Protein AF-0000000080599200 (afdb_homodimer)

Solvent-accessible surface area (backbone atoms only — not comparable to full-atom values): 24024 Å² total; per-residue (Å²): 69,36,33,27,36,38,86,44,45,37,22,38,50,28,65,49,35,32,53,51,41,39,57,55,29,55,77,71,68,46,62,72,65,74,27,56,57,42,45,44,53,42,52,49,44,24,46,54,51,46,51,37,32,56,70,64,74,42,80,78,72,58,45,70,54,44,48,56,66,28,43,58,66,54,33,48,77,68,72,40,54,90,70,56,49,71,68,54,51,50,52,54,61,53,32,75,69,55,50,42,67,40,91,44,34,52,62,9,45,51,42,32,46,75,73,40,55,34,28,41,46,31,55,47,46,49,33,57,46,39,51,45,35,57,76,63,65,43,73,55,57,34,72,42,32,10,60,84,58,66,42,33,74,65,35,65,59,32,61,48,47,50,32,66,45,58,64,44,55,41,77,47,29,33,39,36,29,49,43,67,70,53,31,45,42,37,34,75,64,41,27,42,21,33,38,32,60,45,40,58,40,64,31,87,89,45,78,54,86,79,71,86,50,93,53,50,74,39,79,29,80,39,43,45,50,38,18,55,77,69,70,68,71,37,34,28,36,38,86,44,47,38,21,38,50,29,64,50,34,32,52,52,40,39,58,54,29,54,78,71,70,46,62,69,67,74,27,55,57,40,47,46,53,42,53,49,42,26,46,54,53,45,52,38,32,57,70,65,74,42,78,77,71,57,46,69,54,43,48,56,64,28,44,59,67,53,32,48,77,68,71,41,54,89,70,56,50,72,68,53,51,50,54,54,61,53,31,76,68,54,52,43,67,40,92,44,34,51,62,8,46,51,40,32,44,78,72,40,54,33,27,41,46,31,55,48,47,48,34,57,48,39,50,44,35,57,76,63,64,44,72,54,57,34,72,39,29,9,60,84,58,64,41,34,74,66,34,66,60,33,60,49,47,51,30,66,46,58,63,44,54,40,78,48,28,34,39,36,28,49,43,66,68,53,30,45,42,36,34,75,63,41,27,41,22,32,36,32,60,44,38,56,42,63,31,87,88,45,76,54,84,81,70,86,50,94,53,48,75,38,80,28,78,38,44,44,51,39,18,53,76,70,70,68

Radius of gyration: 24.64 Å; Cα contacts (8 Å, |Δi|>4): 835; chains: 2; bounding box: 55×81×52 Å

Organism: Ricinus communis (NCBI:txid3988)

pLDDT: mean 96.05, std 3.82, range [78.44, 98.94]

Secondary structure (DSSP, 8-state):
-EEE--BTTTEE-HHHHHHHHHHHHHHTT--GGGSTTHHHHHHHHHHHHHHHHHTTSS----HHHHHHHHHHHHHHHTT-TTTS-HHHHHHHHHGGG--EE-TTHHHHHHHHTTTS-EEE-BSS-HHHHHHHHHHTT---SB--BGGGGT--TTSHHHHHHHHHHH---GGG-EEEES-HHHHHHHHHTT-EEEE---TTTT-TTPPP-----TT--EE-SSHHHHHHHTT-/-EEE--BTTTEE-HHHHHHHHHHHHHHTT--GGGSTTHHHHHHHHHHHHHHHHHTTSS----HHHHHHHHHHHHHHHTT-TTTS-HHHHHHHHHGGG--EE-TTHHHHHHHHHTTS-EEE-BSS-HHHHHHHHHHTT---SB--BGGGGT--TTSHHHHHHHHHHH---GGG-EEEES-HHHHHHHHHTT-EEEE---TTTT-TTPPP-----TT--EE-SSHHHHHHHTT-

Foldseek 3Di:
DEEEEPQLAFWQLLVLLLVLVQVQCVVQVHDSCLSALLVVQLVVLLVVVQVCCLVVVDDFDASLVSSLVSVQVSCVVSVCNVPGDPVSSVSSSCSSLVTAGDPCNQVLQVLLVVPDQYEYEYQHDQVSVVVSCVVNVRDHPYYAYCVVVSHHPPRLSSLVVCCVPVVDDLDPYEYEYCDVSNLVSSVVNVHAYEHAHRQCSSHPPRDRDPDDDPSHDYYAPGSNRVSVVVVD/DEEEEPQLAFWQLLVLLLVLVQVQCVVQVHDSCLSALLVVQLVVLLVVVQVCCLVVVDDFDASLVSSLVSVQVSCVVSVCNVPGDPVSSVSSSCSSLVTAGDPCNQVLQVLLVVPDQYEYEYQHDQVSVVVSCVVNVRDHPYYAYCVVVSHHPPRLSSLVVCCVPVVDQLDPYEYEYCDVSNLVSSVVNVHAYEHAHDQCSSHPPRDRDPDDDPSHDYYAPGSNRVSVVVVD

InterPro domains:
  IPR006328 L-2-Haloacid dehalogenase [TIGR01428] (4-201)
  IPR006439 HAD hydrolase, subfamily IA [PR00413] (6-17)
  IPR006439 HAD hydrolase, subfamily IA [PR00413] (140-156)
  IPR006439 HAD hydrolase, subfamily IA [PR00413] (158-178)
  IPR006439 HAD hydrolase, subfamily IA [PR00413] (185-198)
  IPR006439 HAD hydrolase, subfamily IA [TIGR01493] (90-187)
  IPR023198 Phosphoglycolate phosphatase-like, domain 2 [G3DSA:1.10.150.240] (13-97)
  IPR023214 HAD superfamily [G3DSA:3.40.50.1000] (4-199)
  IPR036412 HAD-like superfamily [SSF56784] (4-230)
  IPR051540 S-2-haloalkanoic acid dehalogenase [PTHR43316] (4-231)

Structure (mmCIF, N/CA/C/O backbone):
data_AF-0000000080599200-model_v1
#
loop_
_entity.id
_entity.type
_entity.pdbx_description
1 polymer '(S)-2-haloacid dehalogenase IVA, putative'
#
loop_
_atom_site.group_PDB
_atom_site.id
_atom_site.type_symbol
_atom_site.label_atom_id
_atom_site.label_alt_id
_atom_site.label_comp_id
_atom_site.label_asym_id
_atom_site.label_entity_id
_atom_site.label_seq_id
_atom_site.pdbx_PDB_ins_code
_atom_site.Cartn_x
_atom_site.Cartn_y
_atom_site.Cartn_z
_atom_site.occupancy
_atom_site.B_iso_or_equiv
_atom_site.auth_seq_id
_atom_site.auth_comp_id
_atom_site.auth_asym_id
_atom_site.auth_atom_id
_atom_site.pdbx_PDB_model_num
ATOM 1 N N . GLY A 1 1 ? -13.18 -4.965 5.137 1 95.69 1 GLY A N 1
ATOM 2 C CA . GLY A 1 1 ? -12.031 -4.078 5.207 1 95.69 1 GLY A CA 1
ATOM 3 C C . GLY A 1 1 ? -12.352 -2.742 5.852 1 95.69 1 GLY A C 1
ATOM 4 O O . GLY A 1 1 ? -13.508 -2.312 5.863 1 95.69 1 GLY A O 1
ATOM 5 N N . THR A 1 2 ? -11.453 -2.162 6.531 1 96.25 2 THR A N 1
ATOM 6 C CA . THR A 1 2 ? -11.602 -0.857 7.168 1 96.25 2 THR A CA 1
ATOM 7 C C . THR A 1 2 ? -10.594 0.137 6.605 1 96.25 2 THR A C 1
ATOM 9 O O . THR A 1 2 ? -9.398 -0.155 6.539 1 96.25 2 THR A O 1
ATOM 12 N N . ASP A 1 3 ? -11.133 1.275 6.168 1 98.62 3 ASP A N 1
ATOM 13 C CA . ASP A 1 3 ? -10.328 2.385 5.672 1 98.62 3 ASP A CA 1
ATOM 14 C C . ASP A 1 3 ? -10.258 3.514 6.699 1 98.62 3 ASP A C 1
ATOM 16 O O . ASP A 1 3 ? -11.25 3.83 7.352 1 98.62 3 ASP A O 1
ATOM 20 N N . PHE A 1 4 ? -9.109 4.117 6.82 1 98.94 4 PHE A N 1
ATOM 21 C CA . PHE A 1 4 ? -8.906 5.129 7.855 1 98.94 4 PHE A CA 1
ATOM 22 C C . PHE A 1 4 ? -8.516 6.465 7.238 1 98.94 4 PHE A C 1
ATOM 24 O O . PHE A 1 4 ? -7.562 6.543 6.461 1 98.94 4 PHE A O 1
ATOM 31 N N . ASP A 1 5 ? -9.281 7.516 7.613 1 98.81 5 ASP A N 1
ATOM 32 C CA . ASP A 1 5 ? -8.703 8.859 7.559 1 98.81 5 ASP A CA 1
ATOM 33 C C . ASP A 1 5 ? -7.496 8.977 8.484 1 98.81 5 ASP A C 1
ATOM 35 O O . ASP A 1 5 ? -7.473 8.391 9.562 1 98.81 5 ASP A O 1
ATOM 39 N N . MET A 1 6 ? -6.512 9.789 8.07 1 98.69 6 MET A N 1
ATOM 40 C CA . MET A 1 6 ? -5.254 9.742 8.812 1 98.69 6 MET A CA 1
ATOM 41 C C . MET A 1 6 ? -5.008 11.047 9.555 1 98.69 6 MET A C 1
ATOM 43 O O . MET A 1 6 ? -4.934 11.07 10.781 1 98.69 6 MET A O 1
ATOM 47 N N . GLN A 1 7 ? -4.93 12.164 8.859 1 97.75 7 GLN A N 1
ATOM 48 C CA . GLN A 1 7 ? -4.688 13.461 9.484 1 97.75 7 GLN A CA 1
ATOM 49 C C . GLN A 1 7 ? -5.859 13.875 10.367 1 97.75 7 GLN A C 1
ATOM 51 O O . GLN A 1 7 ? -6.992 13.984 9.891 1 97.75 7 GLN A O 1
ATOM 56 N N . GLY A 1 8 ? -5.609 14.055 11.602 1 96.81 8 GLY A N 1
ATOM 57 C CA . GLY A 1 8 ? -6.641 14.453 12.547 1 96.81 8 GLY A CA 1
ATOM 58 C C . GLY A 1 8 ? -7.375 13.273 13.156 1 96.81 8 GLY A C 1
ATOM 59 O O . GLY A 1 8 ? -7.918 13.375 14.258 1 96.81 8 GLY A O 1
ATOM 60 N N . THR A 1 9 ? -7.391 12.125 12.5 1 98.31 9 THR A N 1
ATOM 61 C CA . THR A 1 9 ? -8.125 10.953 12.953 1 98.31 9 THR A CA 1
ATOM 62 C C . THR A 1 9 ? -7.195 9.953 13.641 1 98.31 9 THR A C 1
ATOM 64 O O . THR A 1 9 ? -7.391 9.617 14.805 1 98.31 9 THR A O 1
ATOM 67 N N . VAL A 1 10 ? -6.168 9.531 12.945 1 98.81 10 VAL A N 1
ATOM 68 C CA . VAL A 1 10 ? -5.191 8.609 13.516 1 98.81 10 VAL A CA 1
ATOM 69 C C . VAL A 1 10 ? -4.027 9.391 14.109 1 98.81 10 VAL A C 1
ATOM 71 O O . VAL A 1 10 ? -3.422 8.961 15.094 1 98.81 10 VAL A O 1
ATOM 74 N N . PHE A 1 11 ? -3.805 10.578 13.492 1 98.62 11 PHE A N 1
ATOM 75 C CA . PHE A 1 11 ? -2.635 11.359 13.867 1 98.62 11 PHE A CA 1
ATOM 76 C C . PHE A 1 11 ? -3.047 12.727 14.406 1 98.62 11 PHE A C 1
ATOM 78 O O . PHE A 1 11 ? -3.967 13.359 13.883 1 98.62 11 PHE A O 1
ATOM 85 N N . ASP A 1 12 ? -2.338 13.172 15.445 1 97.56 12 ASP A N 1
ATOM 86 C CA . ASP A 1 12 ? -2.322 14.562 15.898 1 97.56 12 ASP A CA 1
ATOM 87 C C . ASP A 1 12 ? -1.365 15.398 15.055 1 97.56 12 ASP A C 1
ATOM 89 O O . ASP A 1 12 ? -0.154 15.172 15.07 1 97.56 12 ASP A O 1
ATOM 93 N N . PHE A 1 13 ? -1.899 16.297 14.258 1 96.75 13 PHE A N 1
ATOM 94 C CA . PHE A 1 13 ? -1.065 17.203 13.477 1 96.75 13 PHE A CA 1
ATOM 95 C C . PHE A 1 13 ? -0.889 18.531 14.195 1 96.75 13 PHE A C 1
ATOM 97 O O . PHE A 1 13 ? 0.066 19.266 13.93 1 96.75 13 PHE A O 1
ATOM 104 N N . TYR A 1 14 ? -1.78 18.906 15.047 1 96.12 14 TYR A N 1
ATOM 105 C CA . TYR A 1 14 ? -1.866 20.219 15.656 1 96.12 14 TYR A CA 1
ATOM 106 C C . TYR A 1 14 ? -0.656 20.5 16.547 1 96.12 14 TYR A C 1
ATOM 108 O O . TYR A 1 14 ? 0.061 21.484 16.344 1 96.12 14 TYR A O 1
ATOM 116 N N . ASP A 1 15 ? -0.344 19.625 17.469 1 95.31 15 ASP A N 1
ATOM 117 C CA . ASP A 1 15 ? 0.687 19.844 18.484 1 95.31 15 ASP A CA 1
ATOM 118 C C . ASP A 1 15 ? 2.064 19.984 17.844 1 95.31 15 ASP A C 1
ATOM 120 O O . ASP A 1 15 ? 2.803 20.938 18.141 1 95.31 15 ASP A O 1
ATOM 124 N N . PRO A 1 16 ? 2.387 19.094 16.875 1 96.44 16 PRO A N 1
ATOM 125 C CA . PRO A 1 16 ? 3.707 19.25 16.266 1 96.44 16 PRO A CA 1
ATOM 126 C C . PRO A 1 16 ? 3.838 20.562 15.477 1 96.44 16 PRO A C 1
ATOM 128 O O . PRO A 1 16 ? 4.883 21.219 15.531 1 96.44 16 PRO A O 1
ATOM 131 N N . VAL A 1 17 ? 2.838 21 14.781 1 97 17 VAL A N 1
ATOM 132 C CA . VAL A 1 17 ? 2.896 22.219 13.977 1 97 17 VAL A CA 1
ATOM 133 C C . VAL A 1 17 ? 2.967 23.438 14.891 1 97 17 VAL A C 1
ATOM 135 O O . VAL A 1 17 ? 3.766 24.344 14.656 1 97 17 VAL A O 1
ATOM 138 N N . VAL A 1 18 ? 2.125 23.484 15.938 1 95.94 18 VAL A N 1
ATOM 139 C CA . VAL A 1 18 ? 2.123 24.609 16.859 1 95.94 18 VAL A CA 1
ATOM 140 C C . VAL A 1 18 ? 3.486 24.734 17.531 1 95.94 18 VAL A C 1
ATOM 142 O O . VAL A 1 18 ? 4.02 25.828 17.672 1 95.94 18 VAL A O 1
ATOM 145 N N . GLN A 1 19 ? 4.07 23.609 17.969 1 95.69 19 GLN A N 1
ATOM 146 C CA . GLN A 1 19 ? 5.375 23.625 18.625 1 95.69 19 GLN A CA 1
ATOM 147 C C . GLN A 1 19 ? 6.449 24.188 17.703 1 95.69 19 GLN A C 1
ATOM 149 O O . GLN A 1 19 ? 7.27 25.016 18.125 1 95.69 19 GLN A O 1
ATOM 154 N N . ARG A 1 20 ? 6.453 23.734 16.453 1 97.12 20 ARG A N 1
ATOM 155 C CA . ARG A 1 20 ? 7.414 24.25 15.484 1 97.12 20 ARG A CA 1
ATOM 156 C C . ARG A 1 20 ? 7.195 25.75 15.25 1 97.12 20 ARG A C 1
ATOM 158 O O . ARG A 1 20 ? 8.156 26.516 15.188 1 97.12 20 ARG A O 1
ATOM 165 N N . ALA A 1 21 ? 5.969 26.141 15.133 1 97.06 21 ALA A N 1
ATOM 166 C CA . ALA A 1 21 ? 5.641 27.547 14.914 1 97.06 21 ALA A CA 1
ATOM 167 C C . ALA A 1 21 ? 6.113 28.422 16.078 1 97.06 21 ALA A C 1
ATOM 169 O O . ALA A 1 21 ? 6.656 29.5 15.875 1 97.06 21 ALA A O 1
ATOM 170 N N . GLN A 1 22 ? 5.891 27.938 17.266 1 96.31 22 GLN A N 1
ATOM 171 C CA . GLN A 1 22 ? 6.324 28.672 18.453 1 96.31 22 GLN A CA 1
ATOM 172 C C . GLN A 1 22 ? 7.844 28.812 18.484 1 96.31 22 GLN A C 1
ATOM 174 O O . GLN A 1 22 ? 8.367 29.875 18.812 1 96.31 22 GLN A O 1
ATOM 179 N N . ALA A 1 23 ? 8.508 27.734 18.188 1 96.25 23 ALA A N 1
ATOM 180 C CA . ALA A 1 23 ? 9.961 27.766 18.156 1 96.25 23 ALA A CA 1
ATOM 181 C C . ALA A 1 23 ? 10.461 28.797 17.141 1 96.25 23 ALA A C 1
ATOM 183 O O . ALA A 1 23 ? 11.398 29.547 17.422 1 96.25 23 ALA A O 1
ATOM 184 N N . ILE A 1 24 ? 9.852 28.828 15.969 1 96.19 24 ILE A N 1
ATOM 185 C CA . ILE A 1 24 ? 10.211 29.781 14.93 1 96.19 24 ILE A CA 1
ATOM 186 C C . ILE A 1 24 ? 9.883 31.203 15.398 1 96.19 24 ILE A C 1
ATOM 188 O O . ILE A 1 24 ? 10.672 32.125 15.203 1 96.19 24 ILE A O 1
ATOM 192 N N . GLY A 1 25 ? 8.742 31.406 15.984 1 95.5 25 GLY A N 1
ATOM 193 C CA . GLY A 1 25 ? 8.328 32.688 16.484 1 95.5 25 GLY A CA 1
ATOM 194 C C . GLY A 1 25 ? 9.305 33.281 17.5 1 95.5 25 GLY A C 1
ATOM 195 O O . GLY A 1 25 ? 9.555 34.5 17.5 1 95.5 25 GLY A O 1
ATOM 196 N N . ARG A 1 26 ? 9.82 32.406 18.297 1 95.12 26 ARG A N 1
ATOM 197 C CA . ARG A 1 26 ? 10.766 32.875 19.312 1 95.12 26 ARG A CA 1
ATOM 198 C C . ARG A 1 26 ? 12 33.5 18.672 1 95.12 26 ARG A C 1
ATOM 200 O O . ARG A 1 26 ? 12.562 34.438 19.203 1 95.12 26 ARG A O 1
ATOM 207 N N . LYS A 1 27 ? 12.352 32.938 17.562 1 94.56 27 LYS A N 1
ATOM 208 C CA . LYS A 1 27 ? 13.5 33.469 16.828 1 94.56 27 LYS A CA 1
ATOM 209 C C . LYS A 1 27 ? 13.266 34.938 16.469 1 94.56 27 LYS A C 1
ATOM 211 O O . LYS A 1 27 ? 14.211 35.719 16.328 1 94.56 27 LYS A O 1
ATOM 216 N N . TYR A 1 28 ? 12.055 35.344 16.328 1 94.5 28 TYR A N 1
ATOM 217 C CA . TYR A 1 28 ? 11.734 36.656 15.812 1 94.5 28 TYR A CA 1
ATOM 218 C C . TYR A 1 28 ? 11 37.5 16.859 1 94.5 28 TYR A C 1
ATOM 220 O O . TYR A 1 28 ? 10.445 38.531 16.547 1 94.5 28 TYR A O 1
ATOM 228 N N . GLY A 1 29 ? 10.906 36.969 18.062 1 94 29 GLY A N 1
ATOM 229 C CA . GLY A 1 29 ? 10.273 37.688 19.141 1 94 29 GLY A CA 1
ATOM 230 C C . GLY A 1 29 ? 8.766 37.812 19 1 94 29 GLY A C 1
ATOM 231 O O . GLY A 1 29 ? 8.156 38.781 19.438 1 94 29 GLY A O 1
ATOM 232 N N . LEU A 1 30 ? 8.195 36.906 18.312 1 93.38 30 LEU A N 1
ATOM 233 C CA . LEU A 1 30 ? 6.746 36.906 18.156 1 93.38 30 LEU A CA 1
ATOM 234 C C . LEU A 1 30 ? 6.07 36.406 19.438 1 93.38 30 LEU A C 1
ATOM 236 O O . LEU A 1 30 ? 6.637 35.594 20.172 1 93.38 30 LEU A O 1
ATOM 240 N N . ALA A 1 31 ? 4.922 37.031 19.719 1 88.88 31 ALA A N 1
ATOM 241 C CA . ALA A 1 31 ? 4.137 36.531 20.844 1 88.88 31 ALA A CA 1
ATOM 242 C C . ALA A 1 31 ? 3.74 35.062 20.641 1 88.88 31 ALA A C 1
ATOM 244 O O . ALA A 1 31 ? 3.582 34.625 19.5 1 88.88 31 ALA A O 1
ATOM 245 N N . ASP A 1 32 ? 3.557 34.344 21.703 1 81.19 32 ASP A N 1
ATOM 246 C CA . ASP A 1 32 ? 3.248 32.938 21.641 1 81.19 32 ASP A CA 1
ATOM 247 C C . ASP A 1 32 ? 1.917 32.688 20.938 1 81.19 32 ASP A C 1
ATOM 249 O O . ASP A 1 32 ? 1.725 31.641 20.312 1 81.19 32 ASP A O 1
ATOM 253 N N . ASP A 1 33 ? 1.166 33.656 21.016 1 88.31 33 ASP A N 1
ATOM 254 C CA . ASP A 1 33 ? -0.185 33.438 20.5 1 88.31 33 ASP A CA 1
ATOM 255 C C . ASP A 1 33 ? -0.22 33.562 18.984 1 88.31 33 ASP A C 1
ATOM 257 O O . ASP A 1 33 ? -1.237 33.25 18.359 1 88.31 33 ASP A O 1
ATOM 261 N N . TRP A 1 34 ? 0.951 33.938 18.359 1 91.62 34 TRP A N 1
ATOM 262 C CA . TRP A 1 34 ? 0.938 34.031 16.906 1 91.62 34 TRP A CA 1
ATOM 263 C C . TRP A 1 34 ? 0.683 32.656 16.281 1 91.62 34 TRP A C 1
ATOM 265 O O . TRP A 1 34 ? 0.169 32.562 15.156 1 91.62 34 TRP A O 1
ATOM 275 N N . ALA A 1 35 ? 1.141 31.609 17.078 1 92.69 35 ALA A N 1
ATOM 276 C CA . ALA A 1 35 ? 1.08 30.234 16.578 1 92.69 35 ALA A CA 1
ATOM 277 C C . ALA A 1 35 ? -0.25 29.578 16.938 1 92.69 35 ALA A C 1
ATOM 279 O O . ALA A 1 35 ? -0.594 28.531 16.406 1 92.69 35 ALA A O 1
ATOM 280 N N . ALA A 1 36 ? -0.898 30.328 17.828 1 85.31 36 ALA A N 1
ATOM 281 C CA . ALA A 1 36 ? -2.166 29.75 18.25 1 85.31 36 ALA A CA 1
ATOM 282 C C . ALA A 1 36 ? -3.105 29.531 17.062 1 85.31 36 ALA A C 1
ATOM 284 O O . ALA A 1 36 ? -3.176 30.375 16.172 1 85.31 36 ALA A O 1
ATOM 285 N N . THR A 1 37 ? -3.814 28.516 16.828 1 91.5 37 THR A N 1
ATOM 286 C CA . THR A 1 37 ? -4.82 28.109 15.859 1 91.5 37 THR A CA 1
ATOM 287 C C . THR A 1 37 ? -4.203 27.953 14.469 1 91.5 37 THR A C 1
ATOM 289 O O . THR A 1 37 ? -4.898 27.625 13.508 1 91.5 37 THR A O 1
ATOM 292 N N . LEU A 1 38 ? -2.855 28.281 14.352 1 95.44 38 LEU A N 1
ATOM 293 C CA . LEU A 1 38 ? -2.201 28.266 13.047 1 95.44 38 LEU A CA 1
ATOM 294 C C . LEU A 1 38 ? -2.449 26.922 12.344 1 95.44 38 LEU A C 1
ATOM 296 O O . LEU A 1 38 ? -2.854 26.906 11.18 1 95.44 38 LEU A O 1
ATOM 300 N N . PRO A 1 39 ? -2.242 25.766 13.016 1 96.5 39 PRO A N 1
ATOM 301 C CA . PRO A 1 39 ? -2.438 24.5 12.312 1 96.5 39 PRO A CA 1
ATOM 302 C C . PRO A 1 39 ? -3.861 24.328 11.781 1 96.5 39 PRO A C 1
ATOM 304 O O . PRO A 1 39 ? -4.055 23.859 10.656 1 96.5 39 PRO A O 1
ATOM 307 N N . GLY A 1 40 ? -4.828 24.672 12.586 1 94.44 40 GLY A N 1
ATOM 308 C CA . GLY A 1 40 ? -6.215 24.578 12.156 1 94.44 40 GLY A CA 1
ATOM 309 C C . GLY A 1 40 ? -6.535 25.484 10.984 1 94.44 40 GLY A C 1
ATOM 310 O O . GLY A 1 40 ? -7.199 25.078 10.031 1 94.44 40 GLY A O 1
ATOM 311 N N . ASP A 1 41 ? -6.035 26.75 11.094 1 95.75 41 ASP A N 1
ATOM 312 C CA . ASP A 1 41 ? -6.242 27.703 10.008 1 95.75 41 ASP A CA 1
ATOM 313 C C . ASP A 1 41 ? -5.574 27.234 8.727 1 95.75 41 ASP A C 1
ATOM 315 O O . ASP A 1 41 ? -6.117 27.406 7.633 1 95.75 41 ASP A O 1
ATOM 319 N N . TRP A 1 42 ? -4.406 26.656 8.875 1 97.75 42 TRP A N 1
ATOM 320 C CA . TRP A 1 42 ? -3.67 26.125 7.734 1 97.75 42 TRP A CA 1
ATOM 321 C C . TRP A 1 42 ? -4.43 24.984 7.086 1 97.75 42 TRP A C 1
ATOM 323 O O . TRP A 1 42 ? -4.594 24.953 5.863 1 97.75 42 TRP A O 1
ATOM 333 N N . SER A 1 43 ? -4.852 24.016 7.871 1 96 43 SER A N 1
ATOM 334 C CA . SER A 1 43 ? -5.664 22.906 7.383 1 96 43 SER A CA 1
ATOM 335 C C . SER A 1 43 ? -6.914 23.406 6.668 1 96 43 SER A C 1
ATOM 337 O O . SER A 1 43 ? -7.312 22.859 5.641 1 96 43 SER A O 1
ATOM 339 N N . GLY A 1 44 ? -7.535 24.453 7.234 1 94.38 44 GLY A N 1
ATOM 340 C CA . GLY A 1 44 ? -8.695 25.062 6.59 1 94.38 44 GLY A CA 1
ATOM 341 C C . GLY A 1 44 ? -8.375 25.641 5.223 1 94.38 44 GLY A C 1
ATOM 342 O O . GLY A 1 44 ? -9.133 25.438 4.27 1 94.38 44 GLY A O 1
ATOM 343 N N . GLY A 1 45 ? -7.289 26.406 5.16 1 96.69 45 GLY A N 1
ATOM 344 C CA . GLY A 1 45 ? -6.859 26.938 3.873 1 96.69 45 GLY A CA 1
ATOM 345 C C . GLY A 1 45 ? -6.57 25.859 2.852 1 96.69 45 GLY A C 1
ATOM 346 O O . GLY A 1 45 ? -6.93 25.984 1.681 1 96.69 45 GLY A O 1
ATOM 347 N N . ALA A 1 46 ? -5.914 24.828 3.291 1 97.31 46 ALA A N 1
ATOM 348 C CA . ALA A 1 46 ? -5.648 23.703 2.418 1 97.31 46 ALA A CA 1
ATOM 349 C C . ALA A 1 46 ? -6.945 23.047 1.94 1 97.31 46 ALA A C 1
ATOM 351 O O . ALA A 1 46 ? -7.078 22.703 0.765 1 97.31 46 ALA A O 1
ATOM 352 N N . HIS A 1 47 ? -7.828 22.875 2.861 1 94.62 47 HIS A N 1
ATOM 353 C CA . HIS A 1 47 ? -9.117 22.297 2.521 1 94.62 47 HIS A CA 1
ATOM 354 C C . HIS A 1 47 ? -9.82 23.109 1.435 1 94.62 47 HIS A C 1
ATOM 356 O O . HIS A 1 47 ? -10.438 22.531 0.534 1 94.62 47 HIS A O 1
ATOM 362 N N . ASP A 1 48 ? -9.773 24.391 1.493 1 95.56 48 ASP A N 1
ATOM 363 C CA . ASP A 1 48 ? -10.375 25.25 0.476 1 95.56 48 ASP A CA 1
ATOM 364 C C . ASP A 1 48 ? -9.797 24.953 -0.906 1 95.56 48 ASP A C 1
ATOM 366 O O . ASP A 1 48 ? -10.531 24.875 -1.891 1 95.56 48 ASP A O 1
ATOM 370 N N . ILE A 1 49 ? -8.539 24.797 -0.95 1 97.31 49 ILE A N 1
ATOM 371 C CA . ILE A 1 49 ? -7.867 24.484 -2.205 1 97.31 49 ILE A CA 1
ATOM 372 C C . ILE A 1 49 ? -8.32 23.109 -2.699 1 97.31 49 ILE A C 1
ATOM 374 O O . ILE A 1 49 ? -8.609 22.938 -3.883 1 97.31 49 ILE A O 1
ATOM 378 N N . ILE A 1 50 ? -8.422 22.172 -1.829 1 96.19 50 ILE A N 1
ATOM 379 C CA . ILE A 1 50 ? -8.828 20.797 -2.145 1 96.19 50 ILE A CA 1
ATOM 380 C C . ILE A 1 50 ? -10.25 20.797 -2.691 1 96.19 50 ILE A C 1
ATOM 382 O O . ILE A 1 50 ? -10.547 20.094 -3.662 1 96.19 50 ILE A O 1
ATOM 386 N N . VAL A 1 51 ? -11.078 21.562 -2.09 1 91.62 51 VAL A N 1
ATOM 387 C CA . VAL A 1 51 ? -12.461 21.672 -2.551 1 91.62 51 VAL A CA 1
ATOM 388 C C . VAL A 1 51 ? -12.484 22.203 -3.982 1 91.62 51 VAL A C 1
ATOM 390 O O . VAL A 1 51 ? -13.227 21.688 -4.828 1 91.62 51 VAL A O 1
ATOM 393 N N . ASP A 1 52 ? -11.688 23.203 -4.266 1 95.19 52 ASP A N 1
ATOM 394 C CA . ASP A 1 52 ? -11.602 23.766 -5.613 1 95.19 52 ASP A CA 1
ATOM 395 C C . ASP A 1 52 ? -11.133 22.719 -6.613 1 95.19 52 ASP A C 1
ATOM 397 O O . ASP A 1 52 ? -11.656 22.641 -7.73 1 95.19 52 ASP A O 1
ATOM 401 N N . ILE A 1 53 ? -10.188 21.969 -6.188 1 95.81 53 ILE A N 1
ATOM 402 C CA . ILE A 1 53 ? -9.656 20.922 -7.055 1 95.81 53 ILE A CA 1
ATOM 403 C C . ILE A 1 53 ? -10.727 19.859 -7.285 1 95.81 53 ILE A C 1
ATOM 405 O O . ILE A 1 53 ? -10.977 19.453 -8.422 1 95.81 53 ILE A O 1
ATOM 409 N N . SER A 1 54 ? -11.367 19.438 -6.262 1 90.81 54 SER A N 1
ATOM 410 C CA . SER A 1 54 ? -12.383 18.406 -6.336 1 90.81 54 SER A CA 1
ATOM 411 C C . SER A 1 54 ? -13.57 18.844 -7.195 1 90.81 54 SER A C 1
ATOM 413 O O . SER A 1 54 ? -14.195 18.031 -7.863 1 90.81 54 SER A O 1
ATOM 415 N N . ALA A 1 55 ? -13.82 20.125 -7.25 1 91.19 55 ALA A N 1
ATOM 416 C CA . ALA A 1 55 ? -14.914 20.688 -8.023 1 91.19 55 ALA A CA 1
ATOM 417 C C . ALA A 1 55 ? -14.5 20.938 -9.477 1 91.19 55 ALA A C 1
ATOM 419 O O . ALA A 1 55 ? -15.32 21.344 -10.297 1 91.19 55 ALA A O 1
ATOM 420 N N . GLY A 1 56 ? -13.281 20.75 -9.797 1 92.69 56 GLY A N 1
ATOM 421 C CA . GLY A 1 56 ? -12.805 20.891 -11.156 1 92.69 56 GLY A CA 1
ATOM 422 C C . GLY A 1 56 ? -12.414 22.312 -11.508 1 92.69 56 GLY A C 1
ATOM 423 O O . GLY A 1 56 ? -12.203 22.641 -12.672 1 92.69 56 GLY A O 1
ATOM 424 N N . ARG A 1 57 ? -12.281 23.141 -10.508 1 95.88 57 ARG A N 1
ATOM 425 C CA . ARG A 1 57 ? -11.984 24.547 -10.75 1 95.88 57 ARG A CA 1
ATOM 426 C C . ARG A 1 57 ? -10.484 24.766 -10.961 1 95.88 57 ARG A C 1
ATOM 428 O O . ARG A 1 57 ? -10.062 25.797 -11.469 1 95.88 57 ARG A O 1
ATOM 435 N N . ARG A 1 58 ? -9.688 23.875 -10.602 1 95 58 ARG A N 1
ATOM 436 C CA . ARG A 1 58 ? -8.25 23.891 -10.844 1 95 58 ARG A CA 1
ATOM 437 C C . ARG A 1 58 ? -7.699 22.484 -10.984 1 95 58 ARG A C 1
ATOM 439 O O . ARG A 1 58 ? -8.312 21.516 -10.516 1 95 58 ARG A O 1
ATOM 446 N N . PRO A 1 59 ? -6.531 22.359 -11.602 1 96.44 59 PRO A N 1
ATOM 447 C CA . PRO A 1 59 ? -5.922 21.047 -11.773 1 96.44 59 PRO A CA 1
ATOM 448 C C . PRO A 1 59 ? -5.414 20.453 -10.461 1 96.44 59 PRO A C 1
ATOM 450 O O . PRO A 1 59 ? -5.078 21.188 -9.539 1 96.44 59 PRO A O 1
ATOM 453 N N . TRP A 1 60 ? -5.348 19.156 -10.438 1 96.5 60 TRP A N 1
ATOM 454 C CA . TRP A 1 60 ? -4.82 18.438 -9.273 1 96.5 60 TRP A CA 1
ATOM 455 C C . TRP A 1 60 ? -3.342 18.75 -9.078 1 96.5 60 TRP A C 1
ATOM 457 O O . TRP A 1 60 ? -2.582 18.828 -10.047 1 96.5 60 TRP A O 1
ATOM 467 N N . ILE A 1 61 ? -2.955 18.922 -7.863 1 97.25 61 ILE A N 1
ATOM 468 C CA . ILE A 1 61 ? -1.559 19.016 -7.449 1 97.25 61 ILE A CA 1
ATOM 469 C C . ILE A 1 61 ? -1.329 18.156 -6.211 1 97.25 61 ILE A C 1
ATOM 471 O O . ILE A 1 61 ? -2.275 17.828 -5.492 1 97.25 61 ILE A O 1
ATOM 475 N N . PRO A 1 62 ? -0.08 17.766 -5.961 1 96.12 62 PRO A N 1
ATOM 476 C CA . PRO A 1 62 ? 0.197 16.969 -4.762 1 96.12 62 PRO A CA 1
ATOM 477 C C . PRO A 1 62 ? -0.182 17.688 -3.473 1 96.12 62 PRO A C 1
ATOM 479 O O . PRO A 1 62 ? -0.099 18.922 -3.402 1 96.12 62 PRO A O 1
ATOM 482 N N . ASN A 1 63 ? -0.561 16.922 -2.518 1 97.06 63 ASN A N 1
ATOM 483 C CA . ASN A 1 63 ? -1.031 17.453 -1.247 1 97.06 63 ASN A CA 1
ATOM 484 C C . ASN A 1 63 ? -0.004 18.406 -0.623 1 97.06 63 ASN A C 1
ATOM 486 O O . ASN A 1 63 ? -0.367 19.422 -0.034 1 97.06 63 ASN A O 1
ATOM 490 N N . THR A 1 64 ? 1.234 18.047 -0.719 1 96.31 64 THR A N 1
ATOM 491 C CA . THR A 1 64 ? 2.291 18.891 -0.171 1 96.31 64 THR A CA 1
ATOM 492 C C . THR A 1 64 ? 2.258 20.281 -0.801 1 96.31 64 THR A C 1
ATOM 494 O O . THR A 1 64 ? 2.496 21.281 -0.122 1 96.31 64 THR A O 1
ATOM 497 N N . GLU A 1 65 ? 2.004 20.328 -2.096 1 97.5 65 GLU A N 1
ATOM 498 C CA . GLU A 1 65 ? 1.915 21.609 -2.791 1 97.5 65 GLU A CA 1
ATOM 499 C C . GLU A 1 65 ? 0.674 22.391 -2.361 1 97.5 65 GLU A C 1
ATOM 501 O O . GLU A 1 65 ? 0.694 23.625 -2.303 1 97.5 65 GLU A O 1
ATOM 506 N N . VAL A 1 66 ? -0.383 21.688 -2.094 1 98.31 66 VAL A N 1
ATOM 507 C CA . VAL A 1 66 ? -1.592 22.312 -1.57 1 98.31 66 VAL A CA 1
ATOM 508 C C . VAL A 1 66 ? -1.268 23.062 -0.281 1 98.31 66 VAL A C 1
ATOM 510 O O . VAL A 1 66 ? -1.598 24.25 -0.143 1 98.31 66 VAL A O 1
ATOM 513 N N . TYR A 1 67 ? -0.595 22.406 0.621 1 98.19 67 TYR A N 1
ATOM 514 C CA . TYR A 1 67 ? -0.266 23.031 1.903 1 98.19 67 TYR A CA 1
ATOM 515 C C . TYR A 1 67 ? 0.764 24.141 1.73 1 98.19 67 TYR A C 1
ATOM 517 O O . TYR A 1 67 ? 0.74 25.125 2.455 1 98.19 67 TYR A O 1
ATOM 525 N N . ARG A 1 68 ? 1.649 23.922 0.816 1 98.25 68 ARG A N 1
ATOM 526 C CA . ARG A 1 68 ? 2.607 24.984 0.503 1 98.25 68 ARG A CA 1
ATOM 527 C C . ARG A 1 68 ? 1.898 26.234 0.013 1 98.25 68 ARG A C 1
ATOM 529 O O . ARG A 1 68 ? 2.232 27.359 0.431 1 98.25 68 ARG A O 1
ATOM 536 N N . GLU A 1 69 ? 0.95 26.078 -0.856 1 98.31 69 GLU A N 1
ATOM 537 C CA . GLU A 1 69 ? 0.204 27.188 -1.43 1 98.31 69 GLU A CA 1
ATOM 538 C C . GLU A 1 69 ? -0.657 27.875 -0.374 1 98.31 69 GLU A C 1
ATOM 540 O O . GLU A 1 69 ? -0.908 29.078 -0.458 1 98.31 69 GLU A O 1
ATOM 545 N N . ALA A 1 70 ? -1.085 27.156 0.605 1 98.44 70 ALA A N 1
ATOM 546 C CA . ALA A 1 70 ? -1.99 27.688 1.622 1 98.44 70 ALA A CA 1
ATOM 547 C C . ALA A 1 70 ? -1.23 28.5 2.66 1 98.44 70 ALA A C 1
ATOM 549 O O . ALA A 1 70 ? -1.834 29.25 3.434 1 98.44 70 ALA A O 1
ATOM 550 N N . LEU A 1 71 ? 0.08 28.406 2.703 1 98.38 71 LEU A N 1
ATOM 551 C CA . LEU A 1 71 ? 0.857 28.953 3.807 1 98.38 71 LEU A CA 1
ATOM 552 C C . LEU A 1 71 ? 1.011 30.469 3.658 1 98.38 71 LEU A C 1
ATOM 554 O O . LEU A 1 71 ? 0.785 31.219 4.613 1 98.38 71 LEU A O 1
ATOM 558 N N . PRO A 1 72 ? 1.292 31.078 2.49 1 97.88 72 PRO A N 1
ATOM 559 C CA . PRO A 1 72 ? 1.575 32.531 2.381 1 97.88 72 PRO A CA 1
ATOM 560 C C . PRO A 1 72 ? 0.386 33.375 2.783 1 97.88 72 PRO A C 1
ATOM 562 O O . PRO A 1 72 ? 0.536 34.312 3.588 1 97.88 72 PRO A O 1
ATOM 565 N N . PRO A 1 73 ? -0.845 33.125 2.227 1 97.75 73 PRO A N 1
ATOM 566 C CA . PRO A 1 73 ? -1.964 33.969 2.695 1 97.75 73 PRO A CA 1
ATOM 567 C C . PRO A 1 73 ? -2.186 33.844 4.203 1 97.75 73 PRO A C 1
ATOM 569 O O . PRO A 1 73 ? -2.619 34.812 4.84 1 97.75 73 PRO A O 1
ATOM 572 N N . LEU A 1 74 ? -1.903 32.688 4.766 1 96.75 74 LEU A N 1
ATOM 573 C CA . LEU A 1 74 ? -2.057 32.469 6.199 1 96.75 74 LEU A CA 1
ATOM 574 C C . LEU A 1 74 ? -1.078 33.344 6.988 1 96.75 74 LEU A C 1
ATOM 576 O O . LEU A 1 74 ? -1.457 33.969 7.984 1 96.75 74 LEU A O 1
ATOM 580 N N . LEU A 1 75 ? 0.166 33.375 6.578 1 96.94 75 LEU A N 1
ATOM 581 C CA . LEU A 1 75 ? 1.188 34.188 7.234 1 96.94 75 LEU A CA 1
ATOM 582 C C . LEU A 1 75 ? 0.882 35.688 7.094 1 96.94 75 LEU A C 1
ATOM 584 O O . LEU A 1 75 ? 1.121 36.438 8.016 1 96.94 75 LEU A O 1
ATOM 588 N N . ALA A 1 76 ? 0.375 36.094 5.941 1 96.81 76 ALA A N 1
ATOM 589 C CA . ALA A 1 76 ? -0.013 37.469 5.715 1 96.81 76 ALA A CA 1
ATOM 590 C C . ALA A 1 76 ? -1.095 37.906 6.699 1 96.81 76 ALA A C 1
ATOM 592 O O . ALA A 1 76 ? -1.022 39 7.27 1 96.81 76 ALA A O 1
ATOM 593 N N . LYS A 1 77 ? -2.07 37.094 6.879 1 94.94 77 LYS A N 1
ATOM 594 C CA . LYS A 1 77 ? -3.162 37.375 7.805 1 94.94 77 LYS A CA 1
ATOM 595 C C . LYS A 1 77 ? -2.645 37.531 9.227 1 94.94 77 LYS A C 1
ATOM 597 O O . LYS A 1 77 ? -3.232 38.281 10.023 1 94.94 77 LYS A O 1
ATOM 602 N N . ARG A 1 78 ? -1.505 36.938 9.508 1 94.19 78 ARG A N 1
ATOM 603 C CA . ARG A 1 78 ? -0.952 36.938 10.859 1 94.19 78 ARG A CA 1
ATOM 604 C C . ARG A 1 78 ? 0.123 38.031 10.984 1 94.19 78 ARG A C 1
ATOM 606 O O . ARG A 1 78 ? 0.725 38.188 12.047 1 94.19 78 ARG A O 1
ATOM 613 N N . GLY A 1 79 ? 0.392 38.688 9.906 1 93.5 79 GLY A N 1
ATOM 614 C CA . GLY A 1 79 ? 1.308 39.812 9.898 1 93.5 79 GLY A CA 1
ATOM 615 C C . GLY A 1 79 ? 2.76 39.406 10.055 1 93.5 79 GLY A C 1
ATOM 616 O O . GLY A 1 79 ? 3.57 40.156 10.594 1 93.5 79 GLY A O 1
ATOM 617 N N . VAL A 1 80 ? 3.092 38.188 9.562 1 95.19 80 VAL A N 1
ATOM 618 C CA . VAL A 1 80 ? 4.457 37.75 9.812 1 95.19 80 VAL A CA 1
ATOM 619 C C . VAL A 1 80 ? 5.133 37.375 8.492 1 95.19 80 VAL A C 1
ATOM 621 O O . VAL A 1 80 ? 6.219 36.812 8.484 1 95.19 80 VAL A O 1
ATOM 624 N N . SER A 1 81 ? 4.574 37.656 7.375 1 94.25 81 SER A N 1
ATOM 625 C CA . SER A 1 81 ? 5.078 37.281 6.059 1 94.25 81 SER A CA 1
ATOM 626 C C . SER A 1 81 ? 6.52 37.75 5.863 1 94.25 81 SER A C 1
ATOM 628 O O . SER A 1 81 ? 7.352 37 5.348 1 94.25 81 SER A O 1
ATOM 630 N N . ASP A 1 82 ? 6.793 38.906 6.262 1 93.62 82 ASP A N 1
ATOM 631 C CA . ASP A 1 82 ? 8.094 39.5 6.008 1 93.62 82 ASP A CA 1
ATOM 632 C C . ASP A 1 82 ? 9.094 39.156 7.105 1 93.62 82 ASP A C 1
ATOM 634 O O . ASP A 1 82 ? 10.266 39.531 7.027 1 93.62 82 ASP A O 1
ATOM 638 N N . ARG A 1 83 ? 8.625 38.438 8 1 94.06 83 ARG A N 1
ATOM 639 C CA . ARG A 1 83 ? 9.492 38.125 9.133 1 94.06 83 ARG A CA 1
ATOM 640 C C . ARG A 1 83 ? 10.094 36.75 8.977 1 94.06 83 ARG A C 1
ATOM 642 O O . ARG A 1 83 ? 11.242 36.5 9.367 1 94.06 83 ARG A O 1
ATOM 649 N N . LEU A 1 84 ? 9.375 35.844 8.484 1 96.12 84 LEU A N 1
ATOM 650 C CA . LEU A 1 84 ? 9.828 34.438 8.398 1 96.12 84 LEU A CA 1
ATOM 651 C C . LEU A 1 84 ? 10.68 34.25 7.156 1 96.12 84 LEU A C 1
ATOM 653 O O . LEU A 1 84 ? 10.305 34.656 6.062 1 96.12 84 LEU A O 1
ATOM 657 N N . SER A 1 85 ? 11.789 33.594 7.309 1 97.19 85 SER A N 1
ATOM 658 C CA . SER A 1 85 ? 12.648 33.219 6.184 1 97.19 85 SER A CA 1
ATOM 659 C C . SER A 1 85 ? 12.055 32.062 5.387 1 97.19 85 SER A C 1
ATOM 661 O O . SER A 1 85 ? 11.117 31.406 5.84 1 97.19 85 SER A O 1
ATOM 663 N N . ASP A 1 86 ? 12.633 31.828 4.215 1 97.12 86 ASP A N 1
ATOM 664 C CA . ASP A 1 86 ? 12.234 30.672 3.418 1 97.12 86 ASP A CA 1
ATOM 665 C C . ASP A 1 86 ? 12.523 29.375 4.156 1 97.12 86 ASP A C 1
ATOM 667 O O . ASP A 1 86 ? 11.75 28.422 4.062 1 97.12 86 ASP A O 1
ATOM 671 N N . THR A 1 87 ? 13.578 29.391 4.836 1 97.56 87 THR A N 1
ATOM 672 C CA . THR A 1 87 ? 13.953 28.219 5.621 1 97.56 87 THR A CA 1
ATOM 673 C C . THR A 1 87 ? 12.922 27.938 6.711 1 97.56 87 THR A C 1
ATOM 675 O O . THR A 1 87 ? 12.555 26.781 6.949 1 97.56 87 THR A O 1
ATOM 678 N N . ASP A 1 88 ? 12.438 29 7.371 1 97.69 88 ASP A N 1
ATOM 679 C CA . ASP A 1 88 ? 11.414 28.844 8.398 1 97.69 88 ASP A CA 1
ATOM 680 C C . ASP A 1 88 ? 10.117 28.297 7.816 1 97.69 88 ASP A C 1
ATOM 682 O O . ASP A 1 88 ? 9.492 27.406 8.414 1 97.69 88 ASP A O 1
ATOM 686 N N . ARG A 1 89 ? 9.797 28.828 6.664 1 97.81 89 ARG A N 1
ATOM 687 C CA . ARG A 1 89 ? 8.578 28.375 5.988 1 97.81 89 ARG A CA 1
ATOM 688 C C . ARG A 1 89 ? 8.68 26.906 5.605 1 97.81 89 ARG A C 1
ATOM 690 O O . ARG A 1 89 ? 7.727 26.156 5.773 1 97.81 89 ARG A O 1
ATOM 697 N N . ASP A 1 90 ? 9.812 26.516 5.145 1 97.81 90 ASP A N 1
ATOM 698 C CA . ASP A 1 90 ? 10.047 25.125 4.785 1 97.81 90 ASP A CA 1
ATOM 699 C C . ASP A 1 90 ? 9.992 24.219 6.012 1 97.81 90 ASP A C 1
ATOM 701 O O . ASP A 1 90 ? 9.484 23.094 5.941 1 97.81 90 ASP A O 1
ATOM 705 N N . GLN A 1 91 ? 10.5 24.703 7.078 1 97.56 91 GLN A N 1
ATOM 706 C CA . GLN A 1 91 ? 10.461 23.938 8.32 1 97.56 91 GLN A CA 1
ATOM 707 C C . GLN A 1 91 ? 9.023 23.75 8.805 1 97.56 91 GLN A C 1
ATOM 709 O O . GLN A 1 91 ? 8.656 22.672 9.281 1 97.56 91 GLN A O 1
ATOM 714 N N . LEU A 1 92 ? 8.258 24.812 8.68 1 97.69 92 LEU A N 1
ATOM 715 C CA . LEU A 1 92 ? 6.848 24.719 9.047 1 97.69 92 LEU A CA 1
ATOM 716 C C . LEU A 1 92 ? 6.137 23.688 8.172 1 97.69 92 LEU A C 1
ATOM 718 O O . LEU A 1 92 ? 5.43 22.812 8.68 1 97.69 92 LEU A O 1
ATOM 722 N N . LEU A 1 93 ? 6.348 23.797 6.898 1 97.94 93 LEU A N 1
ATOM 723 C CA . LEU A 1 93 ? 5.711 22.891 5.953 1 97.94 93 LEU A CA 1
ATOM 724 C C . LEU A 1 93 ? 6.102 21.453 6.246 1 97.94 93 LEU A C 1
ATOM 726 O O . LEU A 1 93 ? 5.266 20.547 6.164 1 97.94 93 LEU A O 1
ATOM 730 N N . GLY A 1 94 ? 7.336 21.219 6.602 1 97.25 94 GLY A N 1
ATOM 731 C CA . GLY A 1 94 ? 7.863 19.891 6.871 1 97.25 94 GLY A CA 1
ATOM 732 C C . GLY A 1 94 ? 7.207 19.219 8.062 1 97.25 94 GLY A C 1
ATOM 733 O O . GLY A 1 94 ? 7.223 17.984 8.18 1 97.25 94 GLY A O 1
ATOM 734 N N . GLU A 1 95 ? 6.566 20 8.938 1 96.62 95 GLU A N 1
ATOM 735 C CA . GLU A 1 95 ? 5.973 19.453 10.156 1 96.62 95 GLU A CA 1
ATOM 736 C C . GLU A 1 95 ? 4.754 18.594 9.836 1 96.62 95 GLU A C 1
ATOM 738 O O . GLU A 1 95 ? 4.371 17.719 10.625 1 96.62 95 GLU A O 1
ATOM 743 N N . TRP A 1 96 ? 4.156 18.812 8.68 1 95.88 96 TRP A N 1
ATOM 744 C CA . TRP A 1 96 ? 3.002 18.016 8.273 1 95.88 96 TRP A CA 1
ATOM 745 C C . TRP A 1 96 ? 3.404 16.562 8.023 1 95.88 96 TRP A C 1
ATOM 747 O O . TRP A 1 96 ? 2.551 15.68 7.977 1 95.88 96 TRP A O 1
ATOM 757 N N . GLY A 1 97 ? 4.668 16.266 7.863 1 95.56 97 GLY A N 1
ATOM 758 C CA . GLY A 1 97 ? 5.199 14.922 7.734 1 95.56 97 GLY A CA 1
ATOM 759 C C . GLY A 1 97 ? 5.648 14.328 9.055 1 95.56 97 GLY A C 1
ATOM 760 O O . GLY A 1 97 ? 6.18 13.219 9.094 1 95.56 97 GLY A O 1
ATOM 761 N N . LYS A 1 98 ? 5.445 15.062 10.164 1 96.38 98 LYS A N 1
ATOM 762 C CA . LYS A 1 98 ? 5.93 14.625 11.469 1 96.38 98 LYS A CA 1
ATOM 763 C C . LYS A 1 98 ? 4.789 14.555 12.484 1 96.38 98 LYS A C 1
ATOM 765 O O . LYS A 1 98 ? 4.98 14.867 13.664 1 96.38 98 LYS A O 1
ATOM 770 N N . MET A 1 99 ? 3.686 14.18 12.016 1 97.38 99 MET A N 1
ATOM 771 C CA . MET A 1 99 ? 2.537 14.047 12.914 1 97.38 99 MET A CA 1
ATOM 772 C C . MET A 1 99 ? 2.742 12.906 13.898 1 97.38 99 MET A C 1
ATOM 774 O O . MET A 1 99 ? 3.545 12 13.648 1 97.38 99 MET A O 1
ATOM 778 N N . ILE A 1 100 ? 2.039 12.992 15.062 1 97.69 100 ILE A N 1
ATOM 779 C CA . ILE A 1 100 ? 2.182 12 16.125 1 97.69 100 ILE A CA 1
ATOM 780 C C . ILE A 1 100 ? 0.867 11.242 16.297 1 97.69 100 ILE A C 1
ATOM 782 O O . ILE A 1 100 ? -0.207 11.844 16.328 1 97.69 100 ILE A O 1
ATOM 786 N N . PRO A 1 101 ? 0.942 9.859 16.344 1 98.5 101 PRO A N 1
ATOM 787 C CA . PRO A 1 101 ? -0.304 9.125 16.578 1 98.5 101 PRO A CA 1
ATOM 788 C C . PRO A 1 101 ? -0.987 9.523 17.891 1 98.5 101 PRO A C 1
ATOM 790 O O . PRO A 1 101 ? -0.312 9.789 18.875 1 98.5 101 PRO A O 1
ATOM 793 N N . TRP A 1 102 ? -2.324 9.594 17.828 1 98.31 102 TRP A N 1
ATOM 794 C CA . TRP A 1 102 ? -3.049 9.734 19.078 1 98.31 102 TRP A CA 1
ATOM 795 C C . TRP A 1 102 ? -2.729 8.578 20.031 1 98.31 102 TRP A C 1
ATOM 797 O O . TRP A 1 102 ? -2.33 7.496 19.578 1 98.31 102 TRP A O 1
ATOM 807 N N . PRO A 1 103 ? -2.92 8.75 21.344 1 97.94 103 PRO A N 1
ATOM 808 C CA . PRO A 1 103 ? -2.525 7.727 22.312 1 97.94 103 PRO A CA 1
ATOM 809 C C . PRO A 1 103 ? -3.225 6.391 22.078 1 97.94 103 PRO A C 1
ATOM 811 O O . PRO A 1 103 ? -2.68 5.336 22.406 1 97.94 103 PRO A O 1
ATOM 814 N N . ASP A 1 104 ? -4.41 6.438 21.5 1 98.69 104 ASP A N 1
ATOM 815 C CA . ASP A 1 104 ? -5.211 5.23 21.312 1 98.69 104 ASP A CA 1
ATOM 816 C C . ASP A 1 104 ? -4.941 4.59 19.953 1 98.69 104 ASP A C 1
ATOM 818 O O . ASP A 1 104 ? -5.371 3.463 19.703 1 98.69 104 ASP A O 1
ATOM 822 N N . SER A 1 105 ? -4.207 5.219 19.062 1 98.81 105 SER A N 1
ATOM 823 C CA . SER A 1 105 ? -4.145 4.844 17.641 1 98.81 105 SER A CA 1
ATOM 824 C C . SER A 1 105 ? -3.463 3.492 17.469 1 98.81 105 SER A C 1
ATOM 826 O O . SER A 1 105 ? -4.02 2.588 16.844 1 98.81 105 SER A O 1
ATOM 828 N N . VAL A 1 106 ? -2.27 3.311 18.078 1 98.75 106 VAL A N 1
ATOM 829 C CA . VAL A 1 106 ? -1.515 2.078 17.875 1 98.75 106 VAL A CA 1
ATOM 830 C C . VAL A 1 106 ? -2.287 0.9 18.469 1 98.75 106 VAL A C 1
ATOM 832 O O . VAL A 1 106 ? -2.48 -0.119 17.797 1 98.75 106 VAL A O 1
ATOM 835 N N . ALA A 1 107 ? -2.797 1.077 19.703 1 98.75 107 ALA A N 1
ATOM 836 C CA . ALA A 1 107 ? -3.521 0.001 20.375 1 98.75 107 ALA A CA 1
ATOM 837 C C . ALA A 1 107 ? -4.805 -0.347 19.625 1 98.75 107 ALA A C 1
ATOM 839 O O . ALA A 1 107 ? -5.113 -1.524 19.422 1 98.75 107 ALA A O 1
ATOM 840 N N . GLY A 1 108 ? -5.555 0.659 19.203 1 98.81 108 GLY A N 1
ATOM 841 C CA . GLY A 1 108 ? -6.812 0.438 18.516 1 98.81 108 GLY A CA 1
ATOM 842 C C . GLY A 1 108 ? -6.629 -0.232 17.156 1 98.81 108 GLY A C 1
ATOM 843 O O . GLY A 1 108 ? -7.34 -1.188 16.828 1 98.81 108 GLY A O 1
ATOM 844 N N . ILE A 1 109 ? -5.652 0.209 16.406 1 98.81 109 ILE A N 1
ATOM 845 C CA . ILE A 1 109 ? -5.398 -0.331 15.07 1 98.81 109 ILE A CA 1
ATOM 846 C C . ILE A 1 109 ? -4.883 -1.764 15.188 1 98.81 109 ILE A C 1
ATOM 848 O O . ILE A 1 109 ? -5.273 -2.637 14.406 1 98.81 109 ILE A O 1
ATOM 852 N N . THR A 1 110 ? -3.98 -2.023 16.156 1 98.5 110 THR A N 1
ATOM 853 C CA . THR A 1 110 ? -3.465 -3.365 16.391 1 98.5 110 THR A CA 1
ATOM 854 C C . THR A 1 110 ? -4.605 -4.336 16.688 1 98.5 110 THR A C 1
ATOM 856 O O . THR A 1 110 ? -4.645 -5.441 16.156 1 98.5 110 THR A O 1
ATOM 859 N N . GLN A 1 111 ? -5.5 -3.889 17.531 1 98.69 111 GLN A N 1
ATOM 860 C CA . GLN A 1 111 ? -6.637 -4.727 17.891 1 98.69 111 GLN A CA 1
ATOM 861 C C . GLN A 1 111 ? -7.551 -4.977 16.703 1 98.69 111 GLN A C 1
ATOM 863 O O . GLN A 1 111 ? -7.992 -6.102 16.469 1 98.69 111 GLN A O 1
ATOM 868 N N . LEU A 1 112 ? -7.816 -3.988 15.898 1 98.69 112 LEU A N 1
ATOM 869 C CA . LEU A 1 112 ? -8.703 -4.094 14.742 1 98.69 112 LEU A CA 1
ATOM 870 C C . LEU A 1 112 ? -8.117 -5.039 13.695 1 98.69 112 LEU A C 1
ATOM 872 O O . LEU A 1 112 ? -8.852 -5.734 13 1 98.69 112 LEU A O 1
ATOM 876 N N . ARG A 1 113 ? -6.801 -5.043 13.586 1 98.31 113 ARG A N 1
ATOM 877 C CA . ARG A 1 113 ? -6.117 -5.801 12.547 1 98.31 113 ARG A CA 1
ATOM 878 C C . ARG A 1 113 ? -6.285 -7.301 12.758 1 98.31 113 ARG A C 1
ATOM 880 O O . ARG A 1 113 ? -6.055 -8.094 11.844 1 98.31 113 ARG A O 1
ATOM 887 N N . ARG A 1 114 ? -6.633 -7.758 13.992 1 96.81 114 ARG A N 1
ATOM 888 C CA . ARG A 1 114 ? -6.84 -9.172 14.297 1 96.81 114 ARG A CA 1
ATOM 889 C C . ARG A 1 114 ? -7.984 -9.742 13.461 1 96.81 114 ARG A C 1
ATOM 891 O O . ARG A 1 114 ? -8.008 -10.938 13.172 1 96.81 114 ARG A O 1
ATOM 898 N N . LYS A 1 115 ? -8.867 -8.906 13.039 1 97.12 115 LYS A N 1
ATOM 899 C CA . LYS A 1 115 ? -10.078 -9.398 12.391 1 97.12 115 LYS A CA 1
ATOM 900 C C . LYS A 1 115 ? -10.242 -8.789 11.008 1 97.12 115 LYS A C 1
ATOM 902 O O . LYS A 1 115 ? -10.82 -9.414 10.109 1 97.12 115 LYS A O 1
ATOM 907 N N . TYR A 1 116 ? -9.75 -7.609 10.789 1 98.19 116 TYR A N 1
ATOM 908 C CA . TYR A 1 116 ? -10.055 -6.875 9.57 1 98.19 116 TYR A CA 1
ATOM 909 C C . TYR A 1 116 ? -8.789 -6.574 8.781 1 98.19 116 TYR A C 1
ATOM 911 O O . TYR A 1 116 ? -7.684 -6.609 9.328 1 98.19 116 TYR A O 1
ATOM 919 N N . THR A 1 117 ? -8.891 -6.406 7.441 1 98.38 117 THR A N 1
ATOM 920 C CA . THR A 1 117 ? -7.852 -5.793 6.621 1 98.38 117 THR A CA 1
ATOM 921 C C . THR A 1 117 ? -7.902 -4.273 6.734 1 98.38 117 THR A C 1
ATOM 923 O O . THR A 1 117 ? -8.945 -3.662 6.496 1 98.38 117 THR A O 1
ATOM 926 N N . LEU A 1 118 ? -6.805 -3.709 7.129 1 98.75 118 LEU A N 1
ATOM 927 C CA . LEU A 1 118 ? -6.789 -2.279 7.426 1 98.75 118 LEU A CA 1
ATOM 928 C C . LEU A 1 118 ? -6.016 -1.513 6.359 1 98.75 118 LEU A C 1
ATOM 930 O O . LEU A 1 118 ? -4.875 -1.854 6.047 1 98.75 118 LEU A O 1
ATOM 934 N N . SER A 1 119 ? -6.633 -0.491 5.801 1 98.81 119 SER A N 1
ATOM 935 C CA . SER A 1 119 ? -6.016 0.394 4.82 1 98.81 119 SER A CA 1
ATOM 936 C C . SER A 1 119 ? -6.133 1.855 5.238 1 98.81 119 SER A C 1
ATOM 938 O O . SER A 1 119 ? -7.098 2.24 5.902 1 98.81 119 SER A O 1
ATOM 940 N N . THR A 1 120 ? -5.125 2.627 4.91 1 98.88 120 THR A N 1
ATOM 941 C CA . THR A 1 120 ? -5.324 4.07 4.973 1 98.88 120 THR A CA 1
ATOM 942 C C . THR A 1 120 ? -6.148 4.555 3.781 1 98.88 120 THR A C 1
ATOM 944 O O . THR A 1 120 ? -6.23 3.869 2.76 1 98.88 120 THR A O 1
ATOM 947 N N . LEU A 1 121 ? -6.797 5.555 3.889 1 98.75 121 LEU A N 1
ATOM 948 C CA . LEU A 1 121 ? -7.402 6.336 2.816 1 98.75 121 LEU A CA 1
ATOM 949 C C . LEU A 1 121 ? -7.332 7.828 3.123 1 98.75 121 LEU A C 1
ATOM 951 O O . LEU A 1 121 ? -8.195 8.359 3.82 1 98.75 121 LEU A O 1
ATOM 955 N N . THR A 1 122 ? -6.336 8.469 2.6 1 98.06 122 THR A N 1
ATOM 956 C CA . THR A 1 122 ? -5.961 9.82 3.008 1 98.06 122 THR A CA 1
ATOM 957 C C . THR A 1 122 ? -5.586 10.664 1.797 1 98.06 122 THR A C 1
ATOM 959 O O . THR A 1 122 ? -5.336 10.133 0.713 1 98.06 122 THR A O 1
ATOM 962 N N . ASN A 1 123 ? -5.602 11.961 1.964 1 96.44 123 ASN A N 1
ATOM 963 C CA . ASN A 1 123 ? -5.254 12.891 0.894 1 96.44 123 ASN A CA 1
ATOM 964 C C . ASN A 1 123 ? -3.748 13.109 0.811 1 96.44 123 ASN A C 1
ATOM 966 O O . ASN A 1 123 ? -3.254 13.695 -0.153 1 96.44 123 ASN A O 1
ATOM 970 N N . ALA A 1 124 ? -3.004 12.594 1.77 1 96.25 124 ALA A N 1
ATOM 971 C CA . ALA A 1 124 ? -1.549 12.727 1.766 1 96.25 124 ALA A CA 1
ATOM 972 C C . ALA A 1 124 ? -0.926 11.891 0.649 1 96.25 124 ALA A C 1
ATOM 974 O O . ALA A 1 124 ? -1.604 11.07 0.026 1 96.25 124 ALA A O 1
ATOM 975 N N . SER A 1 125 ? 0.341 12.227 0.401 1 95.88 125 SER A N 1
ATOM 976 C CA . SER A 1 125 ? 1.064 11.406 -0.565 1 95.88 125 SER A CA 1
ATOM 977 C C . SER A 1 125 ? 1.337 10.016 -0.011 1 95.88 125 SER A C 1
ATOM 979 O O . SER A 1 125 ? 1.384 9.82 1.205 1 95.88 125 SER A O 1
ATOM 981 N N . MET A 1 126 ? 1.514 9.07 -0.908 1 96.88 126 MET A N 1
ATOM 982 C CA . MET A 1 126 ? 1.771 7.695 -0.492 1 96.88 126 MET A CA 1
ATOM 983 C C . MET A 1 126 ? 3.113 7.586 0.223 1 96.88 126 MET A C 1
ATOM 985 O O . MET A 1 126 ? 3.213 6.941 1.269 1 96.88 126 MET A O 1
ATOM 989 N N . SER A 1 127 ? 4.137 8.219 -0.346 1 96.94 127 SER A N 1
ATOM 990 C CA . SER A 1 127 ? 5.465 8.148 0.251 1 96.94 127 SER A CA 1
ATOM 991 C C . SER A 1 127 ? 5.469 8.727 1.663 1 96.94 127 SER A C 1
ATOM 993 O O . SER A 1 127 ? 6.051 8.141 2.576 1 96.94 127 SER A O 1
ATOM 995 N N . GLN A 1 128 ? 4.785 9.852 1.863 1 96.31 128 GLN A N 1
ATOM 996 C CA . GLN A 1 128 ? 4.719 10.484 3.178 1 96.31 128 GLN A CA 1
ATOM 997 C C . GLN A 1 128 ? 3.93 9.625 4.16 1 96.31 128 GLN A C 1
ATOM 999 O O . GLN A 1 128 ? 4.32 9.477 5.32 1 96.31 128 GLN A O 1
ATOM 1004 N N . MET A 1 129 ? 2.871 9.07 3.666 1 98.19 129 MET A N 1
ATOM 1005 C CA . MET A 1 129 ? 2.039 8.258 4.551 1 98.19 129 MET A CA 1
ATOM 1006 C C . MET A 1 129 ? 2.744 6.957 4.918 1 98.19 129 MET A C 1
ATOM 1008 O O . MET A 1 129 ? 2.678 6.512 6.066 1 98.19 129 MET A O 1
ATOM 1012 N N . THR A 1 130 ? 3.412 6.359 3.967 1 98.31 130 THR A N 1
ATOM 1013 C CA . THR A 1 130 ? 4.176 5.148 4.246 1 98.31 130 THR A CA 1
ATOM 1014 C C . THR A 1 130 ? 5.234 5.414 5.312 1 98.31 130 THR A C 1
ATOM 1016 O O . THR A 1 130 ? 5.383 4.633 6.258 1 98.31 130 THR A O 1
ATOM 1019 N N . ALA A 1 131 ? 5.922 6.5 5.199 1 97.31 131 ALA A N 1
ATOM 1020 C CA . ALA A 1 131 ? 6.957 6.855 6.172 1 97.31 131 ALA A CA 1
ATOM 1021 C C . ALA A 1 131 ? 6.355 7.062 7.559 1 97.31 131 ALA A C 1
ATOM 1023 O O . ALA A 1 131 ? 6.887 6.562 8.555 1 97.31 131 ALA A O 1
ATOM 1024 N N . LEU A 1 132 ? 5.266 7.777 7.613 1 97.81 132 LEU A N 1
ATOM 1025 C CA . LEU A 1 132 ? 4.621 8.078 8.891 1 97.81 132 LEU A CA 1
ATOM 1026 C C . LEU A 1 132 ? 4.113 6.805 9.555 1 97.81 132 LEU A C 1
ATOM 1028 O O . LEU A 1 132 ? 4.293 6.617 10.758 1 97.81 132 LEU A O 1
ATOM 1032 N N . VAL A 1 133 ? 3.469 5.977 8.766 1 98.38 133 VAL A N 1
ATOM 1033 C CA . VAL A 1 133 ? 2.914 4.723 9.266 1 98.38 133 VAL A CA 1
ATOM 1034 C C . VAL A 1 133 ? 4.039 3.83 9.781 1 98.38 133 VAL A C 1
ATOM 1036 O O . VAL A 1 133 ? 3.932 3.25 10.867 1 98.38 133 VAL A O 1
ATOM 1039 N N . LYS A 1 134 ? 5.117 3.727 9.039 1 97.81 134 LYS A N 1
ATOM 1040 C CA . LYS A 1 134 ? 6.27 2.922 9.422 1 97.81 134 LYS A CA 1
ATOM 1041 C C . LYS A 1 134 ? 6.902 3.451 10.711 1 97.81 134 LYS A C 1
ATOM 1043 O O . LYS A 1 134 ? 7.125 2.693 11.656 1 97.81 134 LYS A O 1
ATOM 1048 N N . ASP A 1 135 ? 7.109 4.73 10.797 1 96.94 135 ASP A N 1
ATOM 1049 C CA . ASP A 1 135 ? 7.777 5.348 11.93 1 96.94 135 ASP A CA 1
ATOM 1050 C C . ASP A 1 135 ? 6.938 5.227 13.203 1 96.94 135 ASP A C 1
ATOM 1052 O O . ASP A 1 135 ? 7.477 5.121 14.305 1 96.94 135 ASP A O 1
ATOM 1056 N N . SER A 1 136 ? 5.641 5.207 13 1 97.94 136 SER A N 1
ATOM 1057 C CA . SER A 1 136 ? 4.723 5.18 14.133 1 97.94 136 SER A CA 1
ATOM 1058 C C . SER A 1 136 ? 4.363 3.748 14.523 1 97.94 136 SER A C 1
ATOM 1060 O O . SER A 1 136 ? 3.604 3.527 15.469 1 97.94 136 SER A O 1
ATOM 1062 N N . LYS A 1 137 ? 4.883 2.791 13.758 1 97.06 137 LYS A N 1
ATOM 1063 C CA . LYS A 1 137 ? 4.672 1.368 14.008 1 97.06 137 LYS A CA 1
ATOM 1064 C C . LYS A 1 137 ? 3.186 1.021 13.977 1 97.06 137 LYS A C 1
ATOM 1066 O O . LYS A 1 137 ? 2.701 0.267 14.82 1 97.06 137 LYS A O 1
ATOM 1071 N N . LEU A 1 138 ? 2.451 1.738 13.109 1 98.44 138 LEU A N 1
ATOM 1072 C CA . LEU A 1 138 ? 1.042 1.417 12.914 1 98.44 138 LEU A CA 1
ATOM 1073 C C . LEU A 1 138 ? 0.886 0.223 11.977 1 98.44 138 LEU A C 1
ATOM 1075 O O . LEU A 1 138 ? 1.376 0.245 10.844 1 98.44 138 LEU A O 1
ATOM 1079 N N . PRO A 1 139 ? 0.19 -0.804 12.391 1 97.69 139 PRO A N 1
ATOM 1080 C CA . PRO A 1 139 ? 0.157 -2.041 11.609 1 97.69 139 PRO A CA 1
ATOM 1081 C C . PRO A 1 139 ? -0.922 -2.025 10.531 1 97.69 139 PRO A C 1
ATOM 1083 O O . PRO A 1 139 ? -1.828 -2.863 10.547 1 97.69 139 PRO A O 1
ATOM 1086 N N . PHE A 1 140 ? -0.827 -1.182 9.555 1 98.69 140 PHE A N 1
ATOM 1087 C CA . PHE A 1 140 ? -1.729 -1.184 8.414 1 98.69 140 PHE A CA 1
ATOM 1088 C C . PHE A 1 140 ? -1.335 -2.264 7.414 1 98.69 140 PHE A C 1
ATOM 1090 O O . PHE A 1 140 ? -0.151 -2.568 7.254 1 98.69 140 PHE A O 1
ATOM 1097 N N . ASP A 1 141 ? -2.32 -2.812 6.746 1 98.5 141 ASP A N 1
ATOM 1098 C CA . ASP A 1 141 ? -2.066 -3.854 5.754 1 98.5 141 ASP A CA 1
ATOM 1099 C C . ASP A 1 141 ? -1.719 -3.246 4.398 1 98.5 141 ASP A C 1
ATOM 1101 O O . ASP A 1 141 ? -1.016 -3.867 3.598 1 98.5 141 ASP A O 1
ATOM 1105 N N . GLU A 1 142 ? -2.244 -2.09 4.07 1 97.5 142 GLU A N 1
ATOM 1106 C CA . GLU A 1 142 ? -1.907 -1.38 2.838 1 97.5 142 GLU A CA 1
ATOM 1107 C C . GLU A 1 142 ? -2.111 0.124 2.994 1 97.5 142 GLU A C 1
ATOM 1109 O O . GLU A 1 142 ? -2.824 0.569 3.896 1 97.5 142 GLU A O 1
ATOM 1114 N N . VAL A 1 143 ? -1.398 0.87 2.195 1 98.44 143 VAL A N 1
ATOM 1115 C CA . VAL A 1 143 ? -1.428 2.328 2.195 1 98.44 143 VAL A CA 1
ATOM 1116 C C . VAL A 1 143 ? -2.08 2.834 0.911 1 98.44 143 VAL A C 1
ATOM 1118 O O . VAL A 1 143 ? -1.502 2.715 -0.173 1 98.44 143 VAL A O 1
ATOM 1121 N N . LEU A 1 144 ? -3.252 3.373 1.069 1 98.38 144 LEU A N 1
ATOM 1122 C CA . LEU A 1 144 ? -3.977 3.988 -0.037 1 98.38 144 LEU A CA 1
ATOM 1123 C C . LEU A 1 144 ? -4.109 5.492 0.17 1 98.38 144 LEU A C 1
ATOM 1125 O O . LEU A 1 144 ? -4.324 5.953 1.293 1 98.38 144 LEU A O 1
ATOM 1129 N N . THR A 1 145 ? -3.924 6.207 -0.882 1 97.81 145 THR A N 1
ATOM 1130 C CA . THR A 1 145 ? -4.016 7.664 -0.86 1 97.81 145 THR A CA 1
ATOM 1131 C C . THR A 1 145 ? -4.785 8.172 -2.074 1 97.81 145 THR A C 1
ATOM 1133 O O . THR A 1 145 ? -4.973 7.441 -3.049 1 97.81 145 THR A O 1
ATOM 1136 N N . GLY A 1 146 ? -5.227 9.414 -1.975 1 96.31 146 GLY A N 1
ATOM 1137 C CA . GLY A 1 146 ? -5.895 10.055 -3.098 1 96.31 146 GLY A CA 1
ATOM 1138 C C . GLY A 1 146 ? -5.012 10.18 -4.324 1 96.31 146 GLY A C 1
ATOM 1139 O O . GLY A 1 146 ? -5.508 10.383 -5.434 1 96.31 146 GLY A O 1
ATOM 1140 N N . GLU A 1 147 ? -3.746 10.016 -4.105 1 94.75 147 GLU A N 1
ATOM 1141 C CA . GLU A 1 147 ? -2.793 10.094 -5.207 1 94.75 147 GLU A CA 1
ATOM 1142 C C . GLU A 1 147 ? -3.092 9.039 -6.273 1 94.75 147 GLU A C 1
ATOM 1144 O O . GLU A 1 147 ? -2.875 9.273 -7.465 1 94.75 147 GLU A O 1
ATOM 1149 N N . LEU A 1 148 ? -3.615 7.934 -5.867 1 94.5 148 LEU A N 1
ATOM 1150 C CA . LEU A 1 148 ? -3.9 6.812 -6.75 1 94.5 148 LEU A CA 1
ATOM 1151 C C . LEU A 1 148 ? -4.914 7.207 -7.82 1 94.5 148 LEU A C 1
ATOM 1153 O O . LEU A 1 148 ? -4.898 6.664 -8.93 1 94.5 148 LEU A O 1
ATOM 1157 N N . SER A 1 149 ? -5.754 8.18 -7.508 1 94 149 SER A N 1
ATOM 1158 C CA . SER A 1 149 ? -6.793 8.633 -8.43 1 94 149 SER A CA 1
ATOM 1159 C C . SER A 1 149 ? -6.574 10.086 -8.844 1 94 149 SER A C 1
ATOM 1161 O O . SER A 1 149 ? -7.43 10.68 -9.5 1 94 149 SER A O 1
ATOM 1163 N N . ARG A 1 150 ? -5.473 10.625 -8.438 1 94.62 150 ARG A N 1
ATOM 1164 C CA . ARG A 1 150 ? -5.195 12.039 -8.656 1 94.62 150 ARG A CA 1
ATOM 1165 C C . ARG A 1 150 ? -6.395 12.898 -8.281 1 94.62 150 ARG A C 1
ATOM 1167 O O . ARG A 1 150 ? -6.855 13.711 -9.086 1 94.62 150 ARG A O 1
ATOM 1174 N N . ALA A 1 151 ? -6.891 12.617 -7.133 1 96.69 151 ALA A N 1
ATOM 1175 C CA . ALA A 1 151 ? -8.031 13.312 -6.539 1 96.69 151 ALA A CA 1
ATOM 1176 C C . ALA A 1 151 ? -7.898 13.391 -5.023 1 96.69 151 ALA A C 1
ATOM 1178 O O . ALA A 1 151 ? -7 12.773 -4.438 1 96.69 151 ALA A O 1
ATOM 1179 N N . PHE A 1 152 ? -8.727 14.242 -4.449 1 97.31 152 PHE A N 1
ATOM 1180 C CA . PHE A 1 152 ? -8.797 14.359 -2.998 1 97.31 152 PHE A CA 1
ATOM 1181 C C . PHE A 1 152 ? -10.188 13.977 -2.492 1 97.31 152 PHE A C 1
ATOM 1183 O O . PHE A 1 152 ? -11.188 14.266 -3.143 1 97.31 152 PHE A O 1
ATOM 1190 N N . LYS A 1 153 ? -10.188 13.336 -1.297 1 95.88 153 LYS A N 1
ATOM 1191 C CA . LYS A 1 153 ? -11.453 13.336 -0.578 1 95.88 153 LYS A CA 1
ATOM 1192 C C . LYS A 1 153 ? -12.016 14.742 -0.445 1 95.88 153 LYS A C 1
ATOM 1194 O O . LYS A 1 153 ? -11.266 15.703 -0.237 1 95.88 153 LYS A O 1
ATOM 1199 N N . PRO A 1 154 ? -13.312 14.898 -0.765 1 94.75 154 PRO A N 1
ATOM 1200 C CA . PRO A 1 154 ? -14.367 13.891 -0.84 1 94.75 154 PRO A CA 1
ATOM 1201 C C . PRO A 1 154 ? -14.703 13.492 -2.275 1 94.75 154 PRO A C 1
ATOM 1203 O O . PRO A 1 154 ? -15.805 13 -2.543 1 94.75 154 PRO A O 1
ATOM 1206 N N . ASP A 1 155 ? -13.891 13.766 -3.221 1 95.62 155 ASP A N 1
ATOM 1207 C CA . ASP A 1 155 ? -14.125 13.305 -4.582 1 95.62 155 ASP A CA 1
ATOM 1208 C C . ASP A 1 155 ? -14.43 11.805 -4.609 1 95.62 155 ASP A C 1
ATOM 1210 O O . ASP A 1 155 ? -13.688 11.008 -4.043 1 95.62 155 ASP A O 1
ATOM 1214 N N . PRO A 1 156 ? -15.5 11.375 -5.285 1 96.69 156 PRO A N 1
ATOM 1215 C CA . PRO A 1 156 ? -15.898 9.961 -5.301 1 96.69 156 PRO A CA 1
ATOM 1216 C C . PRO A 1 156 ? -14.82 9.047 -5.875 1 96.69 156 PRO A C 1
ATOM 1218 O O . PRO A 1 156 ? -14.758 7.867 -5.523 1 96.69 156 PRO A O 1
ATOM 1221 N N . ARG A 1 157 ? -13.953 9.578 -6.695 1 97.38 157 ARG A N 1
ATOM 1222 C CA . ARG A 1 157 ? -12.898 8.773 -7.312 1 97.38 157 ARG A CA 1
ATOM 1223 C C . ARG A 1 157 ? -11.984 8.164 -6.254 1 97.38 157 ARG A C 1
ATOM 1225 O O . ARG A 1 157 ? -11.422 7.086 -6.457 1 97.38 157 ARG A O 1
ATOM 1232 N N . VAL A 1 158 ? -11.805 8.852 -5.156 1 97.69 158 VAL A N 1
ATOM 1233 C CA . VAL A 1 158 ? -10.93 8.375 -4.086 1 97.69 158 VAL A CA 1
ATOM 1234 C C . VAL A 1 158 ? -11.562 7.16 -3.41 1 97.69 158 VAL A C 1
ATOM 1236 O O . VAL A 1 158 ? -10.898 6.145 -3.201 1 97.69 158 VAL A O 1
ATOM 1239 N N . TYR A 1 159 ? -12.828 7.242 -3.119 1 98.44 159 TYR A N 1
ATOM 1240 C CA . TYR A 1 159 ? -13.523 6.133 -2.473 1 98.44 159 TYR A CA 1
ATOM 1241 C C . TYR A 1 159 ? -13.648 4.941 -3.414 1 98.44 159 TYR A C 1
ATOM 1243 O O . TYR A 1 159 ? -13.578 3.791 -2.98 1 98.44 159 TYR A O 1
ATOM 1251 N N . GLN A 1 160 ? -13.789 5.199 -4.656 1 97.94 160 GLN A N 1
ATOM 1252 C CA . GLN A 1 160 ? -13.812 4.129 -5.648 1 97.94 160 GLN A CA 1
ATOM 1253 C C . GLN A 1 160 ? -12.469 3.406 -5.707 1 97.94 160 GLN A C 1
ATOM 1255 O O . GLN A 1 160 ? -12.422 2.191 -5.918 1 97.94 160 GLN A O 1
ATOM 1260 N N . SER A 1 161 ? -11.422 4.156 -5.574 1 97.25 161 SER A N 1
ATOM 1261 C CA . SER A 1 161 ? -10.102 3.539 -5.578 1 97.25 161 SER A CA 1
ATOM 1262 C C . SER A 1 161 ? -9.945 2.572 -4.41 1 97.25 161 SER A C 1
ATOM 1264 O O . SER A 1 161 ? -9.258 1.554 -4.527 1 97.25 161 SER A O 1
ATOM 1266 N N . ALA A 1 162 ? -10.523 2.922 -3.256 1 98.25 162 ALA A N 1
ATOM 1267 C CA . ALA A 1 162 ? -10.492 2.006 -2.119 1 98.25 162 ALA A CA 1
ATOM 1268 C C . ALA A 1 162 ? -11.156 0.675 -2.471 1 98.25 162 ALA A C 1
ATOM 1270 O O . ALA A 1 162 ? -10.625 -0.392 -2.148 1 98.25 162 ALA A O 1
ATOM 1271 N N . VAL A 1 163 ? -12.289 0.771 -3.15 1 98.31 163 VAL A N 1
ATOM 1272 C CA . VAL A 1 163 ? -13 -0.431 -3.578 1 98.31 163 VAL A CA 1
ATOM 1273 C C . VAL A 1 163 ? -12.117 -1.236 -4.531 1 98.31 163 VAL A C 1
ATOM 1275 O O . VAL A 1 163 ? -11.922 -2.438 -4.34 1 98.31 163 VAL A O 1
ATOM 1278 N N . GLU A 1 164 ? -11.57 -0.574 -5.453 1 96.94 164 GLU A N 1
ATOM 1279 C CA . GLU A 1 164 ? -10.781 -1.212 -6.5 1 96.94 164 GLU A CA 1
ATOM 1280 C C . GLU A 1 164 ? -9.57 -1.935 -5.914 1 96.94 164 GLU A C 1
ATOM 1282 O O . GLU A 1 164 ? -9.32 -3.1 -6.23 1 96.94 164 GLU A O 1
ATOM 1287 N N . TYR A 1 165 ? -8.867 -1.342 -5.012 1 97.06 165 TYR A N 1
ATOM 1288 C CA . TYR A 1 165 ? -7.555 -1.854 -4.633 1 97.06 165 TYR A CA 1
ATOM 1289 C C . TYR A 1 165 ? -7.652 -2.754 -3.408 1 97.06 165 TYR A C 1
ATOM 1291 O O . TYR A 1 165 ? -6.797 -3.619 -3.197 1 97.06 165 TYR A O 1
ATOM 1299 N N . THR A 1 166 ? -8.672 -2.553 -2.594 1 97.81 166 THR A N 1
ATOM 1300 C CA . THR A 1 166 ? -8.844 -3.469 -1.473 1 97.81 166 THR A CA 1
ATOM 1301 C C . THR A 1 166 ? -9.531 -4.754 -1.928 1 97.81 166 THR A C 1
ATOM 1303 O O . THR A 1 166 ? -9.391 -5.801 -1.286 1 97.81 166 THR A O 1
ATOM 1306 N N . GLY A 1 167 ? -10.344 -4.609 -2.938 1 97 167 GLY A N 1
ATOM 1307 C CA . GLY A 1 167 ? -11.047 -5.766 -3.467 1 97 167 GLY A CA 1
ATOM 1308 C C . GLY A 1 167 ? -12.352 -6.051 -2.746 1 97 167 GLY A C 1
ATOM 1309 O O . GLY A 1 167 ? -13.016 -7.051 -3.027 1 97 167 GLY A O 1
ATOM 1310 N N . PHE A 1 168 ? -12.75 -5.215 -1.844 1 98.25 168 PHE A N 1
ATOM 1311 C CA . PHE A 1 168 ? -14.008 -5.363 -1.129 1 98.25 168 PHE A CA 1
ATOM 1312 C C . PHE A 1 168 ? -15.133 -4.629 -1.853 1 98.25 168 PHE A C 1
ATOM 1314 O O . PHE A 1 168 ? -14.891 -3.623 -2.525 1 98.25 168 PHE A O 1
ATOM 1321 N N . ARG A 1 169 ? -16.312 -5.133 -1.74 1 98.5 169 ARG A N 1
ATOM 1322 C CA . ARG A 1 169 ? -17.469 -4.348 -2.145 1 98.5 169 ARG A CA 1
ATOM 1323 C C . ARG A 1 169 ? -17.656 -3.137 -1.236 1 98.5 169 ARG A C 1
ATOM 1325 O O . ARG A 1 169 ? -17.219 -3.148 -0.082 1 98.5 169 ARG A O 1
ATOM 1332 N N . PRO A 1 170 ? -18.344 -2.113 -1.777 1 98.75 170 PRO A N 1
ATOM 1333 C CA . PRO A 1 170 ? -18.562 -0.932 -0.937 1 98.75 170 PRO A CA 1
ATOM 1334 C C . PRO A 1 170 ? -19.203 -1.271 0.404 1 98.75 170 PRO A C 1
ATOM 1336 O O . PRO A 1 170 ? -18.797 -0.735 1.44 1 98.75 170 PRO A O 1
ATOM 1339 N N . ASP A 1 171 ? -20.109 -2.238 0.463 1 98.62 171 ASP A N 1
ATOM 1340 C CA . ASP A 1 171 ? -20.844 -2.564 1.675 1 98.62 171 ASP A CA 1
ATOM 1341 C C . ASP A 1 171 ? -20.031 -3.443 2.609 1 98.62 171 ASP A C 1
ATOM 1343 O O . ASP A 1 171 ? -20.5 -3.844 3.674 1 98.62 171 ASP A O 1
ATOM 1347 N N . GLN A 1 172 ? -18.812 -3.725 2.189 1 98.69 172 GLN A N 1
ATOM 1348 C CA . GLN A 1 172 ? -17.875 -4.484 3.021 1 98.69 172 GLN A CA 1
ATOM 1349 C C . GLN A 1 172 ? -16.781 -3.592 3.574 1 98.69 172 GLN A C 1
ATOM 1351 O O . GLN A 1 172 ? -15.844 -4.074 4.219 1 98.69 172 GLN A O 1
ATOM 1356 N N . LEU A 1 173 ? -16.906 -2.295 3.271 1 98.81 173 LEU A N 1
ATOM 1357 C CA . LEU A 1 173 ? -15.891 -1.351 3.734 1 98.81 173 LEU A CA 1
ATOM 1358 C C . LEU A 1 173 ? -16.453 -0.455 4.836 1 98.81 173 LEU A C 1
ATOM 1360 O O . LEU A 1 173 ? -17.609 -0.033 4.773 1 98.81 173 LEU A O 1
ATOM 1364 N N . LEU A 1 174 ? -15.648 -0.2 5.852 1 98.94 174 LEU A N 1
ATOM 1365 C CA . LEU A 1 174 ? -15.906 0.772 6.906 1 98.94 174 LEU A CA 1
ATOM 1366 C C . LEU A 1 174 ? -14.922 1.938 6.828 1 98.94 174 LEU A C 1
ATOM 1368 O O . LEU A 1 174 ? -13.711 1.732 6.852 1 98.94 174 LEU A O 1
ATOM 1372 N N . MET A 1 175 ? -15.477 3.1 6.68 1 98.94 175 MET A N 1
ATOM 1373 C CA . MET A 1 175 ? -14.641 4.297 6.766 1 98.94 175 MET A CA 1
ATOM 1374 C C . MET A 1 175 ? -14.609 4.836 8.195 1 98.94 175 MET A C 1
ATOM 1376 O O . MET A 1 175 ? -15.656 5.098 8.781 1 98.94 175 MET A O 1
ATOM 1380 N N . VAL A 1 176 ? -13.43 4.98 8.742 1 98.94 176 VAL A N 1
ATOM 1381 C CA . VAL A 1 176 ? -13.219 5.562 10.07 1 98.94 176 VAL A CA 1
ATOM 1382 C C . VAL A 1 176 ? -12.656 6.977 9.922 1 98.94 176 VAL A C 1
ATOM 1384 O O . VAL A 1 176 ? -11.609 7.176 9.312 1 98.94 176 VAL A O 1
ATOM 1387 N N . SER A 1 177 ? -13.328 7.945 10.469 1 98.62 177 SER A N 1
ATOM 1388 C CA . SER A 1 177 ? -12.906 9.336 10.312 1 98.62 177 SER A CA 1
ATOM 1389 C C . SER A 1 177 ? -13.391 10.195 11.477 1 98.62 177 SER A C 1
ATOM 1391 O O . SER A 1 177 ? -14.445 9.914 12.062 1 98.62 177 SER A O 1
ATOM 1393 N N . ALA A 1 178 ? -12.648 11.164 11.805 1 97.12 178 ALA A N 1
ATOM 1394 C CA . ALA A 1 178 ? -13.07 12.203 12.742 1 97.12 178 ALA A CA 1
ATOM 1395 C C . ALA A 1 178 ? -13.805 13.328 12.023 1 97.12 178 ALA A C 1
ATOM 1397 O O . ALA A 1 178 ? -14.234 14.297 12.656 1 97.12 178 ALA A O 1
ATOM 1398 N N . HIS A 1 179 ? -13.992 13.203 10.727 1 95.56 179 HIS A N 1
ATOM 1399 C CA . HIS A 1 179 ? -14.562 14.266 9.914 1 95.56 179 HIS A CA 1
ATOM 1400 C C . HIS A 1 179 ? -15.883 13.828 9.281 1 95.56 179 HIS A C 1
ATOM 1402 O O . HIS A 1 179 ? -15.891 12.938 8.43 1 95.56 179 HIS A O 1
ATOM 1408 N N . LYS A 1 180 ? -16.906 14.531 9.586 1 95.88 180 LYS A N 1
ATOM 1409 C CA . LYS A 1 180 ? -18.25 14.141 9.148 1 95.88 180 LYS A CA 1
ATOM 1410 C C . LYS A 1 180 ? -18.375 14.258 7.633 1 95.88 180 LYS A C 1
ATOM 1412 O O . LYS A 1 180 ? -19.078 13.461 7.004 1 95.88 180 LYS A O 1
ATOM 1417 N N . TRP A 1 181 ? -17.734 15.258 7.047 1 93.75 181 TRP A N 1
ATOM 1418 C CA . TRP A 1 181 ? -17.797 15.398 5.594 1 93.75 181 TRP A CA 1
ATOM 1419 C C . TRP A 1 181 ? -17.234 14.164 4.902 1 93.75 181 TRP A C 1
ATOM 1421 O O . TRP A 1 181 ? -17.719 13.773 3.832 1 93.75 181 TRP A O 1
ATOM 1431 N N . ASP A 1 182 ? -16.219 13.562 5.438 1 96.81 182 ASP A N 1
ATOM 1432 C CA . ASP A 1 182 ? -15.609 12.344 4.918 1 96.81 182 ASP A CA 1
ATOM 1433 C C . ASP A 1 182 ? -16.562 11.156 5.039 1 96.81 182 ASP A C 1
ATOM 1435 O O . ASP A 1 182 ? -16.719 10.383 4.094 1 96.81 182 ASP A O 1
ATOM 1439 N N . LEU A 1 183 ? -17.203 11.062 6.16 1 98.44 183 LEU A N 1
ATOM 1440 C CA . LEU A 1 183 ? -18.156 9.984 6.414 1 98.44 183 LEU A CA 1
ATOM 1441 C C . LEU A 1 183 ? -19.375 10.109 5.52 1 98.44 183 LEU A C 1
ATOM 1443 O O . LEU A 1 183 ? -19.906 9.102 5.043 1 98.44 183 LEU A O 1
ATOM 1447 N N . GLN A 1 184 ? -19.797 11.336 5.305 1 97.88 184 GLN A N 1
ATOM 1448 C CA . GLN A 1 184 ? -20.922 11.547 4.398 1 97.88 184 GLN A CA 1
ATOM 1449 C C . GLN A 1 184 ? -20.594 11.062 2.99 1 97.88 184 GLN A C 1
ATOM 1451 O O . GLN A 1 184 ? -21.391 10.359 2.369 1 97.88 184 GLN A O 1
ATOM 1456 N N . ALA A 1 185 ? -19.453 11.438 2.504 1 97.38 185 ALA A N 1
ATOM 1457 C CA . ALA A 1 185 ? -19.016 11.023 1.173 1 97.38 185 ALA A CA 1
ATOM 1458 C C . ALA A 1 185 ? -18.844 9.508 1.1 1 97.38 185 ALA A C 1
ATOM 1460 O O . ALA A 1 185 ? -19.188 8.883 0.092 1 97.38 185 ALA A O 1
ATOM 1461 N N . SER A 1 186 ? -18.297 8.906 2.186 1 98.56 186 SER A N 1
ATOM 1462 C CA . SER A 1 186 ? -18.125 7.457 2.25 1 98.56 186 SER A CA 1
ATOM 1463 C C . SER A 1 186 ? -19.469 6.734 2.197 1 98.56 186 SER A C 1
ATOM 1465 O O . SER A 1 186 ? -19.594 5.707 1.522 1 98.56 186 SER A O 1
ATOM 1467 N N . LYS A 1 187 ? -20.359 7.27 2.912 1 98.69 187 LYS A N 1
ATOM 1468 C CA . LYS A 1 187 ? -21.703 6.695 2.91 1 98.69 187 LYS A CA 1
ATOM 1469 C C . LYS A 1 187 ? -22.312 6.723 1.509 1 98.69 187 LYS A C 1
ATOM 1471 O O . LYS A 1 187 ? -22.938 5.754 1.079 1 98.69 187 LYS A O 1
ATOM 1476 N N . GLN A 1 188 ? -22.156 7.801 0.85 1 98.31 188 GLN A N 1
ATOM 1477 C CA . GLN A 1 188 ? -22.656 7.938 -0.517 1 98.31 188 GLN A CA 1
ATOM 1478 C C . GLN A 1 188 ? -21.984 6.918 -1.442 1 98.31 188 GLN A C 1
ATOM 1480 O O . GLN A 1 188 ? -22.594 6.473 -2.418 1 98.31 188 GLN A O 1
ATOM 1485 N N . ALA A 1 189 ? -20.812 6.551 -1.119 1 98.56 189 ALA A N 1
ATOM 1486 C CA . ALA A 1 189 ? -20.062 5.574 -1.912 1 98.56 189 ALA A CA 1
ATOM 1487 C C . ALA A 1 189 ? -20.469 4.152 -1.545 1 98.56 189 ALA A C 1
ATOM 1489 O O . ALA A 1 189 ? -19.969 3.186 -2.125 1 98.56 189 ALA A O 1
ATOM 1490 N N . GLY A 1 190 ? -21.281 4 -0.49 1 98.75 190 GLY A N 1
ATOM 1491 C CA . GLY A 1 190 ? -21.812 2.695 -0.138 1 98.75 190 GLY A CA 1
ATOM 1492 C C . GLY A 1 190 ? -21.109 2.059 1.042 1 98.75 190 GLY A C 1
ATOM 1493 O O . GLY A 1 190 ? -21.375 0.903 1.383 1 98.75 190 GLY A O 1
ATOM 1494 N N . PHE A 1 191 ? -20.203 2.795 1.673 1 98.88 191 PHE A N 1
ATOM 1495 C CA . PHE A 1 191 ? -19.453 2.266 2.803 1 98.88 191 PHE A CA 1
ATOM 1496 C C . PHE A 1 191 ? -20.281 2.318 4.082 1 98.88 191 PHE A C 1
ATOM 1498 O O . PHE A 1 191 ? -21.25 3.078 4.168 1 98.88 191 PHE A O 1
ATOM 1505 N N . HIS A 1 192 ? -19.938 1.498 5.031 1 98.81 192 HIS A N 1
ATOM 1506 C CA . HIS A 1 192 ? -20.281 1.79 6.422 1 98.81 192 HIS A CA 1
ATOM 1507 C C . HIS A 1 192 ? -19.375 2.881 6.984 1 98.81 192 HIS A C 1
ATOM 1509 O O . HIS A 1 192 ? -18.297 3.158 6.43 1 98.81 192 HIS A O 1
ATOM 1515 N N . THR A 1 193 ? -19.844 3.504 8.055 1 98.81 193 THR A N 1
ATOM 1516 C CA . THR A 1 193 ? -19.094 4.652 8.555 1 98.81 193 THR A CA 1
ATOM 1517 C C . THR A 1 193 ? -18.953 4.59 10.07 1 98.81 193 THR A C 1
ATOM 1519 O O . THR A 1 193 ? -19.891 4.184 10.766 1 98.81 193 THR A O 1
ATOM 1522 N N . ALA A 1 194 ? -17.812 4.922 10.578 1 98.81 194 ALA A N 1
ATOM 1523 C CA . ALA A 1 194 ? -17.531 5.043 12.008 1 98.81 194 ALA A CA 1
ATOM 1524 C C . ALA A 1 194 ? -16.906 6.398 12.328 1 98.81 194 ALA A C 1
ATOM 1526 O O . ALA A 1 194 ? -15.859 6.754 11.781 1 98.81 194 ALA A O 1
ATOM 1527 N N . TYR A 1 195 ? -17.625 7.105 13.141 1 98.38 195 TYR A N 1
ATOM 1528 C CA . TYR A 1 195 ? -17.141 8.406 13.602 1 98.38 195 TYR A CA 1
ATOM 1529 C C . TYR A 1 195 ? -16.344 8.266 14.898 1 98.38 195 TYR A C 1
ATOM 1531 O O . TYR A 1 195 ? -16.812 7.648 15.859 1 98.38 195 TYR A O 1
ATOM 1539 N N . VAL A 1 196 ? -15.10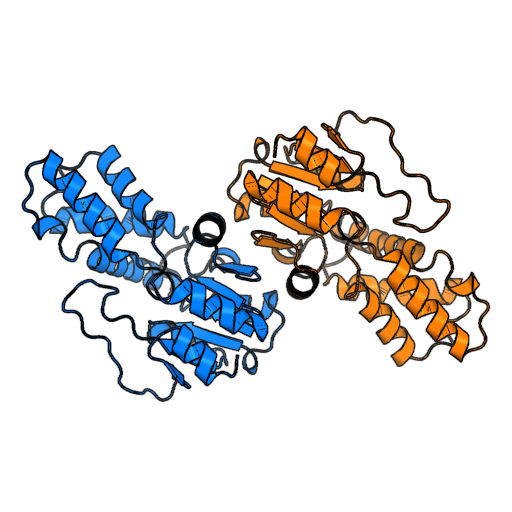9 8.727 14.945 1 98.06 196 VAL A N 1
ATOM 1540 C CA . VAL A 1 196 ? -14.266 8.828 16.141 1 98.06 196 VAL A CA 1
ATOM 1541 C C . VAL A 1 196 ? -13.93 10.289 16.406 1 98.06 196 VAL A C 1
ATOM 1543 O O . VAL A 1 196 ? -13.023 10.859 15.789 1 98.06 196 VAL A O 1
ATOM 1546 N N . PRO A 1 197 ? -14.664 10.875 17.359 1 95.75 197 PRO A N 1
ATOM 1547 C CA . PRO A 1 197 ? -14.414 12.289 17.641 1 95.75 197 PRO A CA 1
ATOM 1548 C C . PRO A 1 197 ? -13.008 12.547 18.172 1 95.75 197 PRO A C 1
ATOM 1550 O O . PRO A 1 197 ? -12.492 11.75 18.969 1 95.75 197 PRO A O 1
ATOM 1553 N N . ARG A 1 198 ? -12.383 13.602 17.688 1 95.56 198 ARG A N 1
ATOM 1554 C CA . ARG A 1 198 ? -11.086 14.07 18.156 1 95.56 198 ARG A CA 1
ATOM 1555 C C . ARG A 1 198 ? -11.156 15.523 18.609 1 95.56 198 ARG A C 1
ATOM 1557 O O . ARG A 1 198 ? -10.82 16.438 17.859 1 95.56 198 ARG A O 1
ATOM 1564 N N . PRO A 1 199 ? -11.523 15.734 19.891 1 90.25 199 PRO A N 1
ATOM 1565 C CA . PRO A 1 199 ? -11.773 17.094 20.375 1 90.25 199 PRO A CA 1
ATOM 1566 C C . PRO A 1 199 ? -10.516 17.969 20.359 1 90.25 199 PRO A C 1
ATOM 1568 O O . PRO A 1 199 ? -10.617 19.188 20.375 1 90.25 199 PRO A O 1
ATOM 1571 N N . LEU A 1 200 ? -9.391 17.359 20.312 1 89.31 200 LEU A N 1
ATOM 1572 C CA . LEU A 1 200 ? -8.164 18.141 20.406 1 89.31 200 LEU A CA 1
ATOM 1573 C C . LEU A 1 200 ? -7.531 18.328 19.031 1 89.31 200 LEU A C 1
ATOM 1575 O O . LEU A 1 200 ? -6.418 18.844 18.922 1 89.31 200 LEU A O 1
ATOM 1579 N N . GLU A 1 201 ? -8.219 17.891 17.953 1 91.19 201 GLU A N 1
ATOM 1580 C CA . GLU A 1 201 ? -7.645 17.938 16.609 1 91.19 201 GLU A CA 1
ATOM 1581 C C . GLU A 1 201 ? -7.246 19.375 16.25 1 91.19 201 GLU A C 1
ATOM 1583 O O . GLU A 1 201 ? -6.215 19.594 15.609 1 91.19 201 GLU A O 1
ATOM 1588 N N . LEU A 1 202 ? -8.07 20.344 16.625 1 86.44 202 LEU A N 1
ATOM 1589 C CA . LEU A 1 202 ? -7.805 21.734 16.266 1 86.44 202 LEU A CA 1
ATOM 1590 C C . LEU A 1 202 ? -7.285 22.516 17.484 1 86.44 202 LEU A C 1
ATOM 1592 O O . LEU A 1 202 ? -7.355 23.734 17.5 1 86.44 202 LEU A O 1
ATOM 1596 N N . GLY A 1 203 ? -6.816 21.766 18.484 1 86.06 203 GLY A N 1
ATOM 1597 C CA . GLY A 1 203 ? -6.281 22.406 19.672 1 86.06 203 GLY A CA 1
ATOM 1598 C C . GLY A 1 203 ? -7.273 22.438 20.828 1 86.06 203 GLY A C 1
ATOM 1599 O O . GLY A 1 203 ? -8.391 21.938 20.703 1 86.06 203 GLY A O 1
ATOM 1600 N N . PRO A 1 204 ? -6.727 22.938 21.953 1 82.44 204 PRO A N 1
ATOM 1601 C CA . PRO A 1 204 ? -7.586 23 23.141 1 82.44 204 PRO A CA 1
ATOM 1602 C C . PRO A 1 204 ? -8.789 23.922 22.938 1 82.44 204 PRO A C 1
ATOM 1604 O O . PRO A 1 204 ? -8.703 24.906 22.203 1 82.44 204 PRO A O 1
ATOM 1607 N N . GLY A 1 205 ? -9.938 23.578 23.531 1 79.81 205 GLY A N 1
ATOM 1608 C CA . GLY A 1 205 ? -11.117 24.438 23.516 1 79.81 205 GLY A CA 1
ATOM 1609 C C . GLY A 1 205 ? -12.102 24.078 22.422 1 79.81 205 GLY A C 1
ATOM 1610 O O . GLY A 1 205 ? -13.18 24.656 22.328 1 79.81 205 GLY A O 1
ATOM 1611 N N . HIS A 1 206 ? -11.586 23.297 21.547 1 78.44 206 HIS A N 1
ATOM 1612 C CA . HIS A 1 206 ? -12.5 22.859 20.484 1 78.44 206 HIS A CA 1
ATOM 1613 C C . HIS A 1 206 ? -13.336 21.656 20.938 1 78.44 206 HIS A C 1
ATOM 1615 O O . HIS A 1 206 ? -12.82 20.75 21.594 1 78.44 206 HIS A O 1
ATOM 1621 N N . ALA A 1 207 ? -14.656 21.875 20.75 1 78.44 207 ALA A N 1
ATOM 1622 C CA . ALA A 1 207 ? -15.547 20.766 21.078 1 78.44 207 ALA A CA 1
ATOM 1623 C C . ALA A 1 207 ? -15.789 19.875 19.859 1 78.44 207 ALA A C 1
ATOM 1625 O O . ALA A 1 207 ? -15.93 20.359 18.75 1 78.44 207 ALA A O 1
ATOM 1626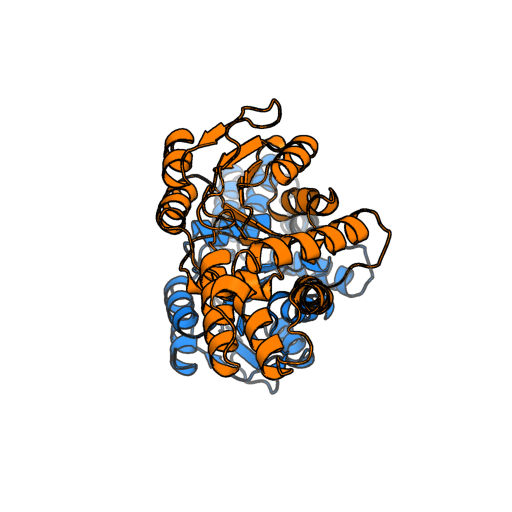 N N . ALA A 1 208 ? -15.625 18.578 20.109 1 79.19 208 ALA A N 1
ATOM 1627 C CA . ALA A 1 208 ? -16 17.672 19.016 1 79.19 208 ALA A CA 1
ATOM 1628 C C . ALA A 1 208 ? -17.516 17.562 18.891 1 79.19 208 ALA A C 1
ATOM 1630 O O . ALA A 1 208 ? -18.234 17.641 19.891 1 79.19 208 ALA A O 1
ATOM 1631 N N . ASP A 1 209 ? -18 17.547 17.609 1 80.31 209 ASP A N 1
ATOM 1632 C CA . ASP A 1 209 ? -19.422 17.391 17.328 1 80.31 209 ASP A CA 1
ATOM 1633 C C . ASP A 1 209 ? -19.844 15.93 17.453 1 80.31 209 ASP A C 1
ATOM 1635 O O . ASP A 1 209 ? -19.625 15.133 16.531 1 80.31 209 ASP A O 1
ATOM 1639 N N . ARG A 1 210 ? -20.562 15.57 18.516 1 83.38 210 ARG A N 1
ATOM 1640 C CA . ARG A 1 210 ? -20.938 14.18 18.75 1 83.38 210 ARG A CA 1
ATOM 1641 C C . ARG A 1 210 ? -22.375 13.914 18.359 1 83.38 210 ARG A C 1
ATOM 1643 O O . ARG A 1 210 ? -22.938 12.859 18.672 1 83.38 210 ARG A O 1
ATOM 1650 N N . LYS A 1 211 ? -22.922 14.867 17.688 1 87.5 211 LYS A N 1
ATOM 1651 C CA . LYS A 1 211 ? -24.312 14.703 17.281 1 87.5 211 LYS A CA 1
ATOM 1652 C C . LYS A 1 211 ? -24.453 13.57 16.266 1 87.5 211 LYS A C 1
ATOM 1654 O O . LYS A 1 211 ? -23.703 13.508 15.281 1 87.5 211 LYS A O 1
ATOM 1659 N N . PRO A 1 212 ? -25.391 12.703 16.562 1 88 212 PRO A N 1
ATOM 1660 C CA . PRO A 1 212 ? -25.625 11.633 15.586 1 88 212 PRO A CA 1
ATOM 1661 C C . PRO A 1 212 ? -26.141 12.164 14.242 1 88 212 PRO A C 1
ATOM 1663 O O . PRO A 1 212 ? -26.797 13.211 14.195 1 88 212 PRO A O 1
ATOM 1666 N N . GLU A 1 213 ? -25.734 11.555 13.195 1 95.19 213 GLU A N 1
ATOM 1667 C CA . GLU A 1 213 ? -26.188 11.797 11.828 1 95.19 213 GLU A CA 1
ATOM 1668 C C . GLU A 1 213 ? -26.594 10.492 11.148 1 95.19 213 GLU A C 1
ATOM 1670 O O . GLU A 1 213 ? -26.078 9.422 11.484 1 95.19 213 GLU A O 1
ATOM 1675 N N . SER A 1 214 ? -27.484 10.562 10.188 1 96.75 214 SER A N 1
ATOM 1676 C CA . SER A 1 214 ? -28.031 9.375 9.531 1 96.75 214 SER A CA 1
ATOM 1677 C C . SER A 1 214 ? -26.938 8.617 8.781 1 96.75 214 SER A C 1
ATOM 1679 O O . SER A 1 214 ? -27.031 7.406 8.586 1 96.75 214 SER A O 1
ATOM 1681 N N . PHE A 1 215 ? -25.891 9.336 8.375 1 97.88 215 PHE A N 1
ATOM 1682 C CA . PHE A 1 215 ? -24.844 8.703 7.566 1 97.88 215 PHE A CA 1
ATOM 1683 C C . PHE A 1 215 ? -23.766 8.109 8.453 1 97.88 215 PHE A C 1
ATOM 1685 O O . PHE A 1 215 ? -22.797 7.516 7.957 1 97.88 215 PHE A O 1
ATOM 1692 N N . ILE A 1 216 ? -23.859 8.219 9.758 1 98.25 216 ILE A N 1
ATOM 1693 C CA . ILE A 1 216 ? -22.906 7.652 10.703 1 98.25 216 ILE A CA 1
ATOM 1694 C C . ILE A 1 216 ? -23.484 6.375 11.312 1 98.25 216 ILE A C 1
ATOM 1696 O O . ILE A 1 216 ? -24.5 6.418 12.016 1 98.25 216 ILE A O 1
ATOM 1700 N N . ASP A 1 217 ? -22.828 5.254 11.125 1 98.44 217 ASP A N 1
ATOM 1701 C CA . ASP A 1 217 ? -23.328 3.963 11.594 1 98.44 217 ASP A CA 1
ATOM 1702 C C . ASP A 1 217 ? -22.859 3.674 13.016 1 98.44 217 ASP A C 1
ATOM 1704 O O . ASP A 1 217 ? -23.562 3.039 13.797 1 98.44 217 ASP A O 1
ATOM 1708 N N . ILE A 1 218 ? -21.641 4.062 13.352 1 98.06 218 ILE A N 1
ATOM 1709 C CA . ILE A 1 218 ? -21.031 3.807 14.656 1 98.06 218 ILE A CA 1
ATOM 1710 C C . ILE A 1 218 ? -20.359 5.078 15.172 1 98.06 218 ILE A C 1
ATOM 1712 O O . ILE A 1 218 ? -19.688 5.781 14.414 1 98.06 218 ILE A O 1
ATOM 1716 N N . ILE A 1 219 ? -20.594 5.418 16.344 1 97.69 219 ILE A N 1
ATOM 1717 C CA . ILE A 1 219 ? -19.812 6.434 17.047 1 97.69 219 ILE A CA 1
ATOM 1718 C C . ILE A 1 219 ? -18.984 5.781 18.156 1 97.69 219 ILE A C 1
ATOM 1720 O O . ILE A 1 219 ? -19.531 5.07 19 1 97.69 219 ILE A O 1
ATOM 1724 N N . ALA A 1 220 ? -17.703 5.93 18.125 1 97.88 220 ALA A N 1
ATOM 1725 C CA . ALA A 1 220 ? -16.797 5.371 19.125 1 97.88 220 ALA A CA 1
ATOM 1726 C C . ALA A 1 220 ? -16.016 6.469 19.828 1 97.88 220 ALA A C 1
ATOM 1728 O O . ALA A 1 220 ? -15.68 7.484 19.203 1 97.88 220 ALA A O 1
ATOM 1729 N N . GLU A 1 221 ? -15.625 6.301 21.062 1 96.56 221 GLU A N 1
ATOM 1730 C CA . GLU A 1 221 ? -14.891 7.289 21.844 1 96.56 221 GLU A CA 1
ATOM 1731 C C . GLU A 1 221 ? -13.453 7.426 21.359 1 96.56 221 GLU A C 1
ATOM 1733 O O . GLU A 1 221 ? -12.859 8.5 21.469 1 96.56 221 GLU A O 1
ATOM 1738 N N . ASP A 1 222 ? -12.891 6.348 21.016 1 97.88 222 ASP A N 1
ATOM 1739 C CA . ASP A 1 222 ? -11.547 6.262 20.438 1 97.88 222 ASP A CA 1
ATOM 1740 C C . ASP A 1 222 ? -11.367 4.973 19.641 1 97.88 222 ASP A C 1
ATOM 1742 O O . ASP A 1 222 ? -12.336 4.25 19.406 1 97.88 222 ASP A O 1
ATOM 1746 N N . LEU A 1 223 ? -10.211 4.695 19.141 1 98.81 223 LEU A N 1
ATOM 1747 C CA . LEU A 1 223 ? -10.016 3.568 18.234 1 98.81 223 LEU A CA 1
ATOM 1748 C C . LEU A 1 223 ? -10.047 2.246 19 1 98.81 223 LEU A C 1
ATOM 1750 O O . LEU A 1 223 ? -10.391 1.207 18.422 1 98.81 223 LEU A O 1
ATOM 1754 N N . VAL A 1 224 ? -9.688 2.248 20.297 1 98.81 224 VAL A N 1
ATOM 1755 C CA . VAL A 1 224 ? -9.797 1.051 21.125 1 98.81 224 VAL A CA 1
ATOM 1756 C C . VAL A 1 224 ? -11.273 0.716 21.344 1 98.81 224 VAL A C 1
ATOM 1758 O O . VAL A 1 224 ? -11.68 -0.441 21.219 1 98.81 224 VAL A O 1
ATOM 1761 N N . ASP A 1 225 ? -12.031 1.794 21.641 1 98.81 225 ASP A N 1
ATOM 1762 C CA . ASP A 1 225 ? -13.469 1.601 21.781 1 98.81 225 ASP A CA 1
ATOM 1763 C C . ASP A 1 225 ? -14.086 1.08 20.469 1 98.81 225 ASP A C 1
ATOM 1765 O O . ASP A 1 225 ? -14.961 0.216 20.5 1 98.81 225 ASP A O 1
ATOM 1769 N N . LEU A 1 226 ? -13.664 1.606 19.344 1 98.81 226 LEU A N 1
ATOM 1770 C CA . LEU A 1 226 ? -14.148 1.127 18.047 1 98.81 226 LEU A CA 1
ATOM 1771 C C . LEU A 1 226 ? -13.852 -0.359 17.875 1 98.81 226 LEU A C 1
ATOM 1773 O O . LEU A 1 226 ? -14.719 -1.122 17.438 1 98.81 226 LEU A O 1
ATOM 1777 N N . ALA A 1 227 ? -12.578 -0.765 18.156 1 98.75 227 ALA A N 1
ATOM 1778 C CA . ALA A 1 227 ? -12.188 -2.17 18.062 1 98.75 227 ALA A CA 1
ATOM 1779 C C . ALA A 1 227 ? -13.102 -3.053 18.906 1 98.75 227 ALA A C 1
ATOM 1781 O O . ALA A 1 227 ? -13.539 -4.113 18.469 1 98.75 227 ALA A O 1
ATOM 1782 N N . ASN A 1 228 ? -13.383 -2.59 20.094 1 98.56 228 ASN A N 1
ATOM 1783 C CA . ASN A 1 228 ? -14.273 -3.326 21 1 98.56 228 ASN A CA 1
ATOM 1784 C C . ASN A 1 228 ? -15.672 -3.461 20.406 1 98.56 228 ASN A C 1
ATOM 1786 O O . ASN A 1 228 ? -16.25 -4.543 20.422 1 98.56 228 ASN A O 1
ATOM 1790 N N . LYS A 1 229 ? -16.234 -2.387 19.859 1 98.31 229 LYS A N 1
ATOM 1791 C CA . LYS A 1 229 ? -17.578 -2.369 19.312 1 98.31 229 LYS A CA 1
ATOM 1792 C C . LYS A 1 229 ? -17.688 -3.285 18.094 1 98.31 229 LYS A C 1
ATOM 1794 O O . LYS A 1 229 ? -18.75 -3.834 17.812 1 98.31 229 LYS A O 1
ATOM 1799 N N . LEU A 1 230 ? -16.578 -3.436 17.422 1 97.81 230 LEU A N 1
ATOM 1800 C CA . LEU A 1 230 ? -16.562 -4.25 16.203 1 97.81 230 LEU A CA 1
ATOM 1801 C C . LEU A 1 230 ? -16.203 -5.695 16.516 1 97.81 230 LEU A C 1
ATOM 1803 O O . LEU A 1 230 ? -16.125 -6.531 15.617 1 97.81 230 LEU A O 1
ATOM 1807 N N . GLY A 1 231 ? -16.016 -6.047 17.688 1 92.19 231 GLY A N 1
ATOM 1808 C CA . GLY A 1 231 ? -15.766 -7.41 18.125 1 92.19 231 GLY A CA 1
ATOM 1809 C C . GLY A 1 231 ? -14.367 -7.902 17.797 1 92.19 231 GLY A C 1
ATOM 1810 O O . GLY A 1 231 ? -14.172 -9.086 17.516 1 92.19 231 GLY A O 1
ATOM 1811 N N . SER A 1 232 ? -13.516 -6.934 17.625 1 89.25 232 SER A N 1
ATOM 1812 C CA . SER A 1 232 ? -12.133 -7.309 17.359 1 89.25 232 SER A CA 1
ATOM 1813 C C . SER A 1 232 ? -11.391 -7.617 18.641 1 89.25 232 SER A C 1
ATOM 1815 O O . SER A 1 232 ? -11.719 -7.074 19.703 1 89.25 232 SER A O 1
ATOM 1817 N N . GLY B 1 1 ? 14.977 2.674 -0.601 1 95.88 1 GLY B N 1
ATOM 1818 C CA . GLY B 1 1 ? 13.844 1.759 -0.619 1 95.88 1 GLY B CA 1
ATOM 1819 C C . GLY B 1 1 ? 14.133 0.47 -1.367 1 95.88 1 GLY B C 1
ATOM 1820 O O . GLY B 1 1 ? 15.016 0.43 -2.229 1 95.88 1 GLY B O 1
ATOM 1821 N N . THR B 1 2 ? 13.586 -0.603 -0.967 1 96.19 2 THR B N 1
ATOM 1822 C CA . THR B 1 2 ? 13.727 -1.901 -1.616 1 96.19 2 THR B CA 1
ATOM 1823 C C . THR B 1 2 ? 12.375 -2.422 -2.098 1 96.19 2 THR B C 1
ATOM 1825 O O . THR B 1 2 ? 11.414 -2.457 -1.331 1 96.19 2 THR B O 1
ATOM 1828 N N . ASP B 1 3 ? 12.352 -2.764 -3.395 1 98.62 3 ASP B N 1
ATOM 1829 C CA . ASP B 1 3 ? 11.18 -3.361 -4.02 1 98.62 3 ASP B CA 1
ATOM 1830 C C . ASP B 1 3 ? 11.375 -4.859 -4.242 1 98.62 3 ASP B C 1
ATOM 1832 O O . ASP B 1 3 ? 12.461 -5.301 -4.621 1 98.62 3 ASP B O 1
ATOM 1836 N N . PHE B 1 4 ? 10.336 -5.621 -4.027 1 98.94 4 PHE B N 1
ATOM 1837 C CA . PHE B 1 4 ? 10.453 -7.07 -4.098 1 98.94 4 PHE B CA 1
ATOM 1838 C C . PHE B 1 4 ? 9.516 -7.645 -5.156 1 98.94 4 PHE B C 1
ATOM 1840 O O . PHE B 1 4 ? 8.32 -7.371 -5.141 1 98.94 4 PHE B O 1
ATOM 1847 N N . ASP B 1 5 ? 10.102 -8.445 -6.07 1 98.81 5 ASP B N 1
ATOM 1848 C CA . ASP B 1 5 ? 9.297 -9.453 -6.75 1 98.81 5 ASP B CA 1
ATOM 1849 C C . ASP B 1 5 ? 8.719 -10.453 -5.754 1 98.81 5 ASP B C 1
ATOM 1851 O O . ASP B 1 5 ? 9.375 -10.82 -4.777 1 98.81 5 ASP B O 1
ATOM 1855 N N . MET B 1 6 ? 7.5 -10.945 -6.051 1 98.69 6 MET B N 1
ATOM 1856 C CA . MET B 1 6 ? 6.832 -11.719 -5.004 1 98.69 6 MET B CA 1
ATOM 1857 C C . MET B 1 6 ? 6.695 -13.18 -5.41 1 98.69 6 MET B C 1
ATOM 1859 O O . MET B 1 6 ? 7.242 -14.062 -4.746 1 98.69 6 MET B O 1
ATOM 1863 N N . GLN B 1 7 ? 6.031 -13.469 -6.496 1 97.75 7 GLN B N 1
ATOM 1864 C CA . GLN B 1 7 ? 5.844 -14.836 -6.949 1 97.75 7 GLN B CA 1
ATOM 1865 C C . GLN B 1 7 ? 7.168 -15.469 -7.367 1 97.75 7 GLN B C 1
ATOM 1867 O O . GLN B 1 7 ? 7.859 -14.945 -8.25 1 97.75 7 GLN B O 1
ATOM 1872 N N . GLY B 1 8 ? 7.535 -16.516 -6.742 1 96.88 8 GLY B N 1
ATOM 1873 C CA . GLY B 1 8 ? 8.781 -17.203 -7.039 1 96.88 8 GLY B CA 1
ATOM 1874 C C . GLY B 1 8 ? 9.961 -16.656 -6.262 1 96.88 8 GLY B C 1
ATOM 1875 O O . GLY B 1 8 ? 10.945 -17.375 -6.035 1 96.88 8 GLY B O 1
ATOM 1876 N N . THR B 1 9 ? 9.914 -15.414 -5.812 1 98.38 9 THR B N 1
ATOM 1877 C CA . THR B 1 9 ? 11.023 -14.758 -5.125 1 98.38 9 THR B CA 1
ATOM 1878 C C . THR B 1 9 ? 10.812 -14.773 -3.615 1 98.38 9 THR B C 1
ATOM 1880 O O . THR B 1 9 ? 11.633 -15.312 -2.871 1 98.38 9 THR B O 1
ATOM 1883 N N . VAL B 1 10 ? 9.703 -14.234 -3.16 1 98.81 10 VAL B N 1
ATOM 1884 C CA . VAL B 1 10 ? 9.375 -14.227 -1.738 1 98.81 10 VAL B CA 1
ATOM 1885 C C . VAL B 1 10 ? 8.523 -15.438 -1.396 1 98.81 10 VAL B C 1
ATOM 1887 O O . VAL B 1 10 ? 8.609 -15.977 -0.286 1 98.81 10 VAL B O 1
ATOM 1890 N N . PHE B 1 11 ? 7.758 -15.867 -2.428 1 98.62 11 PHE B N 1
ATOM 1891 C CA . PHE B 1 11 ? 6.789 -16.938 -2.197 1 98.62 11 PHE B CA 1
ATOM 1892 C C . PHE B 1 11 ? 7.098 -18.141 -3.07 1 98.62 11 PHE B C 1
ATOM 1894 O O . PHE B 1 11 ? 7.461 -18 -4.238 1 98.62 11 PHE B O 1
ATOM 1901 N N . ASP B 1 12 ? 6.914 -19.312 -2.494 1 97.56 12 ASP B N 1
ATOM 1902 C CA . ASP B 1 12 ? 6.809 -20.578 -3.221 1 97.56 12 ASP B CA 1
ATOM 1903 C C . ASP B 1 12 ? 5.398 -20.781 -3.768 1 97.56 12 ASP B C 1
ATOM 1905 O O . ASP B 1 12 ? 4.441 -20.906 -2.998 1 97.56 12 ASP B O 1
ATOM 1909 N N . PHE B 1 13 ? 5.262 -20.734 -5.086 1 96.81 13 PHE B N 1
ATOM 1910 C CA . PHE B 1 13 ? 3.969 -21 -5.703 1 96.81 13 PHE B CA 1
ATOM 1911 C C . PHE B 1 13 ? 3.873 -22.453 -6.164 1 96.81 13 PHE B C 1
ATOM 1913 O O . PHE B 1 13 ? 2.775 -22.969 -6.355 1 96.81 13 PHE B O 1
ATOM 1920 N N . TYR B 1 14 ? 4.953 -23.094 -6.402 1 96.25 14 TYR B N 1
ATOM 1921 C CA . TYR B 1 14 ? 5.027 -24.406 -7.051 1 96.25 14 TYR B CA 1
ATOM 1922 C C . TYR B 1 14 ? 4.395 -25.484 -6.18 1 96.25 14 TYR B C 1
ATOM 1924 O O . TYR B 1 14 ? 3.471 -26.172 -6.613 1 96.25 14 TYR B O 1
ATOM 1932 N N . ASP B 1 15 ? 4.793 -25.609 -4.941 1 95.38 15 ASP B N 1
ATOM 1933 C CA . ASP B 1 15 ? 4.379 -26.688 -4.066 1 95.38 15 ASP B CA 1
ATOM 1934 C C . ASP B 1 15 ? 2.875 -26.656 -3.812 1 95.38 15 ASP B C 1
ATOM 1936 O O . ASP B 1 15 ? 2.189 -27.672 -3.945 1 95.38 15 ASP B O 1
ATOM 194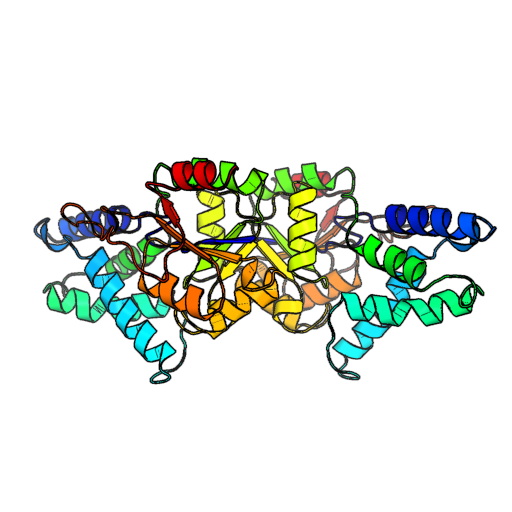0 N N . PRO B 1 16 ? 2.33 -25.453 -3.518 1 96.44 16 PRO B N 1
ATOM 1941 C CA . PRO B 1 16 ? 0.883 -25.438 -3.289 1 96.44 16 PRO B CA 1
ATOM 1942 C C . PRO B 1 16 ? 0.084 -25.797 -4.539 1 96.44 16 PRO B C 1
ATOM 1944 O O . PRO B 1 16 ? -0.915 -26.516 -4.445 1 96.44 16 PRO B O 1
ATOM 1947 N N . VAL B 1 17 ? 0.471 -25.375 -5.699 1 97.06 17 VAL B N 1
ATOM 1948 C CA . VAL B 1 17 ? -0.255 -25.656 -6.93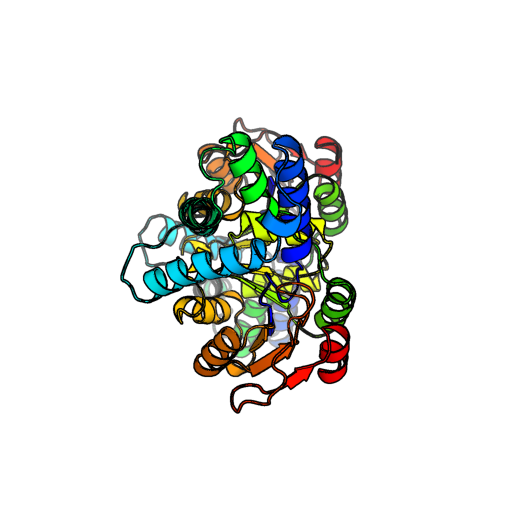4 1 97.06 17 VAL B CA 1
ATOM 1949 C C . VAL B 1 17 ? -0.14 -27.141 -7.273 1 97.06 17 VAL B C 1
ATOM 1951 O O . VAL B 1 17 ? -1.133 -27.781 -7.629 1 97.06 17 VAL B O 1
ATOM 1954 N N . VAL B 1 18 ? 1.08 -27.719 -7.18 1 95.94 18 VAL B N 1
ATOM 1955 C CA . VAL B 1 18 ? 1.274 -29.141 -7.492 1 95.94 18 VAL B CA 1
ATOM 1956 C C . VAL B 1 18 ? 0.438 -30 -6.547 1 95.94 18 VAL B C 1
ATOM 1958 O O . VAL B 1 18 ? -0.19 -30.969 -6.973 1 95.94 18 VAL B O 1
ATOM 1961 N N . GLN B 1 19 ? 0.432 -29.672 -5.246 1 95.75 19 GLN B N 1
ATOM 1962 C CA . GLN B 1 19 ? -0.337 -30.422 -4.262 1 95.75 19 GLN B CA 1
ATOM 1963 C C . GLN B 1 19 ? -1.825 -30.406 -4.602 1 95.75 19 GLN B C 1
ATOM 1965 O O . GLN B 1 19 ? -2.488 -31.453 -4.547 1 95.75 19 GLN B O 1
ATOM 1970 N N . ARG B 1 20 ? -2.348 -29.234 -4.926 1 97.19 20 ARG B N 1
ATOM 1971 C CA . ARG B 1 20 ? -3.752 -29.125 -5.312 1 97.19 20 ARG B CA 1
ATOM 1972 C C . ARG B 1 20 ? -4.027 -29.922 -6.582 1 97.19 20 ARG B C 1
ATOM 1974 O O . ARG B 1 20 ? -5.039 -30.625 -6.676 1 97.19 20 ARG B O 1
ATOM 1981 N N . ALA B 1 21 ? -3.152 -29.844 -7.539 1 97.12 21 ALA B N 1
ATOM 1982 C CA . ALA B 1 21 ? -3.311 -30.562 -8.797 1 97.12 21 ALA B CA 1
ATOM 1983 C C . ALA B 1 21 ? -3.328 -32.062 -8.555 1 97.12 21 ALA B C 1
ATOM 1985 O O . ALA B 1 21 ? -4.133 -32.781 -9.148 1 97.12 21 ALA B O 1
ATOM 1986 N N . GLN B 1 22 ? -2.443 -32.531 -7.723 1 96.38 22 GLN B N 1
ATOM 1987 C CA . GLN B 1 22 ? -2.387 -33.969 -7.402 1 96.38 22 GLN B CA 1
ATOM 1988 C C . GLN B 1 22 ? -3.67 -34.438 -6.719 1 96.38 22 GLN B C 1
ATOM 1990 O O . GLN B 1 22 ? -4.195 -35.5 -7.031 1 96.38 22 GLN B O 1
ATOM 1995 N N . ALA B 1 23 ? -4.121 -33.625 -5.793 1 96.38 23 ALA B N 1
ATOM 1996 C CA . ALA B 1 23 ? -5.371 -33.938 -5.109 1 96.38 23 ALA B CA 1
ATOM 1997 C C . ALA B 1 23 ? -6.527 -34.062 -6.098 1 96.38 23 ALA B C 1
ATOM 1999 O O . ALA B 1 23 ? -7.344 -34.969 -6.012 1 96.38 23 ALA B O 1
ATOM 2000 N N . ILE B 1 24 ? -6.609 -33.125 -7.023 1 96.31 24 ILE B N 1
ATOM 2001 C CA . ILE B 1 24 ? -7.648 -33.125 -8.047 1 96.31 24 ILE B CA 1
ATOM 2002 C C . ILE B 1 24 ? -7.469 -34.344 -8.953 1 96.31 24 ILE B C 1
ATOM 2004 O O . ILE B 1 24 ? -8.438 -35.031 -9.297 1 96.31 24 ILE B O 1
ATOM 2008 N N . GLY B 1 25 ? -6.262 -34.625 -9.367 1 95.56 25 GLY B N 1
ATOM 2009 C CA . GLY B 1 25 ? -5.973 -35.781 -10.219 1 95.56 25 GLY B CA 1
ATOM 2010 C C . GLY B 1 25 ? -6.422 -37.094 -9.617 1 95.56 25 GLY B C 1
ATOM 2011 O O . GLY B 1 25 ? -6.91 -37.969 -10.328 1 95.56 25 GLY B O 1
ATOM 2012 N N . ARG B 1 26 ? -6.25 -37.188 -8.336 1 95.19 26 ARG B N 1
ATOM 2013 C CA . ARG B 1 26 ? -6.641 -38.406 -7.645 1 95.19 26 ARG B CA 1
ATOM 2014 C C . ARG B 1 26 ? -8.141 -38.656 -7.797 1 95.19 26 ARG B C 1
ATOM 2016 O O . ARG B 1 26 ? -8.562 -39.812 -7.91 1 95.19 26 ARG B O 1
ATOM 2023 N N . LYS B 1 27 ? -8.859 -37.594 -7.812 1 94.69 27 LYS B N 1
ATOM 2024 C CA . LYS B 1 27 ? -10.297 -37.719 -8 1 94.69 27 LYS B CA 1
ATOM 2025 C C . LYS B 1 27 ? -10.617 -38.406 -9.328 1 94.69 27 LYS B C 1
ATOM 2027 O O . LYS B 1 27 ? -11.656 -39.062 -9.461 1 94.69 27 LYS B O 1
ATOM 2032 N N . TYR B 1 28 ? -9.766 -38.312 -10.266 1 94.62 28 TYR B N 1
ATOM 2033 C CA . TYR B 1 28 ? -10.047 -38.781 -11.617 1 94.62 28 TYR B CA 1
ATOM 2034 C C . TYR B 1 28 ? -9.102 -39.906 -12.008 1 94.62 28 TYR B C 1
ATOM 2036 O O . TYR B 1 28 ? -9.031 -40.281 -13.18 1 94.62 28 TYR B O 1
ATOM 2044 N N . GLY B 1 29 ? -8.32 -40.375 -11.078 1 94.19 29 GLY B N 1
ATOM 2045 C CA . GLY B 1 29 ? -7.414 -41.5 -11.32 1 94.19 29 GLY B CA 1
ATOM 2046 C C . GLY B 1 29 ? -6.25 -41.125 -12.219 1 94.19 29 GLY B C 1
ATOM 2047 O O . GLY B 1 29 ? -5.734 -41.969 -12.953 1 94.19 29 GLY B O 1
ATOM 2048 N N . LEU B 1 30 ? -5.906 -39.906 -12.227 1 93.5 30 LEU B N 1
ATOM 2049 C CA . LEU B 1 30 ? -4.758 -39.469 -13.016 1 93.5 30 LEU B CA 1
ATOM 2050 C C . LEU B 1 30 ? -3.449 -39.844 -12.336 1 93.5 30 LEU B C 1
ATOM 2052 O O . LEU B 1 30 ? -3.383 -39.906 -11.102 1 93.5 30 LEU B O 1
ATOM 2056 N N . ALA B 1 31 ? -2.5 -40.219 -13.18 1 88.94 31 ALA B N 1
ATOM 2057 C CA . ALA B 1 31 ? -1.174 -40.469 -12.617 1 88.94 31 ALA B CA 1
ATOM 2058 C C . ALA B 1 31 ? -0.618 -39.219 -11.945 1 88.94 31 ALA B C 1
ATOM 2060 O O . ALA B 1 31 ? -0.946 -38.094 -12.336 1 88.94 31 ALA B O 1
ATOM 2061 N N . ASP B 1 32 ? 0.236 -39.406 -10.969 1 82 32 ASP B N 1
ATOM 2062 C CA . ASP B 1 32 ? 0.777 -38.281 -10.203 1 82 32 ASP B CA 1
ATOM 2063 C C . ASP B 1 32 ? 1.601 -37.375 -11.086 1 82 32 ASP B C 1
ATOM 2065 O O . ASP B 1 32 ? 1.678 -36.156 -10.828 1 82 32 ASP B O 1
ATOM 2069 N N . ASP B 1 33 ? 2.061 -37.906 -12.062 1 88.44 33 ASP B N 1
ATOM 2070 C CA . ASP B 1 33 ? 2.982 -37.125 -12.875 1 88.44 33 ASP B CA 1
ATOM 2071 C C . ASP B 1 33 ? 2.229 -36.156 -13.781 1 88.44 33 ASP B C 1
ATOM 2073 O O . ASP B 1 33 ? 2.836 -35.312 -14.414 1 88.44 33 ASP B O 1
ATOM 2077 N N . TRP B 1 34 ? 0.851 -36.25 -13.781 1 91.75 34 TRP B N 1
ATOM 2078 C CA . TRP B 1 34 ? 0.116 -35.312 -14.609 1 91.75 34 TRP B CA 1
ATOM 2079 C C . TRP B 1 34 ? 0.331 -33.875 -14.125 1 91.75 34 TRP B C 1
ATOM 2081 O O . TRP B 1 34 ? 0.226 -32.938 -14.898 1 91.75 34 TRP B O 1
ATOM 2091 N N . ALA B 1 35 ? 0.587 -33.844 -12.75 1 92.69 35 ALA B N 1
ATOM 2092 C CA . ALA B 1 35 ? 0.719 -32.531 -12.094 1 92.69 35 ALA B CA 1
ATOM 2093 C C . ALA B 1 35 ? 2.162 -32.031 -12.133 1 92.69 35 ALA B C 1
ATOM 2095 O O . ALA B 1 35 ? 2.436 -30.875 -11.852 1 92.69 35 ALA B O 1
ATOM 2096 N N . ALA B 1 36 ? 2.975 -33 -12.531 1 85.44 36 ALA B N 1
ATOM 2097 C CA . ALA B 1 36 ? 4.387 -32.625 -12.555 1 85.44 36 ALA B CA 1
ATOM 2098 C C . ALA B 1 36 ? 4.621 -31.438 -13.484 1 85.44 36 ALA B C 1
ATOM 2100 O O . ALA B 1 36 ? 4.035 -31.359 -14.562 1 85.44 36 ALA B O 1
ATOM 2101 N N . THR B 1 37 ? 5.344 -30.406 -13.219 1 91.56 37 THR B N 1
ATOM 2102 C CA . THR B 1 37 ? 5.793 -29.219 -13.93 1 91.56 37 THR B CA 1
ATOM 2103 C C . THR B 1 37 ? 4.617 -28.297 -14.227 1 91.56 37 THR B C 1
ATOM 2105 O O . THR B 1 37 ? 4.793 -27.234 -14.836 1 91.56 37 THR B O 1
ATOM 2108 N N . LEU B 1 38 ? 3.367 -28.734 -13.836 1 95.44 38 LEU B N 1
ATOM 2109 C CA . LEU B 1 38 ? 2.176 -27.953 -14.164 1 95.44 38 LEU B CA 1
ATOM 2110 C C . LEU B 1 38 ? 2.338 -26.516 -13.719 1 95.44 38 LEU B C 1
ATOM 2112 O O . LEU B 1 38 ? 2.102 -25.594 -14.5 1 95.44 38 LEU B O 1
ATOM 2116 N N . PRO B 1 39 ? 2.764 -26.234 -12.461 1 96.5 39 PRO B N 1
ATOM 2117 C CA . PRO B 1 39 ? 2.869 -24.844 -12.039 1 96.5 39 PRO B CA 1
ATOM 2118 C C . PRO B 1 39 ? 3.834 -24.031 -12.898 1 96.5 39 PRO B C 1
ATOM 2120 O O . PRO B 1 39 ? 3.539 -22.891 -13.258 1 96.5 39 PRO B O 1
ATOM 2123 N N . GLY B 1 40 ? 4.961 -24.594 -13.203 1 94.62 40 GLY B N 1
ATOM 2124 C CA . GLY B 1 40 ? 5.93 -23.922 -14.055 1 94.62 40 GLY B CA 1
ATOM 2125 C C . GLY B 1 40 ? 5.406 -23.641 -15.453 1 94.62 40 GLY B C 1
ATOM 2126 O O . GLY B 1 40 ? 5.578 -22.547 -15.984 1 94.62 40 GLY B O 1
ATOM 2127 N N . ASP B 1 41 ? 4.754 -24.703 -16.047 1 95.81 41 ASP B N 1
ATOM 2128 C CA . ASP B 1 41 ? 4.168 -24.547 -17.359 1 95.81 41 ASP B CA 1
ATOM 2129 C C . ASP B 1 41 ? 3.078 -23.469 -17.359 1 95.81 41 ASP B C 1
ATOM 2131 O O . ASP B 1 41 ? 2.951 -22.703 -18.312 1 95.81 41 ASP B O 1
ATOM 2135 N N . TRP B 1 42 ? 2.309 -23.469 -16.297 1 97.81 42 TRP B N 1
ATOM 2136 C CA . TRP B 1 42 ? 1.244 -22.484 -16.156 1 97.81 42 TRP B CA 1
ATOM 2137 C C . TRP B 1 42 ? 1.817 -21.078 -16.062 1 97.81 42 TRP B C 1
ATOM 2139 O O . TRP B 1 42 ? 1.351 -20.172 -16.75 1 97.81 42 TRP B O 1
ATOM 2149 N N . SER B 1 43 ? 2.787 -20.859 -15.203 1 96 43 SER B N 1
ATOM 2150 C CA . SER B 1 43 ? 3.475 -19.578 -15.086 1 96 43 SER B CA 1
ATOM 2151 C C . SER B 1 43 ? 4.051 -19.141 -16.422 1 96 43 SER B C 1
ATOM 2153 O O . SER B 1 43 ? 4 -17.953 -16.766 1 96 43 SER B O 1
ATOM 2155 N N . GLY B 1 44 ? 4.609 -20.094 -17.172 1 94.5 44 GLY B N 1
ATOM 2156 C CA . GLY B 1 44 ? 5.121 -19.797 -18.5 1 94.5 44 GLY B CA 1
ATOM 2157 C C . GLY B 1 44 ? 4.047 -19.312 -19.453 1 94.5 44 GLY B C 1
ATOM 2158 O O . GLY B 1 44 ? 4.25 -18.344 -20.188 1 94.5 44 GLY B O 1
ATOM 2159 N N . GLY B 1 45 ? 2.928 -20.047 -19.484 1 96.62 45 GLY B N 1
ATOM 2160 C CA . GLY B 1 45 ? 1.808 -19.609 -20.297 1 96.62 45 GLY B CA 1
ATOM 2161 C C . GLY B 1 45 ? 1.306 -18.219 -19.938 1 96.62 45 GLY B C 1
ATOM 2162 O O . GLY B 1 45 ? 0.987 -17.422 -20.812 1 96.62 45 GLY B O 1
ATOM 2163 N N . ALA B 1 46 ? 1.201 -17.984 -18.672 1 97.25 46 ALA B N 1
ATOM 2164 C CA . ALA B 1 46 ? 0.803 -16.672 -18.203 1 97.25 46 ALA B CA 1
ATOM 2165 C C . ALA B 1 46 ? 1.801 -15.602 -18.641 1 97.25 46 ALA B C 1
ATOM 2167 O O . ALA B 1 46 ? 1.408 -14.516 -19.078 1 97.25 46 ALA B O 1
ATOM 2168 N N . HIS B 1 47 ? 3.037 -15.922 -18.484 1 94.62 47 HIS B N 1
ATOM 2169 C CA . HIS B 1 47 ? 4.086 -14.992 -18.891 1 94.62 47 HIS B CA 1
ATOM 2170 C C . HIS B 1 47 ? 3.945 -14.625 -20.375 1 94.62 47 HIS B C 1
ATOM 2172 O O . HIS B 1 47 ? 4.141 -13.469 -20.75 1 94.62 47 HIS B O 1
ATOM 2178 N N . ASP B 1 48 ? 3.641 -15.562 -21.219 1 95.44 48 ASP B N 1
ATOM 2179 C CA . ASP B 1 48 ? 3.449 -15.297 -22.641 1 95.44 48 ASP B CA 1
ATOM 2180 C C . ASP B 1 48 ? 2.346 -14.258 -22.859 1 95.44 48 ASP B C 1
ATOM 2182 O O . ASP B 1 48 ? 2.49 -13.359 -23.688 1 95.44 48 ASP B O 1
ATOM 2186 N N . ILE B 1 49 ? 1.302 -14.414 -22.156 1 97.31 49 ILE B N 1
ATOM 2187 C CA . ILE B 1 49 ? 0.188 -13.484 -22.25 1 97.31 49 ILE B CA 1
ATOM 2188 C C . ILE B 1 49 ? 0.632 -12.102 -21.781 1 97.31 49 ILE B C 1
ATOM 2190 O O . ILE B 1 49 ? 0.325 -11.086 -22.406 1 97.31 49 ILE B O 1
ATOM 2194 N N . ILE B 1 50 ? 1.359 -12.039 -20.719 1 96.19 50 ILE B N 1
ATOM 2195 C CA . ILE B 1 50 ? 1.848 -10.797 -20.141 1 96.19 50 ILE B CA 1
ATOM 2196 C C . ILE B 1 50 ? 2.771 -10.094 -21.125 1 96.19 50 ILE B C 1
ATOM 2198 O O . ILE B 1 50 ? 2.693 -8.867 -21.281 1 96.19 50 ILE B O 1
ATOM 2202 N N . VAL B 1 51 ? 3.596 -10.82 -21.75 1 91.62 51 VAL B N 1
ATOM 2203 C CA . VAL B 1 51 ? 4.496 -10.266 -22.75 1 91.62 51 VAL B CA 1
ATOM 2204 C C . VAL B 1 51 ? 3.684 -9.625 -23.875 1 91.62 51 VAL B C 1
ATOM 2206 O O . VAL B 1 51 ? 4 -8.523 -24.328 1 91.62 51 VAL B O 1
ATOM 2209 N N . ASP B 1 52 ? 2.652 -10.297 -24.328 1 95.19 52 ASP B N 1
ATOM 2210 C CA . ASP B 1 52 ? 1.788 -9.766 -25.375 1 95.19 52 ASP B CA 1
ATOM 2211 C C . ASP B 1 52 ? 1.131 -8.461 -24.922 1 95.19 52 ASP B C 1
ATOM 2213 O O . ASP B 1 52 ? 1.025 -7.512 -25.719 1 95.19 52 ASP B O 1
ATOM 2217 N N . ILE B 1 53 ? 0.715 -8.469 -23.719 1 95.94 53 ILE B N 1
ATOM 2218 C CA . ILE B 1 53 ? 0.076 -7.273 -23.172 1 95.94 53 ILE B CA 1
ATOM 2219 C C . ILE B 1 53 ? 1.095 -6.141 -23.078 1 95.94 53 ILE B C 1
ATOM 2221 O O . ILE B 1 53 ? 0.826 -5.02 -23.516 1 95.94 53 ILE B O 1
ATOM 2225 N N . SER B 1 54 ? 2.225 -6.426 -22.578 1 91 54 SER B N 1
ATOM 2226 C CA . SER B 1 54 ? 3.273 -5.43 -22.391 1 91 54 SER B CA 1
ATOM 2227 C C . SER B 1 54 ? 3.74 -4.863 -23.734 1 91 54 SER B C 1
ATOM 2229 O O . SER B 1 54 ? 4.117 -3.693 -23.828 1 91 54 SER B O 1
ATOM 2231 N N . ALA B 1 55 ? 3.645 -5.645 -24.781 1 91.38 55 ALA B N 1
ATOM 2232 C CA . ALA B 1 55 ? 4.055 -5.242 -26.125 1 91.38 55 ALA B CA 1
ATOM 2233 C C . ALA B 1 55 ? 2.934 -4.492 -26.844 1 91.38 55 ALA B C 1
ATOM 2235 O O . ALA B 1 55 ? 3.117 -4.008 -27.953 1 91.38 55 ALA B O 1
ATOM 2236 N N . GLY B 1 56 ? 1.795 -4.422 -26.281 1 93 56 GLY B N 1
ATOM 2237 C CA . GLY B 1 56 ? 0.68 -3.684 -26.844 1 93 56 GLY B CA 1
ATOM 2238 C C . GLY B 1 56 ? -0.138 -4.5 -27.828 1 93 56 GLY B C 1
ATOM 2239 O O . GLY B 1 56 ? -0.962 -3.955 -28.562 1 93 56 GLY B O 1
ATOM 2240 N N . ARG B 1 57 ? 0.057 -5.789 -27.812 1 96 57 ARG B N 1
ATOM 2241 C CA . ARG B 1 57 ? -0.635 -6.648 -28.766 1 96 57 ARG B CA 1
ATOM 2242 C C . ARG B 1 57 ? -2.041 -6.984 -28.281 1 96 57 ARG B C 1
ATOM 2244 O O . ARG B 1 57 ? -2.883 -7.434 -29.062 1 96 57 ARG B O 1
ATOM 2251 N N . ARG B 1 58 ? -2.326 -6.812 -27.078 1 95.06 58 ARG B N 1
ATOM 2252 C CA . ARG B 1 58 ? -3.66 -6.984 -26.516 1 95.06 58 ARG B CA 1
ATOM 2253 C C . ARG B 1 58 ? -3.871 -6.055 -25.328 1 95.06 58 ARG B C 1
ATOM 2255 O O . ARG B 1 58 ? -2.904 -5.586 -24.719 1 95.06 58 ARG B O 1
ATOM 2262 N N . PRO B 1 59 ? -5.129 -5.812 -24.984 1 96.5 59 PRO B N 1
ATOM 2263 C CA . PRO B 1 59 ? -5.422 -4.93 -23.859 1 96.5 59 PRO B CA 1
ATOM 2264 C C . PRO B 1 59 ? -5.066 -5.559 -22.516 1 96.5 59 PRO B C 1
ATOM 2266 O O . PRO B 1 59 ? -5.055 -6.785 -22.391 1 96.5 59 PRO B O 1
ATOM 2269 N N . TRP B 1 60 ? -4.805 -4.707 -21.562 1 96.56 60 TRP B N 1
ATOM 2270 C CA . TRP B 1 60 ? -4.512 -5.148 -20.203 1 96.56 60 TRP B CA 1
ATOM 2271 C C . TRP B 1 60 ? -5.723 -5.836 -19.578 1 96.56 60 TRP B C 1
ATOM 2273 O O . TRP B 1 60 ? -6.859 -5.391 -19.766 1 96.56 60 TRP B O 1
ATOM 2283 N N . ILE B 1 61 ? -5.488 -6.891 -18.891 1 97.25 61 ILE B N 1
ATOM 2284 C CA . ILE B 1 61 ? -6.473 -7.562 -18.047 1 97.25 61 ILE B CA 1
ATOM 2285 C C . ILE B 1 61 ? -5.859 -7.891 -16.688 1 97.25 61 ILE B C 1
ATOM 2287 O O . ILE B 1 61 ? -4.633 -7.953 -16.547 1 97.25 61 ILE B O 1
ATOM 2291 N N . PRO B 1 62 ? -6.695 -8.086 -15.672 1 96.12 62 PRO B N 1
ATOM 2292 C CA . PRO B 1 62 ? -6.152 -8.438 -14.359 1 96.12 62 PRO B CA 1
ATOM 2293 C C . PRO B 1 62 ? -5.359 -9.742 -14.375 1 96.12 62 PRO B C 1
ATOM 2295 O O . PRO B 1 62 ? -5.668 -10.648 -15.156 1 96.12 62 PRO B O 1
ATOM 2298 N N . ASN B 1 63 ? -4.383 -9.789 -13.531 1 97.06 63 ASN B N 1
ATOM 2299 C CA . ASN B 1 63 ? -3.479 -10.93 -13.484 1 97.06 63 ASN B CA 1
ATOM 2300 C C . ASN B 1 63 ? -4.238 -12.242 -13.297 1 97.06 63 ASN B C 1
ATOM 2302 O O . ASN B 1 63 ? -3.873 -13.258 -13.883 1 97.06 63 ASN B O 1
ATOM 2306 N N . THR B 1 64 ? -5.242 -12.227 -12.5 1 96.25 64 THR B N 1
ATOM 2307 C CA . THR B 1 64 ? -6.043 -13.422 -12.273 1 96.25 64 THR B CA 1
ATOM 2308 C C . THR B 1 64 ? -6.637 -13.93 -13.586 1 96.25 64 THR B C 1
ATOM 2310 O O . THR B 1 64 ? -6.719 -15.141 -13.812 1 96.25 64 THR B O 1
ATOM 2313 N N . GLU B 1 65 ? -7.09 -12.992 -14.406 1 97.56 65 GLU B N 1
ATOM 2314 C CA . GLU B 1 65 ? -7.648 -13.367 -15.703 1 97.56 65 GLU B CA 1
ATOM 2315 C C . GLU B 1 65 ? -6.57 -13.906 -16.625 1 97.56 65 GLU B C 1
ATOM 2317 O O . GLU B 1 65 ? -6.832 -14.797 -17.453 1 97.56 65 GLU B O 1
ATOM 2322 N N . VAL B 1 66 ? -5.391 -13.375 -16.531 1 98.25 66 VAL B N 1
ATOM 2323 C CA . VAL B 1 66 ? -4.262 -13.891 -17.297 1 98.25 66 VAL B CA 1
ATOM 2324 C C . VAL B 1 66 ? -4.059 -15.367 -17 1 98.25 66 VAL B C 1
ATOM 2326 O O . VAL B 1 66 ? -3.982 -16.203 -17.906 1 98.25 6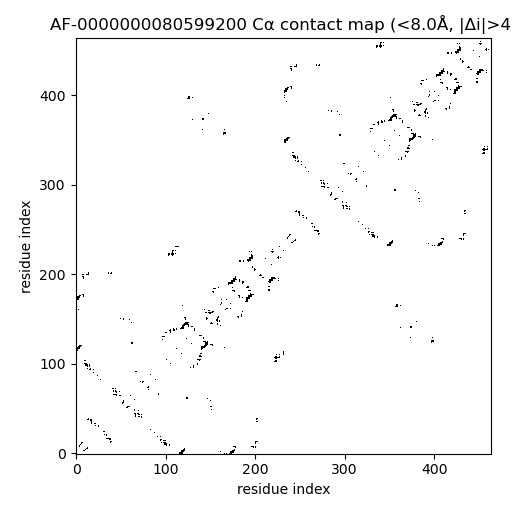6 VAL B O 1
ATOM 2329 N N . TYR B 1 67 ? -4.023 -15.711 -15.734 1 98.19 67 TYR B N 1
ATOM 2330 C CA . TYR B 1 67 ? -3.799 -17.094 -15.336 1 98.19 67 TYR B CA 1
ATOM 2331 C C . TYR B 1 67 ? -5 -17.969 -15.688 1 98.19 67 TYR B C 1
ATOM 2333 O O . TYR B 1 67 ? -4.844 -19.141 -16.016 1 98.19 67 TYR B O 1
ATOM 2341 N N . ARG B 1 68 ? -6.156 -17.391 -15.57 1 98.25 68 ARG B N 1
ATOM 2342 C CA . ARG B 1 68 ? -7.352 -18.109 -15.992 1 98.25 68 ARG B CA 1
ATOM 2343 C C . ARG B 1 68 ? -7.289 -18.469 -17.469 1 98.25 68 ARG B C 1
ATOM 2345 O O . ARG B 1 68 ? -7.609 -19.594 -17.859 1 98.25 68 ARG B O 1
ATOM 2352 N N . GLU B 1 69 ? -6.891 -17.531 -18.281 1 98.31 69 GLU B N 1
ATOM 2353 C CA . GLU B 1 69 ? -6.801 -17.719 -19.734 1 98.31 69 GLU B CA 1
ATOM 2354 C C . GLU B 1 69 ? -5.715 -18.734 -20.078 1 98.31 69 GLU B C 1
ATOM 2356 O O . GLU B 1 69 ? -5.816 -19.438 -21.094 1 98.31 69 GLU B O 1
ATOM 2361 N N . ALA B 1 70 ? -4.699 -18.828 -19.281 1 98.44 70 ALA B N 1
ATOM 2362 C CA . ALA B 1 70 ? -3.555 -19.688 -19.578 1 98.44 70 ALA B CA 1
ATOM 2363 C C . ALA B 1 70 ? -3.859 -21.141 -19.234 1 98.44 70 ALA B C 1
ATOM 2365 O O . ALA B 1 70 ? -3.139 -22.047 -19.641 1 98.44 70 ALA B O 1
ATOM 2366 N N . LEU B 1 71 ? -4.91 -21.391 -18.484 1 98.38 71 LEU B N 1
ATOM 2367 C CA . LEU B 1 71 ? -5.137 -22.719 -17.906 1 98.38 71 LEU B CA 1
ATOM 2368 C C . LEU B 1 71 ? -5.684 -23.688 -18.953 1 98.38 71 LEU B C 1
ATOM 2370 O O . LEU B 1 71 ? -5.188 -24.797 -19.094 1 98.38 71 LEU B O 1
ATOM 2374 N N . PRO B 1 72 ? -6.656 -23.359 -19.844 1 97.94 72 PRO B N 1
ATOM 2375 C CA . PRO B 1 72 ? -7.273 -24.328 -20.766 1 97.94 72 PRO B CA 1
ATOM 2376 C C . PRO B 1 72 ? -6.277 -24.922 -21.75 1 97.94 72 PRO B C 1
ATOM 2378 O O . PRO B 1 72 ? -6.211 -26.156 -21.891 1 97.94 72 PRO B O 1
ATOM 2381 N N . PRO B 1 73 ? -5.461 -24.078 -22.469 1 97.69 73 PRO B N 1
ATOM 2382 C CA . PRO B 1 73 ? -4.48 -24.719 -23.359 1 97.69 73 PRO B CA 1
ATOM 2383 C C . PRO B 1 73 ? -3.518 -25.641 -22.609 1 97.69 73 PRO B C 1
ATOM 2385 O O . PRO B 1 73 ? -3.062 -26.641 -23.172 1 97.69 73 PRO B O 1
ATOM 2388 N N . LEU B 1 74 ? -3.209 -25.328 -21.375 1 96.69 74 LEU B N 1
ATOM 2389 C CA . LEU B 1 74 ? -2.314 -26.125 -20.562 1 96.69 74 LEU B CA 1
ATOM 2390 C C . LEU B 1 74 ? -2.936 -27.484 -20.266 1 96.69 74 LEU B C 1
ATOM 2392 O O . LEU B 1 74 ? -2.264 -28.516 -20.359 1 96.69 74 LEU B O 1
ATOM 2396 N N . LEU B 1 75 ? -4.191 -27.516 -19.875 1 96.94 75 LEU B N 1
ATOM 2397 C CA . LEU B 1 75 ? -4.902 -28.75 -19.594 1 96.94 75 LEU B CA 1
ATOM 2398 C C . LEU B 1 75 ? -5.059 -29.609 -20.844 1 96.94 75 LEU B C 1
ATOM 2400 O O . LEU B 1 75 ? -4.973 -30.828 -20.781 1 96.94 75 LEU B O 1
ATOM 2404 N N . ALA B 1 76 ? -5.305 -28.953 -21.984 1 96.81 76 ALA B N 1
ATOM 2405 C CA . ALA B 1 76 ? -5.41 -29.656 -23.266 1 96.81 76 ALA B CA 1
ATOM 2406 C C . ALA B 1 76 ? -4.113 -30.391 -23.594 1 96.81 76 ALA B C 1
ATOM 2408 O O . ALA B 1 76 ? -4.141 -31.547 -24.016 1 96.81 76 ALA B O 1
ATOM 2409 N N . LYS B 1 77 ? -3.018 -29.734 -23.422 1 94.88 77 LYS B N 1
ATOM 2410 C CA . LYS B 1 77 ? -1.708 -30.328 -23.672 1 94.88 77 LYS B CA 1
ATOM 2411 C C . LYS B 1 77 ? -1.469 -31.547 -22.797 1 94.88 77 LYS B C 1
ATOM 2413 O O . LYS B 1 77 ? -0.746 -32.469 -23.188 1 94.88 77 LYS B O 1
ATOM 2418 N N . ARG B 1 78 ? -2.143 -31.578 -21.656 1 94.25 78 ARG B N 1
ATOM 2419 C CA . ARG B 1 78 ? -1.939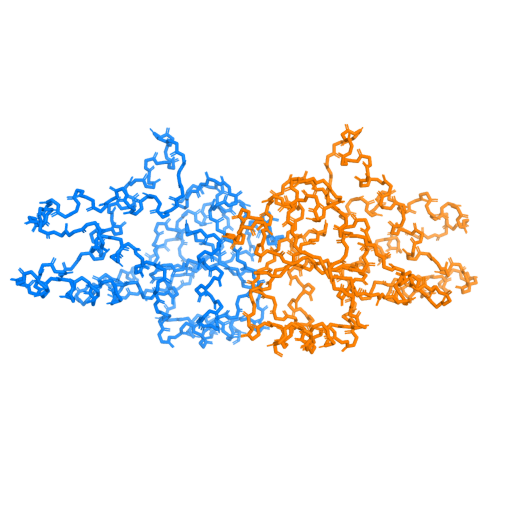 -32.656 -20.703 1 94.25 78 ARG B CA 1
ATOM 2420 C C . ARG B 1 78 ? -3.018 -33.75 -20.844 1 94.25 78 ARG B C 1
ATOM 2422 O O . ARG B 1 78 ? -3.027 -34.719 -20.109 1 94.25 78 ARG B O 1
ATOM 2429 N N . GLY B 1 79 ? -3.941 -33.469 -21.734 1 93.62 79 GLY B N 1
ATOM 2430 C CA . GLY B 1 79 ? -4.965 -34.469 -22.062 1 93.62 79 GLY B CA 1
ATOM 2431 C C . GLY B 1 79 ? -6.016 -34.625 -20.984 1 93.62 79 GLY B C 1
ATOM 2432 O O . GLY B 1 79 ? -6.598 -35.688 -20.828 1 93.62 79 GLY B O 1
ATOM 2433 N N . VAL B 1 80 ? -6.258 -33.531 -20.219 1 95.25 80 VAL B N 1
ATOM 2434 C CA . VAL B 1 80 ? -7.176 -33.719 -19.094 1 95.25 80 VAL B CA 1
ATOM 2435 C C . VAL B 1 80 ? -8.312 -32.688 -19.203 1 95.25 80 VAL B C 1
ATOM 2437 O O . VAL B 1 80 ? -9.094 -32.531 -18.25 1 95.25 80 VAL B O 1
ATOM 2440 N N . SER B 1 81 ? -8.469 -31.984 -20.25 1 94.31 81 SER B N 1
ATOM 2441 C CA . SER B 1 81 ? -9.461 -30.938 -20.422 1 94.31 81 SER B CA 1
ATOM 2442 C C . SER B 1 81 ? -10.867 -31.438 -20.125 1 94.31 81 SER B C 1
ATOM 2444 O O . SER B 1 81 ? -11.648 -30.766 -19.469 1 94.31 81 SER B O 1
ATOM 2446 N N . ASP B 1 82 ? -11.164 -32.562 -20.594 1 93.81 82 ASP B N 1
ATOM 2447 C CA . ASP B 1 82 ? -12.516 -33.094 -20.5 1 93.81 82 ASP B CA 1
ATOM 2448 C C . ASP B 1 82 ? -12.727 -33.844 -19.188 1 93.81 82 ASP B C 1
ATOM 2450 O O . ASP B 1 82 ? -13.836 -34.281 -18.891 1 93.81 82 ASP B O 1
ATOM 2454 N N . ARG B 1 83 ? -11.727 -33.906 -18.469 1 94.19 83 ARG B N 1
ATOM 2455 C CA . ARG B 1 83 ? -11.82 -34.656 -17.219 1 94.19 83 ARG B CA 1
ATOM 2456 C C . ARG B 1 83 ? -12.086 -33.719 -16.031 1 94.19 83 ARG B C 1
ATOM 2458 O O . ARG B 1 83 ? -12.82 -34.094 -15.117 1 94.19 83 ARG B O 1
ATOM 2465 N N . LEU B 1 84 ? -11.508 -32.625 -16.031 1 96.19 84 LEU B N 1
ATOM 2466 C CA . LEU B 1 84 ? -11.617 -31.703 -14.891 1 96.19 84 LEU B CA 1
ATOM 2467 C C . LEU B 1 84 ? -12.898 -30.891 -14.961 1 96.19 84 LEU B C 1
ATOM 2469 O O . LEU B 1 84 ? -13.227 -30.328 -16.016 1 96.19 84 LEU B O 1
ATOM 2473 N N . SER B 1 85 ? -13.602 -30.797 -13.883 1 97.25 85 SER B N 1
ATOM 2474 C CA . SER B 1 85 ? -14.797 -29.969 -13.789 1 97.25 85 SER B CA 1
ATOM 2475 C C . SER B 1 85 ? -14.438 -28.484 -13.695 1 97.25 85 SER B C 1
ATOM 2477 O O . SER B 1 85 ? -13.273 -28.141 -13.469 1 97.25 85 SER B O 1
ATOM 2479 N N . ASP B 1 86 ? -15.453 -27.641 -13.859 1 97.19 86 ASP B N 1
ATOM 2480 C CA . ASP B 1 86 ? -15.25 -26.203 -13.672 1 97.19 86 ASP B CA 1
ATOM 2481 C C . ASP B 1 86 ? -14.836 -25.906 -12.234 1 97.19 86 ASP B C 1
ATOM 2483 O O . ASP B 1 86 ? -14.016 -25.016 -12 1 97.19 86 ASP B O 1
ATOM 2487 N N . THR B 1 87 ? -15.383 -26.609 -11.359 1 97.62 87 THR B N 1
ATOM 2488 C CA . THR B 1 87 ? -15.039 -26.438 -9.953 1 97.62 87 THR B CA 1
ATOM 2489 C C . THR B 1 87 ? -13.578 -26.781 -9.703 1 97.62 87 THR B C 1
ATOM 2491 O O . THR B 1 87 ? -12.891 -26.078 -8.961 1 97.62 87 THR B O 1
ATOM 2494 N N . ASP B 1 88 ? -13.086 -27.859 -10.328 1 97.75 88 ASP B N 1
ATOM 2495 C CA . ASP B 1 88 ? -11.68 -28.234 -10.203 1 97.75 88 ASP B CA 1
ATOM 2496 C C . ASP B 1 88 ? -10.758 -27.156 -10.758 1 97.75 88 ASP B C 1
ATOM 2498 O O . ASP B 1 88 ? -9.742 -26.828 -10.156 1 97.75 88 ASP B O 1
ATOM 2502 N N . ARG B 1 89 ? -11.18 -26.656 -11.906 1 97.88 89 ARG B N 1
ATOM 2503 C CA . ARG B 1 89 ? -10.398 -25.594 -12.547 1 97.88 89 ARG B CA 1
ATOM 2504 C C . ARG B 1 89 ? -10.336 -24.359 -11.672 1 97.88 89 ARG B C 1
ATOM 2506 O O . ARG B 1 89 ? -9.281 -23.734 -11.531 1 97.88 89 ARG B O 1
ATOM 2513 N N . ASP B 1 90 ? -11.43 -24.031 -11.07 1 97.81 90 ASP B N 1
ATOM 2514 C CA . ASP B 1 90 ? 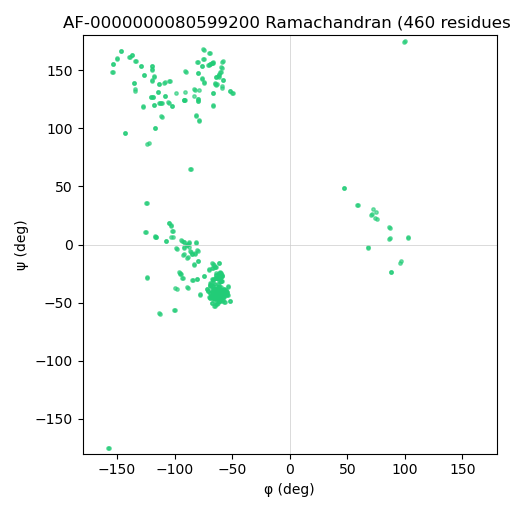-11.492 -22.875 -10.172 1 97.81 90 ASP B CA 1
ATOM 2515 C C . ASP B 1 90 ? -10.625 -23.094 -8.938 1 97.81 90 ASP B C 1
ATOM 2517 O O . ASP B 1 90 ? -9.977 -22.172 -8.445 1 97.81 90 ASP B O 1
ATOM 2521 N N . GLN B 1 91 ? -10.625 -24.281 -8.453 1 97.56 91 GLN B N 1
ATOM 2522 C CA . GLN B 1 91 ? -9.797 -24.625 -7.301 1 97.56 91 GLN B CA 1
ATOM 2523 C C . GLN B 1 91 ? -8.312 -24.5 -7.637 1 97.56 91 GLN B C 1
ATOM 2525 O O . GLN B 1 91 ? -7.523 -24.016 -6.824 1 97.56 91 GLN B O 1
ATOM 2530 N N . LEU B 1 92 ? -7.973 -24.969 -8.82 1 97.75 92 LEU B N 1
ATOM 2531 C CA . LEU B 1 92 ? -6.59 -24.828 -9.266 1 97.75 92 LEU B CA 1
ATOM 2532 C C . LEU B 1 92 ? -6.191 -23.359 -9.359 1 97.75 92 LEU B C 1
ATOM 2534 O O . LEU B 1 92 ? -5.148 -22.953 -8.836 1 97.75 92 LEU B O 1
ATOM 2538 N N . LEU B 1 93 ? -7.031 -22.609 -9.992 1 98 93 LEU B N 1
ATOM 2539 C CA . LEU B 1 93 ? -6.762 -21.172 -10.172 1 98 93 LEU B CA 1
ATOM 2540 C C . LEU B 1 93 ? -6.613 -20.484 -8.82 1 98 93 LEU B C 1
ATOM 2542 O O . LEU B 1 93 ? -5.746 -19.625 -8.656 1 98 93 LEU B O 1
ATOM 2546 N N . GLY B 1 94 ? -7.418 -20.859 -7.863 1 97.25 94 GLY B N 1
ATOM 2547 C CA . GLY B 1 94 ? -7.422 -20.25 -6.535 1 97.25 94 GLY B CA 1
ATOM 2548 C C . GLY B 1 94 ? -6.129 -20.484 -5.777 1 97.25 94 GLY B C 1
ATOM 2549 O O . GLY B 1 94 ? -5.805 -19.719 -4.855 1 97.25 94 GLY B O 1
ATOM 2550 N N . GLU B 1 95 ? -5.332 -21.484 -6.176 1 96.69 95 GLU B N 1
ATOM 2551 C CA . GLU B 1 95 ? -4.105 -21.812 -5.457 1 96.69 95 GLU B CA 1
ATOM 2552 C C . GLU B 1 95 ? -3.047 -20.734 -5.633 1 96.69 95 GLU B C 1
ATOM 2554 O O . GLU B 1 95 ? -2.141 -20.594 -4.809 1 96.69 95 GLU B O 1
ATOM 2559 N N . TRP B 1 96 ? -3.176 -19.938 -6.688 1 95.94 96 TRP B N 1
ATOM 2560 C CA . TRP B 1 96 ? -2.229 -18.859 -6.914 1 95.94 96 TRP B CA 1
ATOM 2561 C C . TRP B 1 96 ? -2.355 -17.781 -5.836 1 95.94 96 TRP B C 1
ATOM 2563 O O . TRP B 1 96 ? -1.461 -16.953 -5.668 1 95.94 96 TRP B O 1
ATOM 2573 N N . GLY B 1 97 ? -3.424 -17.766 -5.082 1 95.5 97 GLY B N 1
ATOM 2574 C CA . GLY B 1 97 ? -3.627 -16.875 -3.945 1 95.5 97 GLY B CA 1
ATOM 2575 C C . GLY B 1 97 ? -3.215 -17.5 -2.623 1 95.5 97 GLY B C 1
ATOM 2576 O O . GLY B 1 97 ? -3.389 -16.891 -1.565 1 95.5 97 GLY B O 1
ATOM 2577 N N . LYS B 1 98 ? -2.662 -18.719 -2.67 1 96.38 98 LYS B N 1
ATOM 2578 C CA . LYS B 1 98 ? -2.32 -19.438 -1.448 1 96.38 98 LYS B CA 1
ATOM 2579 C C . LYS B 1 98 ? -0.849 -19.844 -1.441 1 96.38 98 LYS B C 1
ATOM 2581 O O . LYS B 1 98 ? -0.496 -20.906 -0.956 1 96.38 98 LYS B O 1
ATOM 2586 N N . MET B 1 99 ? -0.067 -19 -1.978 1 97.44 99 MET B N 1
ATOM 2587 C CA . MET B 1 99 ? 1.367 -19.281 -1.994 1 97.44 99 MET B CA 1
ATOM 2588 C C . MET B 1 99 ? 1.946 -19.234 -0.584 1 97.44 99 MET B C 1
ATOM 2590 O O . MET B 1 99 ? 1.354 -18.641 0.315 1 97.44 99 MET B O 1
ATOM 2594 N N . ILE B 1 100 ? 3.09 -19.938 -0.38 1 97.75 100 ILE B N 1
ATOM 2595 C CA . ILE B 1 100 ? 3.727 -20.031 0.929 1 97.75 100 ILE B CA 1
ATOM 2596 C C . ILE B 1 100 ? 5.086 -19.344 0.892 1 97.75 100 ILE B C 1
ATOM 2598 O O . ILE B 1 100 ? 5.867 -19.531 -0.043 1 97.75 100 ILE B O 1
ATOM 2602 N N . PRO B 1 101 ? 5.359 -18.453 1.909 1 98.5 101 PRO B N 1
ATOM 2603 C CA . PRO B 1 101 ? 6.688 -17.828 1.917 1 98.5 101 PRO B CA 1
ATOM 2604 C C . PRO B 1 101 ? 7.82 -18.859 1.971 1 98.5 101 PRO B C 1
ATOM 2606 O O . PRO B 1 101 ? 7.691 -19.891 2.633 1 98.5 101 PRO B O 1
ATOM 2609 N N . TRP B 1 102 ? 8.898 -18.547 1.23 1 98.38 102 TRP B N 1
ATOM 2610 C CA . TRP B 1 102 ? 10.102 -19.359 1.424 1 98.38 102 TRP B CA 1
ATOM 2611 C C . TRP B 1 102 ? 10.57 -19.297 2.875 1 98.38 102 TRP B C 1
ATOM 2613 O O . TRP B 1 102 ? 10.258 -18.344 3.596 1 98.38 102 TRP B O 1
ATOM 2623 N N . PRO B 1 103 ? 11.336 -20.297 3.34 1 97.94 103 PRO B N 1
ATOM 2624 C CA . PRO B 1 103 ? 11.727 -20.359 4.75 1 97.94 103 PRO B CA 1
ATOM 2625 C C . PRO B 1 103 ? 12.5 -19.125 5.207 1 97.94 103 PRO B C 1
ATOM 2627 O O . PRO B 1 103 ? 12.445 -18.766 6.387 1 97.94 103 PRO B O 1
ATOM 2630 N N . ASP B 1 104 ? 13.188 -18.469 4.289 1 98.69 104 ASP B N 1
ATOM 2631 C CA . ASP B 1 104 ? 14.047 -17.344 4.633 1 98.69 104 ASP B CA 1
ATOM 2632 C C . ASP B 1 104 ? 13.297 -16.016 4.512 1 98.69 104 ASP B C 1
ATOM 2634 O O . ASP B 1 104 ? 13.781 -14.977 4.945 1 98.69 104 ASP B O 1
ATOM 2638 N N . SER B 1 105 ? 12.078 -16 3.967 1 98.81 105 SER B N 1
ATOM 2639 C CA . SER B 1 105 ? 11.406 -14.773 3.533 1 98.81 105 SER B CA 1
ATOM 2640 C C . SER B 1 105 ? 11.055 -13.891 4.723 1 98.81 105 SER B C 1
ATOM 2642 O O . SER B 1 105 ? 11.414 -12.711 4.75 1 98.81 105 SER B O 1
ATOM 2644 N N . VAL B 1 106 ? 10.406 -14.461 5.746 1 98.75 106 VAL B N 1
ATOM 2645 C CA . VAL B 1 106 ? 9.961 -13.656 6.879 1 98.75 106 VAL B CA 1
ATOM 2646 C C . VAL B 1 106 ? 11.164 -13.094 7.621 1 98.75 106 VAL B C 1
ATOM 2648 O O . VAL B 1 106 ? 11.227 -11.891 7.895 1 98.75 106 VAL B O 1
ATOM 2651 N N . ALA B 1 107 ? 12.172 -13.953 7.891 1 98.75 107 ALA B N 1
ATOM 2652 C CA . ALA B 1 107 ? 13.359 -13.531 8.625 1 98.75 107 ALA B CA 1
ATOM 2653 C C . ALA B 1 107 ? 14.141 -12.477 7.844 1 98.75 107 ALA B C 1
ATOM 2655 O O . ALA B 1 107 ? 14.562 -11.461 8.406 1 98.75 107 ALA B O 1
ATOM 2656 N N . GLY B 1 108 ? 14.328 -12.688 6.551 1 98.81 108 GLY B N 1
ATOM 2657 C CA . GLY B 1 108 ? 15.078 -11.766 5.719 1 98.81 108 GLY B CA 1
ATOM 2658 C C . GLY B 1 108 ? 14.406 -10.406 5.578 1 98.81 108 GLY B C 1
ATOM 2659 O O . GLY B 1 108 ? 15.055 -9.367 5.723 1 98.81 108 GLY B O 1
ATOM 2660 N N . ILE B 1 109 ? 13.109 -10.414 5.363 1 98.81 109 ILE B N 1
ATOM 2661 C CA . ILE B 1 109 ? 12.359 -9.18 5.176 1 98.81 109 ILE B CA 1
ATOM 2662 C C . ILE B 1 109 ? 12.305 -8.398 6.492 1 98.81 109 ILE B C 1
ATOM 2664 O O . ILE B 1 109 ? 12.445 -7.176 6.5 1 98.81 109 ILE B O 1
ATOM 2668 N N . THR B 1 110 ? 12.094 -9.102 7.621 1 98.56 110 THR B N 1
ATOM 2669 C CA . THR B 1 110 ? 12.094 -8.477 8.938 1 98.56 110 THR B CA 1
ATOM 2670 C C . THR B 1 110 ? 13.414 -7.766 9.203 1 98.56 110 THR B C 1
ATOM 2672 O O . THR B 1 110 ? 13.43 -6.625 9.672 1 98.56 110 THR B O 1
ATOM 2675 N N . GLN B 1 111 ? 14.477 -8.445 8.875 1 98.69 111 GLN B N 1
ATOM 2676 C CA . GLN B 1 111 ? 15.805 -7.871 9.086 1 98.69 111 GLN B CA 1
ATOM 2677 C C . GLN B 1 111 ? 16.031 -6.66 8.188 1 98.69 111 GLN B C 1
ATOM 2679 O O . GLN B 1 111 ? 16.547 -5.633 8.633 1 98.69 111 GLN B O 1
ATOM 2684 N N . LEU B 1 112 ? 15.633 -6.711 6.949 1 98.75 112 LEU B N 1
ATOM 2685 C CA . LEU B 1 112 ? 15.82 -5.629 5.988 1 98.75 112 LEU B CA 1
ATOM 2686 C C . LEU B 1 112 ? 15.023 -4.395 6.395 1 98.75 112 LEU B C 1
ATOM 2688 O O . LEU B 1 112 ? 15.453 -3.264 6.152 1 98.75 112 LEU B O 1
ATOM 2692 N N . ARG B 1 113 ? 13.875 -4.617 6.996 1 98.31 113 ARG B N 1
ATOM 2693 C CA . ARG B 1 113 ? 12.953 -3.531 7.328 1 98.31 113 ARG B CA 1
ATOM 2694 C C . ARG B 1 113 ? 13.547 -2.623 8.398 1 98.31 113 ARG B C 1
ATOM 2696 O O . ARG B 1 113 ? 13.078 -1.498 8.594 1 98.31 113 ARG B O 1
ATOM 2703 N N . ARG B 1 114 ? 14.547 -3.096 9.188 1 96.81 114 ARG B N 1
ATOM 2704 C CA . ARG B 1 114 ? 15.195 -2.297 10.219 1 96.81 114 ARG B CA 1
ATOM 2705 C C . ARG B 1 114 ? 15.867 -1.064 9.625 1 96.81 114 ARG B C 1
ATOM 2707 O O . ARG B 1 114 ? 16.016 -0.042 10.297 1 96.81 114 ARG B O 1
ATOM 2714 N N . LYS B 1 115 ? 16.203 -1.143 8.375 1 97.19 115 LYS B N 1
ATOM 2715 C CA . LYS B 1 115 ? 17 -0.077 7.785 1 97.19 115 LYS B CA 1
ATOM 2716 C C . LYS B 1 115 ? 16.312 0.515 6.559 1 97.19 115 LYS B C 1
ATOM 2718 O O . LYS B 1 115 ? 16.5 1.692 6.242 1 97.19 115 LYS B O 1
ATOM 2723 N N . TYR B 1 116 ? 15.523 -0.251 5.883 1 98.19 116 TYR B N 1
ATOM 2724 C CA . TYR B 1 116 ? 15 0.17 4.586 1 98.19 116 TYR B CA 1
ATOM 2725 C C . TYR B 1 116 ? 13.477 0.225 4.602 1 98.19 116 TYR B C 1
ATOM 2727 O O . TYR B 1 116 ? 12.844 -0.388 5.461 1 98.19 116 TYR B O 1
ATOM 2735 N N . THR B 1 117 ? 12.867 1.063 3.738 1 98.38 117 THR B N 1
ATOM 2736 C CA . THR B 1 117 ? 11.445 0.981 3.404 1 98.38 117 THR B CA 1
ATOM 2737 C C . THR B 1 117 ? 11.195 -0.118 2.377 1 98.38 117 THR B C 1
ATOM 2739 O O . THR B 1 117 ? 11.812 -0.127 1.308 1 98.38 117 THR B O 1
ATOM 2742 N N . LEU B 1 118 ? 10.344 -1.031 2.73 1 98.75 118 LEU B N 1
ATOM 2743 C CA . LEU B 1 118 ? 10.156 -2.211 1.895 1 98.75 118 LEU B CA 1
ATOM 2744 C C . LEU B 1 118 ? 8.805 -2.166 1.192 1 98.75 118 LEU B C 1
ATOM 2746 O O . LEU B 1 118 ? 7.77 -1.98 1.839 1 98.75 118 LEU B O 1
ATOM 2750 N N . SER B 1 119 ? 8.812 -2.33 -0.109 1 98.81 119 SER B N 1
ATOM 2751 C CA . SER B 1 119 ? 7.605 -2.393 -0.925 1 98.81 119 SER B CA 1
ATOM 2752 C C . SER B 1 119 ? 7.582 -3.65 -1.787 1 98.81 119 SER B C 1
ATOM 2754 O O . SER B 1 119 ? 8.633 -4.152 -2.189 1 98.81 119 SER B O 1
ATOM 2756 N N . THR B 1 120 ? 6.395 -4.172 -1.999 1 98.88 120 THR B N 1
ATOM 2757 C CA . THR B 1 120 ? 6.262 -5.152 -3.072 1 98.88 120 THR B CA 1
ATOM 2758 C C . THR B 1 120 ? 6.25 -4.461 -4.434 1 98.88 120 THR B C 1
ATOM 2760 O O . THR B 1 120 ? 5.969 -3.264 -4.527 1 98.88 120 THR B O 1
ATOM 2763 N N . LEU B 1 121 ? 6.621 -5.074 -5.395 1 98.75 121 LEU B N 1
ATOM 2764 C CA . LEU B 1 121 ? 6.414 -4.719 -6.797 1 98.75 121 LEU B CA 1
ATOM 2765 C C . LEU B 1 121 ? 6.168 -5.965 -7.641 1 98.75 121 LEU B C 1
ATOM 2767 O O . LEU B 1 121 ? 7.117 -6.625 -8.07 1 98.75 121 LEU B O 1
ATOM 2771 N N . THR B 1 122 ? 4.938 -6.262 -7.863 1 98.06 122 THR B N 1
ATOM 2772 C CA . THR B 1 122 ? 4.52 -7.551 -8.406 1 98.06 122 THR B CA 1
ATOM 2773 C C . THR B 1 122 ? 3.404 -7.371 -9.43 1 98.06 122 THR B C 1
ATOM 2775 O O . THR B 1 122 ? 2.775 -6.312 -9.492 1 98.06 122 THR B O 1
ATOM 2778 N N . ASN B 1 123 ? 3.199 -8.367 -10.25 1 96.44 123 ASN B N 1
ATOM 2779 C CA . ASN B 1 123 ? 2.162 -8.336 -11.273 1 96.44 123 ASN B CA 1
ATOM 2780 C C . ASN B 1 123 ? 0.809 -8.773 -10.719 1 96.44 123 ASN B C 1
ATOM 2782 O O . ASN B 1 123 ? -0.219 -8.609 -11.383 1 96.44 123 ASN B O 1
ATOM 2786 N N . ALA B 1 124 ? 0.778 -9.258 -9.508 1 96.19 124 ALA B N 1
ATOM 2787 C CA . ALA B 1 124 ? -0.471 -9.68 -8.875 1 96.19 124 ALA B CA 1
ATOM 2788 C C . ALA B 1 124 ? -1.355 -8.477 -8.555 1 96.19 124 ALA B C 1
ATOM 2790 O O . ALA B 1 124 ? -0.913 -7.328 -8.656 1 96.19 124 ALA B O 1
ATOM 2791 N N . SER B 1 125 ? -2.617 -8.82 -8.289 1 95.81 125 SER B N 1
ATOM 2792 C CA . SER B 1 125 ? -3.516 -7.758 -7.855 1 95.81 125 SER B CA 1
ATOM 2793 C C . SER B 1 125 ? -3.15 -7.254 -6.461 1 95.81 125 SER B C 1
ATOM 2795 O O . SER B 1 125 ? -2.541 -7.984 -5.676 1 95.81 125 SER B O 1
ATOM 2797 N N . MET B 1 126 ? -3.523 -6.039 -6.184 1 96.88 126 MET B N 1
ATOM 2798 C CA . MET B 1 126 ? -3.217 -5.449 -4.883 1 96.88 126 MET B CA 1
ATOM 2799 C C . MET B 1 126 ? -3.959 -6.176 -3.768 1 96.88 126 MET B C 1
ATOM 2801 O O . MET B 1 126 ? -3.375 -6.488 -2.729 1 96.88 126 MET B O 1
ATOM 2805 N N . SER B 1 127 ? -5.246 -6.445 -3.996 1 96.88 127 SER B N 1
ATOM 2806 C CA . SER B 1 127 ? -6.047 -7.121 -2.98 1 96.88 127 SER B CA 1
ATOM 2807 C C . SER B 1 127 ? -5.473 -8.492 -2.646 1 96.88 127 SER B C 1
ATOM 2809 O O . SER B 1 127 ? -5.371 -8.859 -1.475 1 96.88 127 SER B O 1
ATOM 2811 N N . GLN B 1 128 ? -5.062 -9.234 -3.666 1 96.25 128 GLN B N 1
ATOM 2812 C CA . GLN B 1 128 ? -4.492 -10.562 -3.459 1 96.25 128 GLN B CA 1
ATOM 2813 C C . GLN B 1 128 ? -3.146 -10.484 -2.744 1 96.25 128 GLN B C 1
ATOM 2815 O O . GLN B 1 128 ? -2.865 -11.281 -1.849 1 96.25 128 GLN B O 1
ATOM 2820 N N . MET B 1 129 ? -2.381 -9.523 -3.139 1 98.19 129 MET B N 1
ATOM 2821 C CA . MET B 1 129 ? -1.059 -9.398 -2.531 1 98.19 129 MET B CA 1
ATOM 2822 C C . MET B 1 129 ? -1.168 -8.93 -1.084 1 98.19 129 MET B C 1
ATOM 2824 O O . MET B 1 129 ? -0.441 -9.414 -0.215 1 98.19 129 MET B O 1
ATOM 2828 N N . THR B 1 130 ? -2.062 -8.016 -0.831 1 98.25 130 THR B N 1
ATOM 2829 C CA . THR B 1 130 ? -2.287 -7.559 0.537 1 98.25 130 THR B CA 1
ATOM 2830 C C . THR B 1 130 ? -2.701 -8.719 1.434 1 98.25 130 THR B C 1
ATOM 2832 O O . THR B 1 130 ? -2.176 -8.875 2.537 1 98.25 130 THR B O 1
ATOM 2835 N N . ALA B 1 131 ? -3.578 -9.539 0.97 1 97.25 131 ALA B N 1
ATOM 2836 C CA . ALA B 1 131 ? -4.039 -10.688 1.74 1 97.25 131 ALA B CA 1
ATOM 2837 C C . ALA B 1 131 ? -2.895 -11.664 2.016 1 97.25 131 ALA B C 1
ATOM 2839 O O . ALA B 1 131 ? -2.73 -12.133 3.145 1 97.25 131 ALA B O 1
ATOM 2840 N N . LEU B 1 132 ? -2.123 -11.93 0.998 1 97.81 132 LEU B N 1
ATOM 2841 C CA . LEU B 1 132 ? -1.02 -12.875 1.125 1 97.81 132 LEU B CA 1
ATOM 2842 C C . LEU B 1 132 ? 0.03 -12.359 2.104 1 97.81 132 LEU B C 1
ATOM 2844 O O . LEU B 1 132 ? 0.523 -13.109 2.947 1 97.81 132 LEU B O 1
ATOM 2848 N N . VAL B 1 133 ? 0.369 -11.102 1.949 1 98.38 133 VAL B N 1
ATOM 2849 C CA . VAL B 1 133 ? 1.365 -10.469 2.807 1 98.38 133 VAL B CA 1
ATOM 2850 C C . VAL B 1 133 ? 0.886 -10.484 4.254 1 98.38 133 VAL B C 1
ATOM 2852 O O . VAL B 1 133 ? 1.648 -10.82 5.164 1 98.38 133 VAL B O 1
ATOM 2855 N N . LYS B 1 134 ? -0.363 -10.141 4.48 1 97.81 134 LYS B N 1
ATOM 2856 C CA . LYS B 1 134 ? -0.951 -10.133 5.816 1 97.81 134 LYS B CA 1
ATOM 2857 C C . LYS B 1 134 ? -0.961 -11.531 6.422 1 97.81 134 LYS B C 1
ATOM 2859 O O . LYS B 1 134 ? -0.498 -11.727 7.547 1 97.81 134 LYS B O 1
ATOM 2864 N N . ASP B 1 135 ? -1.381 -12.5 5.68 1 96.94 135 ASP B N 1
ATOM 2865 C CA . ASP B 1 135 ? -1.517 -13.867 6.168 1 96.94 135 ASP B CA 1
ATOM 2866 C C . ASP B 1 135 ? -0.152 -14.477 6.488 1 96.94 135 ASP B C 1
ATOM 2868 O O . ASP B 1 135 ? -0.031 -15.297 7.398 1 96.94 135 ASP B O 1
ATOM 2872 N N . SER B 1 136 ? 0.828 -14.023 5.75 1 97.94 136 SER B N 1
ATOM 2873 C CA . SER B 1 136 ? 2.166 -14.586 5.898 1 97.94 136 SER B CA 1
ATOM 2874 C C . SER B 1 136 ? 2.988 -13.805 6.914 1 97.94 136 SER B C 1
ATOM 2876 O O . SER B 1 136 ? 4.145 -14.141 7.176 1 97.94 136 SER B O 1
ATOM 2878 N N . LYS B 1 137 ? 2.391 -12.742 7.453 1 97.06 137 LYS B N 1
ATOM 2879 C CA . LYS B 1 137 ? 3.02 -11.898 8.469 1 97.06 137 LYS B CA 1
ATOM 2880 C C . LYS B 1 137 ? 4.324 -11.305 7.949 1 97.06 137 LYS B C 1
ATOM 2882 O O . LYS B 1 137 ? 5.324 -11.273 8.672 1 97.06 137 LYS B O 1
ATOM 2887 N N . LEU B 1 138 ? 4.344 -11.023 6.641 1 98.5 138 LEU B N 1
ATOM 2888 C CA . LEU B 1 138 ? 5.492 -10.336 6.059 1 98.5 138 LEU B CA 1
ATOM 2889 C C . LEU B 1 138 ? 5.43 -8.836 6.328 1 98.5 138 LEU B C 1
ATOM 2891 O O . LEU B 1 138 ? 4.449 -8.18 5.973 1 98.5 138 LEU B O 1
ATOM 2895 N N . PRO B 1 139 ? 6.453 -8.266 6.914 1 97.69 139 PRO B N 1
ATOM 2896 C CA . PRO B 1 139 ? 6.371 -6.871 7.355 1 97.69 139 PRO B CA 1
ATOM 2897 C C . PRO B 1 139 ? 6.727 -5.883 6.25 1 97.69 139 PRO B C 1
ATOM 2899 O O . PRO B 1 139 ? 7.684 -5.117 6.387 1 97.69 139 PRO B O 1
ATOM 2902 N N . PHE B 1 140 ? 5.977 -5.797 5.203 1 98.69 140 PHE B N 1
ATOM 2903 C CA . PHE B 1 140 ? 6.164 -4.793 4.16 1 98.69 140 PHE B CA 1
ATOM 2904 C C . PHE B 1 140 ? 5.582 -3.453 4.59 1 98.69 140 PHE B C 1
ATOM 2906 O O . PHE B 1 140 ? 4.578 -3.404 5.305 1 98.69 140 PHE B O 1
ATOM 2913 N N . ASP B 1 141 ? 6.199 -2.389 4.145 1 98.5 141 ASP B N 1
ATOM 2914 C CA . ASP B 1 141 ? 5.73 -1.048 4.48 1 98.5 141 ASP B CA 1
ATOM 2915 C C . ASP B 1 141 ? 4.625 -0.598 3.531 1 98.5 141 ASP B C 1
ATOM 2917 O O . ASP B 1 141 ? 3.777 0.217 3.898 1 98.5 141 ASP B O 1
ATOM 2921 N N . GLU B 1 142 ? 4.641 -1.046 2.289 1 97.56 142 GLU B N 1
ATOM 2922 C CA . GLU B 1 142 ? 3.586 -0.751 1.324 1 97.56 142 GLU B CA 1
ATOM 2923 C C . GLU B 1 142 ? 3.492 -1.84 0.258 1 97.56 142 GLU B C 1
ATOM 2925 O O . GLU B 1 142 ? 4.438 -2.609 0.065 1 97.56 142 GLU B O 1
ATOM 2930 N N . VAL B 1 143 ? 2.322 -1.95 -0.323 1 98.5 143 VAL B N 1
ATOM 2931 C CA . VAL B 1 143 ? 2.018 -2.936 -1.354 1 98.5 143 VAL B CA 1
ATOM 2932 C C . VAL B 1 143 ? 1.806 -2.234 -2.693 1 98.5 143 VAL B C 1
ATOM 2934 O O . VAL B 1 143 ? 0.814 -1.526 -2.881 1 98.5 143 VAL B O 1
ATOM 2937 N N . LEU B 1 144 ? 2.736 -2.445 -3.572 1 98.38 144 LEU B N 1
ATOM 2938 C CA . LEU B 1 144 ? 2.648 -1.927 -4.934 1 98.38 144 LEU B CA 1
ATOM 2939 C C . LEU B 1 144 ? 2.52 -3.064 -5.941 1 98.38 144 LEU B C 1
ATOM 2941 O O . LEU B 1 144 ? 3.16 -4.105 -5.789 1 98.38 144 LEU B O 1
ATOM 2945 N N . THR B 1 145 ? 1.681 -2.861 -6.887 1 97.81 145 THR B N 1
ATOM 2946 C CA . THR B 1 145 ? 1.44 -3.844 -7.938 1 97.81 145 THR B CA 1
ATOM 2947 C C . THR B 1 145 ? 1.363 -3.166 -9.305 1 97.81 145 THR B C 1
ATOM 2949 O O . THR B 1 145 ? 1.2 -1.947 -9.391 1 97.81 145 THR B O 1
ATOM 2952 N N . GLY B 1 146 ? 1.498 -3.975 -10.344 1 96.38 146 GLY B N 1
ATOM 2953 C CA . GLY B 1 146 ? 1.354 -3.473 -11.695 1 96.38 146 GLY B CA 1
ATOM 2954 C C . GLY B 1 146 ? -0.027 -2.91 -11.984 1 96.38 146 GLY B C 1
ATOM 2955 O O . GLY B 1 146 ? -0.212 -2.16 -12.945 1 96.38 146 GLY B O 1
ATOM 2956 N N . GLU B 1 147 ? -0.936 -3.24 -11.125 1 94.75 147 GLU B N 1
ATOM 2957 C CA . GLU B 1 147 ? -2.301 -2.744 -11.273 1 94.75 147 GLU B CA 1
ATOM 2958 C C . GLU B 1 147 ? -2.342 -1.22 -11.242 1 94.75 147 GLU B C 1
ATOM 2960 O O . GLU B 1 147 ? -3.17 -0.602 -11.914 1 94.75 147 GLU B O 1
ATOM 2965 N N . LEU B 1 148 ? -1.458 -0.63 -10.523 1 94.44 148 LEU B N 1
ATOM 2966 C CA . LEU B 1 148 ? -1.402 0.816 -10.344 1 94.44 148 LEU B CA 1
ATOM 2967 C C . LEU B 1 148 ? -1.184 1.521 -11.68 1 94.44 148 LEU B C 1
ATOM 2969 O O . LEU B 1 148 ? -1.632 2.654 -11.867 1 94.44 148 LEU B O 1
ATOM 2973 N N . SER B 1 149 ? -0.542 0.827 -12.609 1 94 149 SER B N 1
ATOM 2974 C CA . SER B 1 149 ? -0.237 1.401 -13.922 1 94 149 SER B CA 1
ATOM 2975 C C . SER B 1 149 ? -0.952 0.646 -15.031 1 94 149 SER B C 1
ATOM 2977 O O . SER B 1 149 ? -0.7 0.891 -16.219 1 94 149 SER B O 1
ATOM 2979 N N . ARG B 1 150 ? -1.793 -0.259 -14.648 1 94.69 150 ARG B N 1
ATOM 2980 C CA . ARG B 1 150 ? -2.455 -1.135 -15.609 1 94.69 150 ARG B CA 1
ATOM 2981 C C . ARG B 1 150 ? -1.453 -1.705 -16.609 1 94.69 150 ARG B C 1
ATOM 2983 O O . ARG B 1 150 ? -1.652 -1.604 -17.828 1 94.69 150 ARG B O 1
ATOM 2990 N N . ALA B 1 151 ? -0.401 -2.193 -16.062 1 96.75 151 ALA B N 1
ATOM 2991 C CA . ALA B 1 151 ? 0.69 -2.82 -16.812 1 96.75 151 ALA B CA 1
ATOM 2992 C C . ALA B 1 151 ? 1.315 -3.959 -16.016 1 96.75 151 ALA B C 1
ATOM 2994 O O . ALA B 1 151 ? 0.998 -4.148 -14.836 1 96.75 151 ALA B O 1
ATOM 2995 N N . PHE B 1 152 ? 2.096 -4.75 -16.719 1 97.38 152 PHE B N 1
ATOM 2996 C CA . PHE B 1 152 ? 2.852 -5.82 -16.078 1 97.38 152 PHE B CA 1
ATOM 2997 C C . PHE B 1 152 ? 4.352 -5.598 -16.25 1 97.38 152 PHE B C 1
ATOM 2999 O O . PHE B 1 152 ? 4.801 -5.113 -17.281 1 97.38 152 PHE B O 1
ATOM 3006 N N . LYS B 1 153 ? 5.094 -5.996 -15.18 1 95.94 153 LYS B N 1
ATOM 3007 C CA . LYS B 1 153 ? 6.516 -6.207 -15.438 1 95.94 153 LYS B CA 1
ATOM 3008 C C . LYS B 1 153 ? 6.73 -7.137 -16.625 1 95.94 153 LYS B C 1
ATOM 3010 O O . LYS B 1 153 ? 5.984 -8.102 -16.812 1 95.94 153 LYS B O 1
ATOM 3015 N N . PRO B 1 154 ? 7.625 -6.715 -17.547 1 94.81 154 PRO B N 1
ATOM 3016 C CA . PRO B 1 154 ? 8.703 -5.734 -17.406 1 94.81 154 PRO B CA 1
ATOM 3017 C C . PRO B 1 154 ? 8.367 -4.387 -18.031 1 94.81 154 PRO B C 1
ATOM 3019 O O . PRO B 1 154 ? 9.266 -3.615 -18.375 1 94.81 154 PRO B O 1
ATOM 3022 N N . ASP B 1 155 ? 7.148 -4.102 -18.328 1 95.75 155 ASP B N 1
ATOM 3023 C CA . ASP B 1 155 ? 6.773 -2.781 -18.828 1 95.75 155 ASP B CA 1
ATOM 3024 C C . ASP B 1 155 ? 7.355 -1.675 -17.953 1 95.75 155 ASP B C 1
ATOM 3026 O O . ASP B 1 155 ? 7.191 -1.694 -16.719 1 95.75 155 ASP B O 1
ATOM 3030 N N . PRO B 1 156 ? 8.016 -0.661 -18.531 1 96.69 156 PRO B N 1
ATOM 3031 C CA . PRO B 1 156 ? 8.664 0.399 -17.75 1 96.69 156 PRO B CA 1
ATOM 3032 C C . PRO B 1 156 ? 7.684 1.177 -16.875 1 96.69 156 PRO B C 1
ATOM 3034 O O . PRO B 1 156 ? 8.07 1.723 -15.844 1 96.69 156 PRO B O 1
ATOM 3037 N N . ARG B 1 157 ? 6.41 1.188 -17.234 1 97.38 157 ARG B N 1
ATOM 3038 C CA . ARG B 1 157 ? 5.406 1.921 -16.469 1 97.38 157 ARG B CA 1
ATOM 3039 C C . ARG B 1 157 ? 5.309 1.392 -15.039 1 97.38 157 ARG B C 1
ATOM 3041 O O . ARG B 1 157 ? 4.984 2.141 -14.117 1 97.38 157 ARG B O 1
ATOM 3048 N N . VAL B 1 158 ? 5.562 0.116 -14.867 1 97.75 158 VAL B N 1
ATOM 3049 C CA . VAL B 1 158 ? 5.473 -0.501 -13.547 1 97.75 158 VAL B CA 1
ATOM 3050 C C . VAL B 1 158 ? 6.613 -0.002 -12.664 1 97.75 158 VAL B C 1
ATOM 3052 O O . VAL B 1 158 ? 6.391 0.388 -11.516 1 97.75 158 VAL B O 1
ATOM 3055 N N . TYR B 1 159 ? 7.797 0.038 -13.195 1 98.44 159 TYR B N 1
ATOM 3056 C CA . TYR B 1 159 ? 8.953 0.498 -12.438 1 98.44 159 TYR B CA 1
ATOM 3057 C C . TYR B 1 159 ? 8.859 1.994 -12.156 1 98.44 159 TYR B C 1
ATOM 3059 O O . TYR B 1 159 ? 9.281 2.459 -11.094 1 98.44 159 TYR B O 1
ATOM 3067 N N . GLN B 1 160 ? 8.289 2.715 -13.047 1 97.94 160 GLN B N 1
ATOM 3068 C CA . GLN B 1 160 ? 8.055 4.137 -12.828 1 97.94 160 GLN B CA 1
ATOM 3069 C C . GLN B 1 160 ? 7.07 4.363 -11.688 1 97.94 160 GLN B C 1
ATOM 3071 O O . GLN B 1 160 ? 7.207 5.32 -10.922 1 97.94 160 GLN B O 1
ATOM 3076 N N . SER B 1 161 ? 6.086 3.516 -11.633 1 97.25 161 SER B N 1
ATOM 3077 C CA . SER B 1 161 ? 5.121 3.631 -10.539 1 97.25 161 SER B CA 1
ATOM 3078 C C . SER B 1 161 ? 5.793 3.438 -9.188 1 97.25 161 SER B C 1
ATOM 3080 O O . SER B 1 161 ? 5.395 4.059 -8.195 1 97.25 161 SER B O 1
ATOM 3082 N N . ALA B 1 162 ? 6.77 2.531 -9.125 1 98.25 162 ALA B N 1
ATOM 3083 C CA . ALA B 1 162 ? 7.523 2.355 -7.883 1 98.25 162 ALA B CA 1
ATOM 3084 C C . ALA B 1 162 ? 8.203 3.654 -7.465 1 98.25 162 ALA B C 1
ATOM 3086 O O . ALA B 1 162 ? 8.172 4.035 -6.293 1 98.25 162 ALA B O 1
ATOM 3087 N N . VAL B 1 163 ? 8.797 4.332 -8.453 1 98.31 163 VAL B N 1
ATOM 3088 C CA . VAL B 1 163 ? 9.453 5.609 -8.188 1 98.31 163 VAL B CA 1
ATOM 3089 C C . VAL B 1 163 ? 8.43 6.621 -7.68 1 98.31 163 VAL B C 1
ATOM 3091 O O . VAL B 1 163 ? 8.633 7.262 -6.645 1 98.31 163 VAL B O 1
ATOM 3094 N N . GLU B 1 164 ? 7.352 6.684 -8.344 1 97 164 GLU B N 1
ATOM 3095 C CA . GLU B 1 164 ? 6.316 7.668 -8.047 1 97 164 GLU B CA 1
ATOM 3096 C C . GLU B 1 164 ? 5.758 7.477 -6.641 1 97 164 GLU B C 1
ATOM 3098 O O . GLU B 1 164 ? 5.664 8.43 -5.867 1 97 164 GLU B O 1
ATOM 3103 N N . TYR B 1 165 ? 5.484 6.281 -6.242 1 97.12 165 TYR B N 1
ATOM 3104 C CA . TYR B 1 165 ? 4.691 6.066 -5.039 1 97.12 165 TYR B CA 1
ATOM 3105 C C . TYR B 1 165 ? 5.586 5.855 -3.824 1 97.12 165 TYR B C 1
ATOM 3107 O O . TYR B 1 165 ? 5.18 6.117 -2.689 1 97.12 165 TYR B O 1
ATOM 3115 N N . THR B 1 166 ? 6.801 5.383 -4.043 1 97.88 166 THR B N 1
ATOM 3116 C CA . THR B 1 166 ? 7.715 5.262 -2.912 1 97.88 166 THR B CA 1
ATOM 3117 C C . THR B 1 166 ? 8.359 6.609 -2.592 1 97.88 166 THR B C 1
ATOM 3119 O O . THR B 1 166 ? 8.797 6.84 -1.463 1 97.88 166 THR B O 1
ATOM 3122 N N . GLY B 1 167 ? 8.492 7.398 -3.633 1 97.06 167 GLY B N 1
ATOM 3123 C CA . GLY B 1 167 ? 9.086 8.711 -3.447 1 97.06 167 GLY B CA 1
ATOM 3124 C C . GLY B 1 167 ? 10.602 8.703 -3.521 1 97.06 167 GLY B C 1
ATOM 3125 O O . GLY B 1 167 ? 11.25 9.727 -3.299 1 97.06 167 GLY B O 1
ATOM 3126 N N . PHE B 1 168 ? 11.188 7.586 -3.826 1 98.25 168 PHE B N 1
ATOM 3127 C CA . PHE B 1 168 ? 12.633 7.477 -3.984 1 98.25 168 PHE B CA 1
ATOM 3128 C C . PHE B 1 168 ? 13.039 7.734 -5.43 1 98.25 168 PHE B C 1
ATOM 3130 O O . PHE B 1 168 ? 12.273 7.457 -6.355 1 98.25 168 PHE B O 1
ATOM 3137 N N . ARG B 1 169 ? 14.195 8.273 -5.605 1 98.5 169 ARG B N 1
ATOM 3138 C CA . ARG B 1 169 ? 14.781 8.289 -6.938 1 98.5 169 ARG B CA 1
ATOM 3139 C C . ARG B 1 169 ? 15.117 6.871 -7.398 1 98.5 169 ARG B C 1
ATOM 3141 O O . ARG B 1 169 ? 15.336 5.98 -6.578 1 98.5 169 ARG B O 1
ATOM 3148 N N . PRO B 1 170 ? 15.195 6.711 -8.734 1 98.75 170 PRO B N 1
ATOM 3149 C CA . PRO B 1 170 ? 15.531 5.371 -9.227 1 98.75 170 PRO B CA 1
ATOM 3150 C C . PRO B 1 170 ? 16.812 4.82 -8.617 1 98.75 170 PRO B C 1
ATOM 3152 O O . PRO B 1 170 ? 16.875 3.643 -8.258 1 98.75 170 PRO B O 1
ATOM 3155 N N . ASP B 1 171 ? 17.812 5.656 -8.367 1 98.62 171 ASP B N 1
ATOM 3156 C CA . ASP B 1 171 ? 19.109 5.207 -7.887 1 98.62 171 ASP B CA 1
ATOM 3157 C C . ASP B 1 171 ? 19.094 4.965 -6.379 1 98.62 171 ASP B C 1
ATOM 3159 O O . ASP B 1 171 ? 20.109 4.594 -5.785 1 98.62 171 ASP B O 1
ATOM 3163 N N . GLN B 1 172 ? 17.922 5.164 -5.785 1 98.69 172 GLN B N 1
ATOM 3164 C CA . GLN B 1 172 ? 17.734 4.895 -4.363 1 98.69 172 GLN B CA 1
ATOM 3165 C C . GLN B 1 172 ? 16.891 3.646 -4.148 1 98.69 172 GLN B C 1
ATOM 3167 O O . GLN B 1 172 ? 16.547 3.314 -3.016 1 98.69 172 GLN B O 1
ATOM 3172 N N . LEU B 1 173 ? 16.547 3.004 -5.273 1 98.81 173 LEU B N 1
ATOM 3173 C CA . LEU B 1 173 ? 15.719 1.807 -5.188 1 98.81 173 LEU B CA 1
ATOM 3174 C C . LEU B 1 173 ? 16.531 0.558 -5.516 1 98.81 173 LEU B C 1
ATOM 3176 O O . LEU B 1 173 ? 17.375 0.579 -6.418 1 98.81 173 LEU B O 1
ATOM 3180 N N . LEU B 1 174 ? 16.297 -0.507 -4.77 1 98.94 174 LEU B N 1
ATOM 3181 C CA . LEU B 1 174 ? 16.828 -1.844 -5.027 1 98.94 174 LEU B CA 1
ATOM 3182 C C . LEU B 1 174 ? 15.703 -2.809 -5.395 1 98.94 174 LEU B C 1
ATOM 3184 O O . LEU B 1 174 ? 14.742 -2.967 -4.633 1 98.94 174 LEU B O 1
ATOM 3188 N N . MET B 1 175 ? 15.828 -3.373 -6.555 1 98.94 175 MET B N 1
ATOM 3189 C CA . MET B 1 175 ? 14.898 -4.438 -6.93 1 98.94 175 MET B CA 1
ATOM 3190 C C . MET B 1 175 ? 15.461 -5.805 -6.551 1 98.94 175 MET B C 1
ATOM 3192 O O . MET B 1 175 ? 16.578 -6.156 -6.945 1 98.94 175 MET B O 1
ATOM 3196 N N . VAL B 1 176 ? 14.719 -6.559 -5.777 1 98.94 176 VAL B N 1
ATOM 3197 C CA . VAL B 1 176 ? 15.07 -7.922 -5.391 1 98.94 176 VAL B CA 1
ATOM 3198 C C . VAL B 1 176 ? 14.211 -8.914 -6.172 1 98.94 176 VAL B C 1
ATOM 3200 O O . VAL B 1 176 ? 12.977 -8.867 -6.105 1 98.94 176 VAL B O 1
ATOM 3203 N N . SER B 1 177 ? 14.82 -9.789 -6.902 1 98.69 177 SER B N 1
ATOM 3204 C CA . SER B 1 177 ? 14.07 -10.727 -7.73 1 98.69 177 SER B CA 1
ATOM 3205 C C . SER B 1 177 ? 14.867 -12.008 -7.973 1 98.69 177 SER B C 1
ATOM 3207 O O . SER B 1 177 ? 16.094 -11.984 -7.996 1 98.69 177 SER B O 1
ATOM 3209 N N . ALA B 1 178 ? 14.188 -13.07 -8.109 1 97.25 178 ALA B N 1
ATOM 3210 C CA . ALA B 1 178 ? 14.773 -14.336 -8.555 1 97.25 178 ALA B CA 1
ATOM 3211 C C . ALA B 1 178 ? 14.781 -14.43 -10.078 1 97.25 178 ALA B C 1
ATOM 3213 O O . ALA B 1 178 ? 15.227 -15.438 -10.641 1 97.25 178 ALA B O 1
ATOM 3214 N N . HIS B 1 179 ? 14.312 -13.398 -10.758 1 95.69 179 HIS B N 1
ATOM 3215 C CA . HIS B 1 179 ? 14.148 -13.43 -12.211 1 95.69 179 HIS B CA 1
ATOM 3216 C C . HIS B 1 179 ? 15.023 -12.383 -12.891 1 95.69 179 HIS B C 1
ATOM 3218 O O . HIS B 1 179 ? 14.812 -11.18 -12.711 1 95.69 179 HIS B O 1
ATOM 3224 N N . LYS B 1 180 ? 15.883 -12.836 -13.719 1 96 180 LYS B N 1
ATOM 3225 C CA . LYS B 1 180 ? 16.875 -11.953 -14.344 1 96 180 LYS B CA 1
ATOM 3226 C C . LYS B 1 180 ? 16.203 -10.953 -15.273 1 96 180 LYS B C 1
ATOM 3228 O O . LYS B 1 180 ? 16.656 -9.812 -15.398 1 96 180 LYS B O 1
ATOM 3233 N N . TRP B 1 181 ? 15.141 -11.383 -15.945 1 93.81 181 TRP B N 1
ATOM 3234 C CA . TRP B 1 181 ? 14.445 -10.453 -16.828 1 93.81 181 TRP B CA 1
ATOM 3235 C C . TRP B 1 181 ? 13.906 -9.258 -16.047 1 93.81 181 TRP B C 1
ATOM 3237 O O . TRP B 1 181 ? 13.867 -8.141 -16.562 1 9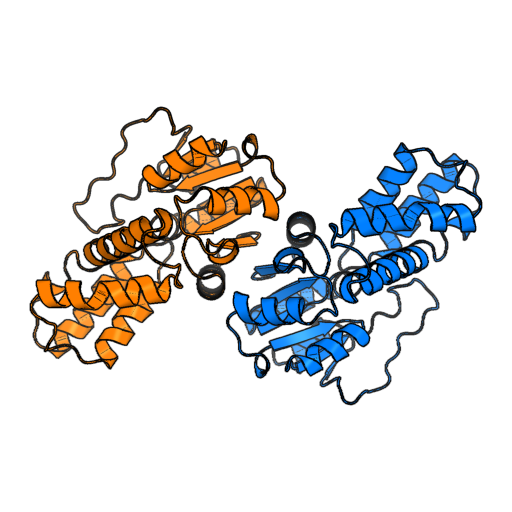3.81 181 TRP B O 1
ATOM 3247 N N . ASP B 1 182 ? 13.445 -9.461 -14.859 1 96.81 182 ASP B N 1
ATOM 3248 C CA . ASP B 1 182 ? 12.961 -8.406 -13.977 1 96.81 182 ASP B CA 1
ATOM 3249 C C . ASP B 1 182 ? 14.086 -7.465 -13.562 1 96.81 182 ASP B C 1
ATOM 3251 O O . ASP B 1 182 ? 13.93 -6.246 -13.594 1 96.81 182 ASP B O 1
ATOM 3255 N N . LEU B 1 183 ? 15.203 -8.023 -13.234 1 98.5 183 LEU B N 1
ATOM 3256 C CA . LEU B 1 183 ? 16.375 -7.25 -12.812 1 98.5 183 LEU B CA 1
ATOM 3257 C C . LEU B 1 183 ? 16.922 -6.43 -13.977 1 98.5 183 LEU B C 1
ATOM 3259 O O . LEU B 1 183 ? 17.344 -5.289 -13.781 1 98.5 183 LEU B O 1
ATOM 3263 N N . GLN B 1 184 ? 16.891 -7.016 -15.156 1 97.88 184 GLN B N 1
ATOM 3264 C CA . GLN B 1 184 ? 17.328 -6.273 -16.328 1 97.88 184 GLN B CA 1
ATOM 3265 C C . GLN B 1 184 ? 16.469 -5.039 -16.547 1 97.88 184 GLN B C 1
ATOM 3267 O O . GLN B 1 184 ? 16.984 -3.943 -16.781 1 97.88 184 GLN B O 1
ATOM 3272 N N . ALA B 1 185 ? 15.18 -5.23 -16.5 1 97.44 185 ALA B N 1
ATOM 3273 C CA . ALA B 1 185 ? 14.242 -4.125 -16.688 1 97.44 185 ALA B CA 1
ATOM 3274 C C . ALA B 1 185 ? 14.406 -3.082 -15.578 1 97.44 185 ALA B C 1
ATOM 3276 O O . ALA B 1 185 ? 14.328 -1.878 -15.844 1 97.44 185 ALA B O 1
ATOM 3277 N N . SER B 1 186 ? 14.633 -3.551 -14.328 1 98.56 186 SER B N 1
ATOM 3278 C CA . SER B 1 186 ? 14.844 -2.65 -13.203 1 98.56 186 SER B CA 1
ATOM 3279 C C . SER B 1 186 ? 16.109 -1.812 -13.391 1 98.56 186 SER B C 1
ATOM 3281 O O . SER B 1 186 ? 16.109 -0.616 -13.094 1 98.56 186 SER B O 1
ATOM 3283 N N . LYS B 1 187 ? 17.094 -2.463 -13.836 1 98.69 187 LYS B N 1
ATOM 3284 C CA . LYS B 1 187 ? 18.344 -1.763 -14.109 1 98.69 187 LYS B CA 1
ATOM 3285 C C . LYS B 1 187 ? 18.141 -0.669 -15.156 1 98.69 187 LYS B C 1
ATOM 3287 O O . LYS B 1 187 ? 18.672 0.434 -15.016 1 98.69 187 LYS B O 1
ATOM 3292 N N . GLN B 1 188 ? 17.438 -0.987 -16.172 1 98.38 188 GLN B N 1
ATOM 3293 C CA . GLN B 1 188 ? 17.141 -0.017 -17.219 1 98.38 188 GLN B CA 1
ATOM 3294 C C . GLN B 1 188 ? 16.359 1.171 -16.656 1 98.38 188 GLN B C 1
ATOM 3296 O O . GLN B 1 188 ? 16.484 2.291 -17.156 1 98.38 188 GLN B O 1
ATOM 3301 N N . ALA B 1 189 ? 15.617 0.923 -15.648 1 98.56 189 ALA B N 1
ATOM 3302 C CA . ALA B 1 189 ? 14.828 1.973 -15.008 1 98.56 189 ALA B CA 1
ATOM 3303 C C . ALA B 1 189 ? 15.672 2.777 -14.031 1 98.56 189 ALA B C 1
ATOM 3305 O O . ALA B 1 189 ? 15.18 3.723 -13.406 1 98.56 189 ALA B O 1
ATOM 3306 N N . GLY B 1 190 ? 16.906 2.336 -13.781 1 98.75 190 GLY B N 1
ATOM 3307 C CA . GLY B 1 190 ? 17.828 3.102 -12.961 1 98.75 190 GLY B CA 1
ATOM 3308 C C . GLY B 1 190 ? 17.969 2.551 -11.547 1 98.75 190 GLY B C 1
ATOM 3309 O O . GLY B 1 190 ? 18.625 3.16 -10.703 1 98.75 190 GLY B O 1
ATOM 3310 N N . PHE B 1 191 ? 17.359 1.398 -11.289 1 98.88 191 PHE B N 1
ATOM 3311 C CA . PHE B 1 191 ? 17.406 0.802 -9.961 1 98.88 191 PHE B CA 1
ATOM 3312 C C . PHE B 1 191 ? 18.719 0.068 -9.75 1 98.88 191 PHE B C 1
ATOM 3314 O O . PHE B 1 191 ? 19.406 -0.289 -10.711 1 98.88 191 PHE B O 1
ATOM 3321 N N . HIS B 1 192 ? 19.109 -0.11 -8.516 1 98.81 192 HIS B N 1
ATOM 3322 C CA . HIS B 1 192 ? 20.016 -1.2 -8.164 1 98.81 192 HIS B CA 1
ATOM 3323 C C . HIS B 1 192 ? 19.281 -2.543 -8.188 1 98.81 192 HIS B C 1
ATOM 3325 O O . HIS B 1 192 ? 18.062 -2.59 -8.133 1 98.81 192 HIS B O 1
ATOM 3331 N N . THR B 1 193 ? 20.078 -3.602 -8.305 1 98.81 193 THR B N 1
ATOM 3332 C CA . THR B 1 193 ? 19.438 -4.902 -8.469 1 98.81 193 THR B CA 1
ATOM 3333 C C . THR B 1 193 ? 20.094 -5.945 -7.574 1 98.81 193 THR B C 1
ATOM 3335 O O . THR B 1 193 ? 21.312 -5.938 -7.395 1 98.81 193 THR B O 1
ATOM 3338 N N . ALA B 1 194 ? 19.312 -6.789 -6.973 1 98.81 194 ALA B N 1
ATOM 3339 C CA . ALA B 1 194 ? 19.766 -7.93 -6.18 1 98.81 194 ALA B CA 1
ATOM 3340 C C . ALA B 1 194 ? 19.094 -9.219 -6.652 1 98.81 194 ALA B C 1
ATOM 3342 O O . ALA B 1 194 ? 17.859 -9.32 -6.664 1 98.81 194 ALA B O 1
ATOM 3343 N N . TYR B 1 195 ? 19.922 -10.102 -7.074 1 98.44 195 TYR B N 1
ATOM 3344 C CA . TYR B 1 195 ? 19.453 -11.414 -7.5 1 98.44 195 TYR B CA 1
ATOM 3345 C C . TYR B 1 195 ? 19.469 -12.406 -6.34 1 98.44 195 TYR B C 1
ATOM 3347 O O . TYR B 1 195 ? 20.484 -12.547 -5.648 1 98.44 195 TYR B O 1
ATOM 3355 N N . VAL B 1 196 ? 18.359 -13.039 -6.023 1 98.12 196 VAL B N 1
ATOM 3356 C CA . VAL B 1 196 ? 18.219 -14.133 -5.062 1 98.12 196 VAL B CA 1
ATOM 3357 C C . VAL B 1 196 ? 17.75 -15.391 -5.773 1 98.12 196 VAL B C 1
ATOM 3359 O O . VAL B 1 196 ? 16.562 -15.555 -6.035 1 98.12 196 VAL B O 1
ATOM 3362 N N . PRO B 1 197 ? 18.703 -16.281 -6.043 1 95.94 197 PRO B N 1
ATOM 3363 C CA . PRO B 1 197 ? 18.312 -17.484 -6.758 1 95.94 197 PRO B CA 1
ATOM 3364 C C . PRO B 1 197 ? 17.344 -18.359 -5.949 1 95.94 197 PRO B C 1
ATOM 3366 O O . PRO B 1 197 ? 17.5 -18.484 -4.734 1 95.94 197 PRO B O 1
ATOM 3369 N N . ARG B 1 198 ? 16.328 -18.875 -6.625 1 95.81 198 ARG B N 1
ATOM 3370 C CA . ARG B 1 198 ? 15.375 -19.828 -6.059 1 95.81 198 ARG B CA 1
ATOM 3371 C C . ARG B 1 198 ? 15.344 -21.125 -6.863 1 95.81 198 ARG B C 1
ATOM 3373 O O . ARG B 1 198 ? 14.477 -21.297 -7.719 1 95.81 198 ARG B O 1
ATOM 3380 N N . PRO B 1 199 ? 16.234 -22.078 -6.531 1 90.81 199 PRO B N 1
ATOM 3381 C CA . PRO B 1 199 ? 16.375 -23.281 -7.344 1 90.81 199 PRO B CA 1
ATOM 3382 C C . PRO B 1 199 ? 15.125 -24.156 -7.324 1 90.81 199 PRO B C 1
ATOM 3384 O O . PRO B 1 199 ? 14.945 -25 -8.211 1 90.81 199 PRO B O 1
ATOM 3387 N N . LEU B 1 200 ? 14.289 -23.938 -6.383 1 89.5 200 LEU B N 1
ATOM 3388 C CA . LEU B 1 200 ? 13.125 -24.828 -6.262 1 89.5 200 LEU B CA 1
ATOM 3389 C C . LEU B 1 200 ? 11.875 -24.141 -6.801 1 89.5 200 LEU B C 1
ATOM 3391 O O . LEU B 1 200 ? 10.773 -24.688 -6.676 1 89.5 200 LEU B O 1
ATOM 3395 N N . GLU B 1 201 ? 12.016 -22.953 -7.395 1 91.5 201 GLU B N 1
ATOM 3396 C CA . GLU B 1 201 ? 10.852 -22.188 -7.852 1 91.5 201 GLU B CA 1
ATOM 3397 C C . GLU B 1 201 ? 10.023 -23 -8.844 1 91.5 201 GLU B C 1
ATOM 3399 O O . GLU B 1 201 ? 8.789 -22.938 -8.828 1 91.5 201 GLU B O 1
ATOM 3404 N N . LEU B 1 202 ? 10.703 -23.734 -9.719 1 87.06 202 LEU B N 1
ATOM 3405 C CA . LEU B 1 202 ? 10 -24.5 -10.75 1 87.06 202 LEU B CA 1
ATOM 3406 C C . LEU B 1 202 ? 9.984 -25.984 -10.406 1 87.06 202 LEU B C 1
ATOM 3408 O O . LEU B 1 202 ? 9.797 -26.828 -11.289 1 87.06 202 LEU B O 1
ATOM 3412 N N . GLY B 1 203 ? 10.234 -26.281 -9.148 1 86.38 203 GLY B N 1
ATOM 3413 C CA . GLY B 1 203 ? 10.219 -27.672 -8.703 1 86.38 203 GLY B CA 1
ATOM 3414 C C . GLY B 1 203 ? 11.602 -28.281 -8.609 1 86.38 203 GLY B C 1
ATOM 3415 O O . GLY B 1 203 ? 12.602 -27.609 -8.883 1 86.38 203 GLY B O 1
ATOM 3416 N N . PRO B 1 204 ? 11.57 -29.516 -8.078 1 82.69 204 PRO B N 1
ATOM 3417 C CA . PRO B 1 204 ? 12.852 -30.203 -7.93 1 82.69 204 PRO B CA 1
ATOM 3418 C C . PRO B 1 204 ? 13.562 -30.438 -9.266 1 82.69 204 PRO B C 1
ATOM 3420 O O . PRO B 1 204 ? 12.906 -30.625 -10.289 1 82.69 204 PRO B O 1
ATOM 3423 N N . GLY B 1 205 ? 14.883 -30.344 -9.281 1 80.31 205 GLY B N 1
ATOM 3424 C CA . GLY B 1 205 ? 15.68 -30.641 -10.461 1 80.31 205 GLY B CA 1
ATOM 3425 C C . GLY B 1 205 ? 16.031 -29.406 -11.266 1 80.31 205 GLY B C 1
ATOM 3426 O O . GLY B 1 205 ? 16.828 -29.469 -12.211 1 80.31 205 GLY B O 1
ATOM 3427 N N . HIS B 1 206 ? 15.305 -28.406 -10.953 1 78.81 206 HIS B N 1
ATOM 3428 C CA . HIS B 1 206 ? 15.633 -27.156 -11.625 1 78.81 206 HIS B CA 1
ATOM 3429 C C . HIS B 1 206 ? 16.844 -26.484 -10.984 1 78.81 206 HIS B C 1
ATOM 3431 O O . HIS B 1 206 ? 17 -26.516 -9.766 1 78.81 206 HIS B O 1
ATOM 3437 N N . ALA B 1 207 ? 17.766 -26.062 -11.883 1 79.69 207 ALA B N 1
ATOM 3438 C CA . ALA B 1 207 ? 18.922 -25.344 -11.398 1 79.69 207 ALA B CA 1
ATOM 3439 C C . ALA B 1 207 ? 18.75 -23.844 -11.562 1 79.69 207 ALA B C 1
ATOM 3441 O O . ALA B 1 207 ? 18.234 -23.375 -12.586 1 79.69 207 ALA B O 1
ATOM 3442 N N . ALA B 1 208 ? 19.016 -23.156 -10.492 1 80.38 208 ALA B N 1
ATOM 3443 C CA . ALA B 1 208 ? 19 -21.688 -10.625 1 80.38 208 ALA B CA 1
ATOM 3444 C C . ALA B 1 208 ? 20.234 -21.203 -11.367 1 80.38 208 ALA B C 1
ATOM 3446 O O . ALA B 1 208 ? 21.312 -21.766 -11.234 1 80.38 208 ALA B O 1
ATOM 3447 N N . ASP B 1 209 ? 20.047 -20.203 -12.258 1 81.69 209 ASP B N 1
ATOM 3448 C CA . ASP B 1 209 ? 21.141 -19.578 -12.992 1 81.69 209 ASP B CA 1
ATOM 3449 C C . ASP B 1 209 ? 21.891 -18.562 -12.117 1 81.69 209 ASP B C 1
ATOM 3451 O O . ASP B 1 209 ? 21.438 -17.438 -11.945 1 81.69 209 ASP B O 1
ATOM 3455 N N . ARG B 1 210 ? 23.109 -18.922 -11.688 1 84.25 210 ARG B N 1
ATOM 3456 C CA . ARG B 1 210 ? 23.844 -18.062 -10.773 1 84.25 210 ARG B CA 1
ATOM 3457 C C . ARG B 1 210 ? 24.922 -17.281 -11.5 1 84.25 210 ARG B C 1
ATOM 3459 O O . ARG B 1 210 ? 25.797 -16.672 -10.875 1 84.25 210 ARG B O 1
ATOM 3466 N N . LYS B 1 211 ? 24.844 -17.328 -12.781 1 88.06 211 LYS B N 1
ATOM 3467 C CA . LYS B 1 211 ? 25.844 -16.625 -13.57 1 88.06 211 LYS B CA 1
ATOM 3468 C C . LYS B 1 211 ? 25.719 -15.109 -13.375 1 88.06 211 LYS B C 1
ATOM 3470 O O . LYS B 1 211 ? 24.625 -14.555 -13.453 1 88.06 211 LYS B O 1
ATOM 3475 N N . PRO B 1 212 ? 26.844 -14.523 -13.094 1 88.38 212 PRO B N 1
ATOM 3476 C CA . PRO B 1 212 ? 26.812 -13.062 -12.969 1 88.38 212 PRO B CA 1
ATOM 3477 C C . PRO B 1 212 ? 26.438 -12.367 -14.273 1 88.38 212 PRO B C 1
ATOM 3479 O O . PRO B 1 212 ? 26.703 -12.898 -15.359 1 88.38 212 PRO B O 1
ATOM 3482 N N . GLU B 1 213 ? 25.719 -11.312 -14.18 1 95.44 213 GLU B N 1
ATOM 3483 C CA . GLU B 1 213 ? 25.375 -10.422 -15.281 1 95.44 213 GLU B CA 1
ATOM 3484 C C . GLU B 1 213 ? 25.672 -8.969 -14.922 1 95.44 213 GLU B C 1
ATOM 3486 O O . GLU B 1 213 ? 25.656 -8.594 -13.75 1 95.44 213 GLU B O 1
ATOM 3491 N N . SER B 1 214 ? 25.922 -8.141 -15.906 1 96.88 214 SER B N 1
ATOM 3492 C CA . SER B 1 214 ? 26.328 -6.75 -15.688 1 96.88 214 SER B CA 1
ATOM 3493 C C . SER B 1 214 ? 25.219 -5.965 -15 1 96.88 214 SER B C 1
ATOM 3495 O O . SER B 1 214 ? 25.484 -4.98 -14.305 1 96.88 214 SER B O 1
ATOM 3497 N N . PHE B 1 215 ? 23.969 -6.402 -15.195 1 97.88 215 PHE B N 1
ATOM 3498 C CA . PHE B 1 215 ? 22.844 -5.648 -14.656 1 97.88 215 PHE B CA 1
ATOM 3499 C C . PHE B 1 215 ? 22.516 -6.109 -13.242 1 97.88 215 PHE B C 1
ATOM 3501 O O . PHE B 1 215 ? 21.594 -5.574 -12.609 1 97.88 215 PHE B O 1
ATOM 3508 N N . ILE B 1 216 ? 23.219 -7.07 -12.711 1 98.31 216 ILE B N 1
ATOM 3509 C CA . ILE B 1 216 ? 23.016 -7.562 -11.352 1 98.31 216 ILE B CA 1
ATOM 3510 C C . ILE B 1 216 ? 24.094 -6.988 -10.43 1 98.31 216 ILE B C 1
ATOM 3512 O O . ILE B 1 216 ? 25.281 -7.277 -10.594 1 98.31 216 ILE B O 1
ATOM 3516 N N . ASP B 1 217 ? 23.719 -6.246 -9.422 1 98.44 217 ASP B N 1
ATOM 3517 C CA . ASP B 1 217 ? 24.656 -5.578 -8.523 1 98.44 217 ASP B CA 1
ATOM 3518 C C . ASP B 1 217 ? 25.047 -6.48 -7.355 1 98.44 217 ASP B C 1
ATOM 3520 O O . ASP B 1 217 ? 26.172 -6.434 -6.867 1 98.44 217 ASP B O 1
ATOM 3524 N N . ILE B 1 218 ? 24.078 -7.258 -6.848 1 98.12 218 ILE B N 1
ATOM 3525 C CA . ILE B 1 218 ? 24.297 -8.133 -5.699 1 98.12 218 ILE B CA 1
ATOM 3526 C C . ILE B 1 218 ? 23.703 -9.508 -5.977 1 98.12 218 ILE B C 1
ATOM 3528 O O . ILE B 1 218 ? 22.594 -9.609 -6.516 1 98.12 218 ILE B O 1
ATOM 3532 N N . ILE B 1 219 ? 24.391 -10.5 -5.711 1 97.75 219 ILE B N 1
ATOM 3533 C CA . ILE B 1 219 ? 23.859 -11.859 -5.668 1 97.75 219 ILE B CA 1
ATOM 3534 C C . ILE B 1 219 ? 23.875 -12.367 -4.23 1 97.75 219 ILE B C 1
ATOM 3536 O O . ILE B 1 219 ? 24.906 -12.352 -3.562 1 97.75 219 ILE B O 1
ATOM 3540 N N . ALA B 1 220 ? 22.75 -12.742 -3.717 1 97.94 220 ALA B N 1
ATOM 3541 C CA . ALA B 1 220 ? 22.625 -13.273 -2.361 1 97.94 220 ALA B CA 1
ATOM 3542 C C . ALA B 1 220 ? 22.062 -14.688 -2.371 1 97.94 220 ALA B C 1
ATOM 3544 O O . ALA B 1 220 ? 21.25 -15.031 -3.229 1 97.94 220 ALA B O 1
ATOM 3545 N N . GLU B 1 221 ? 22.391 -15.516 -1.41 1 96.75 221 GLU B N 1
ATOM 3546 C CA . GLU B 1 221 ? 21.938 -16.906 -1.329 1 96.75 221 GLU B CA 1
ATOM 3547 C C . GLU B 1 221 ? 20.469 -16.984 -0.957 1 96.75 221 GLU B C 1
ATOM 3549 O O . GLU B 1 221 ? 19.766 -17.938 -1.347 1 96.75 221 GLU B O 1
ATOM 3554 N N . ASP B 1 222 ? 20.062 -16.141 -0.118 1 97.94 222 ASP B N 1
ATOM 3555 C CA . ASP B 1 222 ? 18.672 -15.992 0.314 1 97.94 222 ASP B CA 1
ATOM 3556 C C . ASP B 1 222 ? 18.422 -14.594 0.879 1 97.94 222 ASP B C 1
ATOM 3558 O O . ASP B 1 222 ? 19.281 -13.719 0.774 1 97.94 222 ASP B O 1
ATOM 3562 N N . LEU B 1 223 ? 17.266 -14.32 1.393 1 98.81 223 LEU B N 1
ATOM 3563 C CA . LEU B 1 223 ? 16.906 -12.969 1.808 1 98.81 223 LEU B CA 1
ATOM 3564 C C . LEU B 1 223 ? 17.609 -12.594 3.104 1 98.81 223 LEU B C 1
ATOM 3566 O O . LEU B 1 223 ? 17.844 -11.406 3.365 1 98.81 223 LEU B O 1
ATOM 3570 N N . VAL B 1 224 ? 17.953 -13.578 3.953 1 98.81 224 VAL B N 1
ATOM 3571 C CA . VAL B 1 224 ? 18.734 -13.312 5.156 1 98.81 224 VAL B CA 1
ATOM 3572 C C . VAL B 1 224 ? 20.156 -12.898 4.773 1 98.81 224 VAL B C 1
ATOM 3574 O O . VAL B 1 224 ? 20.688 -11.93 5.312 1 98.81 224 VAL B O 1
ATOM 3577 N N . ASP B 1 225 ? 20.688 -13.664 3.807 1 98.81 225 ASP B N 1
ATOM 3578 C CA . ASP B 1 225 ? 22.016 -13.297 3.297 1 98.81 225 ASP B CA 1
ATOM 3579 C C . ASP B 1 225 ? 22 -11.898 2.682 1 98.81 225 ASP B C 1
ATOM 3581 O O . ASP B 1 225 ? 22.938 -11.125 2.863 1 98.81 225 ASP B O 1
ATOM 3585 N N . LEU B 1 226 ? 20.969 -11.57 1.934 1 98.81 226 LEU B N 1
ATOM 3586 C CA . LEU B 1 226 ? 20.844 -10.234 1.358 1 98.81 226 LEU B CA 1
ATOM 3587 C C . LEU B 1 226 ? 20.844 -9.172 2.449 1 98.81 226 LEU B C 1
ATOM 3589 O O . LEU B 1 226 ? 21.531 -8.148 2.326 1 98.81 226 LEU B O 1
ATOM 3593 N N . ALA B 1 227 ? 20.016 -9.391 3.518 1 98.75 227 ALA B N 1
ATOM 3594 C CA . ALA B 1 227 ? 19.953 -8.453 4.637 1 98.75 227 ALA B CA 1
ATOM 3595 C C . ALA B 1 227 ? 21.344 -8.227 5.234 1 98.75 227 ALA B C 1
ATOM 3597 O O . ALA B 1 227 ? 21.719 -7.094 5.52 1 98.75 227 ALA B O 1
ATOM 3598 N N . ASN B 1 228 ? 22.062 -9.297 5.391 1 98.62 228 ASN B N 1
ATOM 3599 C CA . ASN B 1 228 ? 23.406 -9.211 5.922 1 98.62 228 ASN B CA 1
ATOM 3600 C C . ASN B 1 228 ? 24.312 -8.383 5.012 1 98.62 228 ASN B C 1
ATOM 3602 O O . ASN B 1 228 ? 25.062 -7.531 5.484 1 98.62 228 ASN B O 1
ATOM 3606 N N . LYS B 1 229 ? 24.281 -8.625 3.713 1 98.31 229 LYS B N 1
ATOM 3607 C CA . LYS B 1 229 ? 25.125 -7.945 2.74 1 98.31 229 LYS B CA 1
ATOM 3608 C C . LYS B 1 229 ? 24.812 -6.449 2.695 1 98.31 229 LYS B C 1
ATOM 3610 O O . LYS B 1 229 ? 25.688 -5.637 2.393 1 98.31 229 LYS B O 1
ATOM 3615 N N . LEU B 1 230 ? 23.578 -6.137 3 1 97.81 230 LEU B N 1
ATOM 3616 C CA . LEU B 1 230 ? 23.156 -4.742 2.938 1 97.81 230 LEU B CA 1
ATOM 3617 C C . LEU B 1 230 ? 23.344 -4.059 4.289 1 97.81 230 LEU B C 1
ATOM 3619 O O . LEU B 1 230 ? 23.016 -2.879 4.441 1 97.81 230 LEU B O 1
ATOM 3623 N N . GLY B 1 231 ? 23.828 -4.668 5.23 1 92.5 231 GLY B N 1
ATOM 3624 C CA . GLY B 1 231 ? 24.172 -4.109 6.531 1 92.5 231 GLY B CA 1
ATOM 3625 C C . GLY B 1 231 ? 22.953 -3.871 7.406 1 92.5 231 GLY B C 1
ATOM 3626 O O . GLY B 1 231 ? 22.906 -2.914 8.188 1 92.5 231 GLY B O 1
ATOM 3627 N N . SER B 1 232 ? 21.922 -4.59 7.066 1 89.5 232 SER B N 1
ATOM 3628 C CA . SER B 1 232 ? 20.719 -4.48 7.891 1 89.5 232 SER B CA 1
ATOM 3629 C C . SER B 1 232 ? 20.828 -5.344 9.141 1 89.5 232 SER B C 1
ATOM 3631 O O . SER B 1 232 ? 21.484 -6.391 9.125 1 89.5 232 SER B O 1
#

Sequence (464 aa):
GTDFDMQGTVFDFYDPVVQRAQAIGRKYGLADDWAATLPGDWSGGAHDIIVDISAGRRPWIPNTEVYREALPPLLAKRGVSDRLSDTDRDQLLGEWGKMIPWPDSVAGITQLRRKYTLSTLTNASMSQMTALVKDSKLPFDEVLTGELSRAFKPDPRVYQSAVEYTGFRPDQLLMVSAHKWDLQASKQAGFHTAYVPRPLELGPGHAADRKPESFIDIIAEDLVDLANKLGSGTDFDMQGTVFDFYDPVVQRAQAIGRKYGLADDWAATLPGDWSGGAHDIIVDISAGRRPWIPNTEVYREALPPLLAKRGVSDRLSDTDRDQLLGEWGKMIPWPDSVAGITQLRRKYTLSTLTNASMSQMTALVKDSKLPFDEVLTGELSRAFKPDPRVYQSAVEYTGFRPDQLLMVSAHKWDLQASKQAGFHTAYVPRPLELGPGHAADRKPESFIDIIAEDLVDLANKLGS

Nearest PDB structures (foldseek):
  8wmt-assembly1_B  TM=9.450E-01  e=5.942E-24  Bradyrhizobium mercantei
  8wbt-assembly1_B  TM=9.343E-01  e=2.489E-22  Klebsiella sp. BK-58
  8wbr-assembly1_B  TM=9.084E-01  e=4.382E-22  Klebsiella sp. BK-58
  8wbk-assembly1_A  TM=9.438E-01  e=5.919E-21  Rhodococcus opacus
  8wbo-assembly1_A-2  TM=9.280E-01  e=2.886E-20  Rhodococcus opacus